Protein AF-A0A813VTF9-F1 (afdb_monomer_lite)

Organism: NCBI:txid433720

Structure (mmCIF, N/CA/C/O backbone):
data_AF-A0A813VTF9-F1
#
_entry.id   AF-A0A813VTF9-F1
#
loop_
_atom_site.group_PDB
_atom_site.id
_atom_site.type_symbol
_atom_site.label_atom_id
_atom_site.label_alt_id
_atom_site.label_comp_id
_atom_site.label_asym_id
_atom_site.label_entity_id
_atom_site.label_seq_id
_atom_site.pdbx_PDB_ins_code
_atom_site.Cartn_x
_atom_site.Cartn_y
_atom_site.Cartn_z
_atom_site.occupancy
_atom_site.B_iso_or_equiv
_atom_site.auth_seq_id
_atom_site.auth_comp_id
_atom_site.auth_asym_id
_atom_site.auth_atom_id
_atom_site.pdbx_PDB_model_num
ATOM 1 N N . MET A 1 1 ? -35.047 13.762 -8.334 1.00 35.12 1 MET A N 1
ATOM 2 C CA . MET A 1 1 ? -34.737 14.628 -7.175 1.00 35.12 1 MET A CA 1
ATOM 3 C C . MET A 1 1 ? -35.085 13.871 -5.899 1.00 35.12 1 MET A C 1
ATOM 5 O O . MET A 1 1 ? -36.221 13.922 -5.458 1.00 35.12 1 MET A O 1
ATOM 9 N N . SER A 1 2 ? -34.131 13.112 -5.356 1.00 27.03 2 SER A N 1
ATOM 10 C CA . SER A 1 2 ? -34.229 12.521 -4.016 1.00 27.03 2 SER A CA 1
ATOM 11 C C . SER A 1 2 ? -33.177 13.208 -3.155 1.00 27.03 2 SER A C 1
ATOM 13 O O . SER A 1 2 ? -32.037 13.391 -3.575 1.00 27.03 2 SER A O 1
ATOM 15 N N . SER A 1 3 ? -33.626 13.728 -2.023 1.00 28.98 3 SER A N 1
ATOM 16 C CA . SER A 1 3 ? -32.967 14.748 -1.220 1.00 28.98 3 SER A CA 1
ATOM 17 C C . SER A 1 3 ? -31.639 14.295 -0.613 1.00 28.98 3 SER A C 1
ATOM 19 O O . SER A 1 3 ? -31.598 13.292 0.097 1.00 28.98 3 SER A O 1
ATOM 21 N N . ASN A 1 4 ? -30.615 15.137 -0.780 1.00 31.95 4 ASN A N 1
ATOM 22 C CA . ASN A 1 4 ? -29.422 15.232 0.062 1.00 31.95 4 ASN A CA 1
ATOM 23 C C . ASN A 1 4 ? -29.809 15.287 1.553 1.00 31.95 4 ASN A C 1
ATOM 25 O O . ASN A 1 4 ? -30.061 16.350 2.121 1.00 31.95 4 ASN A O 1
ATOM 29 N N . LYS A 1 5 ? -29.830 14.133 2.208 1.00 35.38 5 LYS A N 1
ATOM 30 C CA . LYS A 1 5 ? -29.653 13.993 3.651 1.00 35.38 5 LYS A CA 1
ATOM 31 C C . LYS A 1 5 ? -28.443 13.090 3.794 1.00 35.38 5 LYS A C 1
ATOM 33 O O . LYS A 1 5 ? -28.574 11.952 3.401 1.00 35.38 5 LYS A O 1
ATOM 38 N N . HIS A 1 6 ? -27.304 13.596 4.275 1.00 35.31 6 HIS A N 1
ATOM 39 C CA . HIS A 1 6 ? -26.332 12.884 5.127 1.00 35.31 6 HIS A CA 1
ATOM 40 C C . HIS A 1 6 ? -25.031 13.694 5.273 1.00 35.31 6 HIS A C 1
ATOM 42 O O . HIS A 1 6 ? -24.042 13.483 4.590 1.00 35.31 6 HIS A O 1
ATOM 48 N N . SER A 1 7 ? -25.029 14.609 6.239 1.00 39.41 7 SER A N 1
ATOM 49 C CA . SER A 1 7 ? -23.903 14.752 7.170 1.00 39.41 7 SER A CA 1
ATOM 50 C C . SER A 1 7 ? -24.534 15.022 8.535 1.00 39.41 7 SER A C 1
ATOM 52 O O . SER A 1 7 ? -24.667 16.152 8.999 1.00 39.41 7 SER A O 1
ATOM 54 N N . LYS A 1 8 ? -25.096 13.963 9.132 1.00 50.84 8 LYS A N 1
ATOM 55 C CA . LYS A 1 8 ? -25.267 13.933 10.586 1.00 50.84 8 LYS A CA 1
ATOM 56 C C . LYS A 1 8 ? -23.897 13.525 11.105 1.00 50.84 8 LYS A C 1
ATOM 58 O O . LYS A 1 8 ? -23.428 12.457 10.726 1.00 50.84 8 LYS A O 1
ATOM 63 N N . HIS A 1 9 ? -23.253 14.369 11.909 1.00 65.50 9 HIS A N 1
ATOM 64 C CA . HIS A 1 9 ? -22.008 13.993 12.573 1.00 65.50 9 HIS A CA 1
ATOM 65 C C . HIS A 1 9 ? -22.188 12.629 13.240 1.00 65.50 9 HIS A C 1
ATOM 67 O O . HIS A 1 9 ? -23.135 12.439 14.009 1.00 65.50 9 HIS A O 1
ATOM 73 N N . GLN A 1 10 ? -21.306 11.690 12.901 1.00 77.69 10 GLN A N 1
ATOM 74 C CA . GLN A 1 10 ? -21.319 10.360 13.483 1.00 77.69 10 GLN A CA 1
ATOM 75 C C . GLN A 1 10 ? -21.233 10.488 15.006 1.00 77.69 10 GLN A C 1
ATOM 77 O O . GLN A 1 10 ? -20.391 11.225 15.537 1.00 77.69 10 GLN A O 1
ATOM 82 N N . LYS A 1 11 ? -22.140 9.812 15.711 1.00 85.31 11 LYS A N 1
ATOM 83 C CA . LYS A 1 11 ? -22.138 9.811 17.172 1.00 85.31 11 LYS A CA 1
ATOM 84 C C . LYS A 1 11 ? -20.863 9.138 17.677 1.00 85.31 11 LYS A C 1
ATOM 86 O O . LYS A 1 11 ? -20.319 8.232 17.050 1.00 85.31 11 LYS A O 1
ATOM 91 N N . LYS A 1 12 ? -20.350 9.643 18.798 1.00 90.25 12 LYS A N 1
ATOM 92 C CA . LYS A 1 12 ? -19.168 9.070 19.445 1.00 90.25 12 LYS A CA 1
ATOM 93 C C . LYS A 1 12 ? -19.541 7.755 20.124 1.00 90.25 12 LYS A C 1
ATOM 95 O O . LYS A 1 12 ? -20.648 7.658 20.645 1.00 90.25 12 LYS A O 1
ATOM 100 N N . ASN A 1 13 ? -18.596 6.819 20.161 1.00 92.81 13 ASN A N 1
ATOM 101 C CA . ASN A 1 13 ? -18.736 5.512 20.808 1.00 92.81 13 ASN A CA 1
ATOM 102 C C . ASN A 1 13 ? -19.949 4.703 20.308 1.00 92.81 13 ASN A C 1
ATOM 104 O O . ASN A 1 13 ? -20.626 4.040 21.087 1.00 92.81 13 ASN A O 1
ATOM 108 N N . GLU A 1 14 ? -20.225 4.770 19.006 1.00 95.56 14 GLU A N 1
ATOM 109 C CA . GLU A 1 14 ? -21.294 4.009 18.358 1.00 95.56 14 GLU A CA 1
ATOM 110 C C . GLU A 1 14 ? -20.742 3.316 17.108 1.00 95.56 14 GLU A C 1
ATOM 112 O O . GLU A 1 14 ? -20.039 3.948 16.311 1.00 95.56 14 GLU A O 1
ATOM 117 N N . LEU A 1 15 ? -21.053 2.025 16.941 1.00 95.69 15 LEU A N 1
ATOM 118 C CA . LEU A 1 15 ? -20.789 1.308 15.691 1.00 95.69 15 LEU A CA 1
ATOM 119 C C . LEU A 1 15 ? -21.570 1.969 14.554 1.00 95.69 15 LEU A C 1
ATOM 121 O O . LEU A 1 15 ? -22.799 2.022 14.591 1.00 95.69 15 LEU A O 1
ATOM 125 N N . CYS A 1 16 ? -20.876 2.459 13.529 1.00 96.31 16 CYS A N 1
ATOM 126 C CA . CYS A 1 16 ? -21.523 2.919 12.304 1.00 96.31 16 CYS A CA 1
ATOM 127 C C . CYS A 1 16 ? -20.923 2.196 11.109 1.00 96.31 16 CYS A C 1
ATOM 129 O O . CYS A 1 16 ? -19.731 2.320 10.832 1.00 96.31 16 CYS A O 1
ATOM 131 N N . GLU A 1 17 ? -21.767 1.449 10.410 1.00 96.06 17 GLU A N 1
ATOM 132 C CA . GLU A 1 17 ? -21.380 0.757 9.190 1.00 96.06 17 GLU A CA 1
ATOM 133 C C . GLU A 1 17 ? -21.183 1.779 8.062 1.00 96.06 17 GLU A C 1
ATOM 135 O O . GLU A 1 17 ? -22.076 2.574 7.761 1.00 96.06 17 GLU A O 1
ATOM 140 N N . VAL A 1 18 ? -19.979 1.804 7.492 1.00 96.50 18 VAL A N 1
ATOM 141 C CA . VAL A 1 18 ? -19.592 2.707 6.393 1.00 96.50 18 VAL A CA 1
ATOM 142 C C . VAL A 1 18 ? -19.897 2.060 5.045 1.00 96.50 18 VAL A C 1
ATOM 144 O O . VAL A 1 18 ? -20.352 2.722 4.117 1.00 96.50 18 VAL A O 1
ATOM 147 N N . GLY A 1 19 ? -19.669 0.755 4.963 1.00 95.38 19 GLY A N 1
ATOM 148 C CA . GLY A 1 19 ? -20.058 -0.121 3.868 1.00 95.38 19 GLY A CA 1
ATOM 149 C C . GLY A 1 19 ? -20.132 -1.558 4.390 1.00 95.38 19 GLY A C 1
ATOM 150 O O . GLY A 1 19 ? -19.764 -1.778 5.547 1.00 95.38 19 GLY A O 1
ATOM 151 N N . PRO A 1 20 ? -20.593 -2.517 3.571 1.00 96.38 20 PRO A N 1
ATOM 152 C CA . PRO A 1 20 ? -20.852 -3.883 4.018 1.00 96.38 20 PRO A CA 1
ATOM 153 C C . PRO A 1 20 ? -19.658 -4.483 4.762 1.00 96.38 20 PRO A C 1
ATOM 155 O O . PRO A 1 20 ? -18.559 -4.541 4.210 1.00 96.38 20 PRO A O 1
ATOM 158 N N . GLY A 1 21 ? -19.862 -4.877 6.020 1.00 97.69 21 GLY A N 1
ATOM 159 C CA . GLY A 1 21 ? -18.821 -5.519 6.828 1.00 97.69 21 GLY A CA 1
ATOM 160 C C . GLY A 1 21 ? -17.725 -4.579 7.346 1.00 97.69 21 GLY A C 1
ATOM 161 O O . GLY A 1 21 ? -16.727 -5.053 7.876 1.00 97.69 21 GLY A O 1
ATOM 162 N N . PHE A 1 22 ? -17.879 -3.256 7.221 1.00 98.56 22 PHE A N 1
ATOM 163 C CA . PHE A 1 22 ? -16.922 -2.275 7.741 1.00 98.56 22 PHE A CA 1
ATOM 164 C C . PHE A 1 22 ? -17.611 -1.292 8.687 1.00 98.56 22 PHE A C 1
ATOM 166 O O . PHE A 1 22 ? -18.355 -0.405 8.255 1.00 98.56 22 PHE A O 1
ATOM 173 N N . TRP A 1 23 ? -17.290 -1.370 9.977 1.00 98.50 23 TRP A N 1
ATOM 174 C CA . TRP A 1 23 ? -17.762 -0.425 10.989 1.00 98.50 23 TRP A CA 1
ATOM 175 C C . TRP A 1 23 ? -16.655 0.549 11.376 1.00 98.50 23 TRP A C 1
ATOM 177 O O . TRP A 1 23 ? -15.575 0.144 11.797 1.00 98.50 23 TRP A O 1
ATOM 187 N N . ASN A 1 24 ? -16.941 1.849 11.307 1.00 97.94 24 ASN A N 1
ATOM 188 C CA . ASN A 1 24 ? -16.107 2.883 11.915 1.00 97.94 24 ASN A CA 1
ATOM 189 C C . ASN A 1 24 ? -16.721 3.326 13.244 1.00 97.94 24 ASN A C 1
ATOM 191 O O . ASN A 1 24 ? -17.942 3.435 13.369 1.00 97.94 24 ASN A O 1
ATOM 195 N N . ILE A 1 25 ? -15.875 3.635 14.223 1.00 97.31 25 ILE A N 1
ATOM 196 C CA . ILE A 1 25 ? -16.282 4.145 15.528 1.00 97.31 25 ILE A CA 1
ATOM 197 C C . ILE A 1 25 ? -15.475 5.399 15.828 1.00 97.31 25 ILE A C 1
ATOM 199 O O . ILE A 1 25 ? -14.245 5.383 15.807 1.00 97.31 25 ILE A O 1
ATOM 203 N N . ARG A 1 26 ? -16.161 6.499 16.154 1.00 94.81 26 ARG A N 1
ATOM 204 C CA . ARG A 1 26 ? -15.509 7.765 16.512 1.00 94.81 26 ARG A CA 1
ATOM 205 C C . ARG A 1 26 ? -15.298 7.854 18.018 1.00 94.81 26 ARG A C 1
ATOM 207 O O . ARG A 1 26 ? -16.262 7.879 18.778 1.00 94.81 26 ARG A O 1
ATOM 214 N N . GLY A 1 27 ? -14.050 8.025 18.437 1.00 92.31 27 GLY A N 1
ATOM 215 C CA . GLY A 1 27 ? -13.674 8.332 19.816 1.00 92.31 27 GLY A CA 1
ATOM 216 C C . GLY A 1 27 ? -13.471 9.829 20.054 1.00 92.31 27 GLY A C 1
ATOM 217 O O . GLY A 1 27 ? -13.483 10.648 19.121 1.00 92.31 27 GLY A O 1
ATOM 218 N N . ARG A 1 28 ? -13.282 10.201 21.321 1.00 89.56 28 ARG A N 1
ATOM 219 C CA . ARG A 1 28 ? -12.905 11.564 21.725 1.00 89.56 28 ARG A CA 1
ATOM 220 C C . ARG A 1 28 ? -11.393 11.673 21.853 1.00 89.56 28 ARG A C 1
ATOM 222 O O . ARG A 1 28 ? -10.757 10.808 22.445 1.00 89.56 28 ARG A O 1
ATOM 229 N N . PHE A 1 29 ? -10.829 12.771 21.366 1.00 84.94 29 PHE A N 1
ATOM 230 C CA . PHE A 1 29 ? -9.423 13.094 21.574 1.00 84.94 29 PHE A CA 1
ATOM 231 C C . PHE A 1 29 ? -9.270 14.600 21.733 1.00 84.94 29 PHE A C 1
ATOM 233 O O . PHE A 1 29 ? -9.351 15.364 20.771 1.00 84.94 29 PHE A O 1
ATOM 240 N N . LYS A 1 30 ? -9.066 15.040 22.975 1.00 81.44 30 LYS A N 1
ATOM 241 C CA . LYS A 1 30 ? -9.001 16.465 23.288 1.00 81.44 30 LYS A CA 1
ATOM 242 C C . LYS A 1 30 ? -7.561 16.980 23.327 1.00 81.44 30 LYS A C 1
ATOM 244 O O . LYS A 1 30 ? -6.712 16.421 24.018 1.00 81.44 30 LYS A O 1
ATOM 249 N N . MET A 1 31 ? -7.325 18.094 22.643 1.00 69.94 31 MET A N 1
ATOM 250 C CA . MET A 1 31 ? -6.094 18.884 22.637 1.00 69.94 31 MET A CA 1
ATOM 251 C C . MET A 1 31 ? -6.274 20.230 23.365 1.00 69.94 31 MET A C 1
ATOM 253 O O . MET A 1 31 ? -7.388 20.607 23.735 1.00 69.94 31 MET A O 1
ATOM 257 N N . PHE A 1 32 ? -5.163 20.951 23.578 1.00 68.50 32 PHE A N 1
ATOM 258 C CA . PHE A 1 32 ? -5.109 22.280 24.213 1.00 68.50 32 PHE A CA 1
ATOM 259 C C . PHE A 1 32 ? -5.773 22.322 25.596 1.00 68.50 32 PHE A C 1
ATOM 261 O O . PHE A 1 32 ? -6.759 23.029 25.808 1.00 68.50 32 PHE A O 1
ATOM 268 N N . SER A 1 33 ? -5.254 21.520 26.532 1.00 71.94 33 SER A N 1
ATOM 269 C CA . SER A 1 33 ? -5.801 21.404 27.894 1.00 71.94 33 SER A CA 1
ATOM 270 C C . SER A 1 33 ? -7.301 21.087 27.895 1.00 71.94 33 SER A C 1
ATOM 272 O O . SER A 1 33 ? -8.088 21.709 28.601 1.00 71.94 33 SER A O 1
ATOM 274 N N . GLN A 1 34 ? -7.691 20.117 27.065 1.00 74.81 34 GLN A N 1
ATOM 275 C CA . GLN A 1 34 ? -9.054 19.597 26.919 1.00 74.81 34 GLN A CA 1
ATOM 276 C C . GLN A 1 34 ? -10.094 20.523 26.252 1.00 74.81 34 GLN A C 1
ATOM 278 O O . GLN A 1 34 ? -11.285 20.203 26.271 1.00 74.81 34 GLN A O 1
ATOM 283 N N . LYS A 1 35 ? -9.689 21.641 25.638 1.00 72.88 35 LYS A N 1
ATOM 284 C CA . LYS A 1 35 ? -10.631 22.612 25.050 1.00 72.88 35 LYS A CA 1
ATOM 285 C C . LYS A 1 35 ? -11.107 22.263 23.639 1.00 72.88 35 LYS A C 1
ATOM 287 O O . LYS A 1 35 ? -12.194 22.682 23.258 1.00 72.88 35 LYS A O 1
ATOM 292 N N . VAL A 1 36 ? -10.321 21.514 22.865 1.00 74.81 36 VAL A N 1
ATOM 293 C CA . VAL A 1 36 ? -10.637 21.203 21.460 1.00 74.81 36 VAL A CA 1
ATOM 294 C C . VAL A 1 36 ? -10.634 19.696 21.257 1.00 74.81 36 VAL A C 1
ATOM 296 O O . VAL A 1 36 ? -9.583 19.076 21.366 1.00 74.81 36 VAL A O 1
ATOM 299 N N . ASP A 1 37 ? -11.792 19.104 20.965 1.00 82.69 37 ASP A N 1
ATOM 300 C CA . ASP A 1 37 ? -11.892 17.692 20.580 1.00 82.69 37 ASP A CA 1
ATOM 301 C C . ASP A 1 37 ? -11.661 17.553 19.073 1.00 82.69 37 ASP A C 1
ATOM 303 O O . ASP A 1 37 ? -12.479 18.002 18.271 1.00 82.69 37 ASP A O 1
ATOM 307 N N . ILE A 1 38 ? -10.534 16.954 18.695 1.00 82.38 38 ILE A N 1
ATOM 308 C CA . ILE A 1 38 ? -10.207 16.649 17.297 1.00 82.38 38 ILE A CA 1
ATOM 309 C C . ILE A 1 38 ? -10.622 15.226 16.903 1.00 82.38 38 ILE A C 1
ATOM 311 O O . ILE A 1 38 ? -10.539 14.872 15.731 1.00 82.38 38 ILE A O 1
ATOM 315 N N . GLY A 1 39 ? -11.128 14.432 17.853 1.00 88.00 39 GLY A N 1
ATOM 316 C CA . GLY A 1 39 ? -11.560 13.055 17.646 1.00 88.00 39 GLY A CA 1
ATOM 317 C C . GLY A 1 39 ? -10.419 12.062 17.425 1.00 88.00 39 GLY A C 1
ATOM 318 O O . GLY A 1 39 ? -9.292 12.432 17.124 1.00 88.00 39 GLY A O 1
ATOM 319 N N . THR A 1 40 ? -10.739 10.786 17.592 1.00 91.88 40 THR A N 1
ATOM 320 C CA . THR A 1 40 ? -9.923 9.640 17.166 1.00 91.88 40 THR A CA 1
ATOM 321 C C . THR A 1 40 ? -10.864 8.579 16.584 1.00 91.88 40 THR A C 1
ATOM 323 O O . THR A 1 40 ? -12.086 8.800 16.557 1.00 91.88 40 THR A O 1
ATOM 326 N N . GLN A 1 41 ? -10.343 7.439 16.142 1.00 95.38 41 GLN A N 1
ATOM 327 C CA . GLN A 1 41 ? -11.140 6.373 15.555 1.00 95.38 41 GLN A CA 1
ATOM 328 C C . GLN A 1 41 ? -10.683 4.970 15.935 1.00 95.38 41 GLN A C 1
ATOM 330 O O . GLN A 1 41 ? -9.569 4.761 16.394 1.00 95.38 41 GLN A O 1
ATOM 335 N N . MET A 1 42 ? -11.585 4.029 15.698 1.00 97.62 42 MET A N 1
ATOM 336 C CA . MET A 1 42 ? -11.351 2.592 15.644 1.00 97.62 42 MET A CA 1
ATOM 337 C C . MET A 1 42 ? -12.169 2.058 14.470 1.00 97.62 42 MET A C 1
ATOM 339 O O . MET A 1 42 ? -13.184 2.656 14.091 1.00 97.62 42 MET A O 1
ATOM 343 N N . SER A 1 43 ? -11.742 0.965 13.855 1.00 98.50 43 SER A N 1
ATOM 344 C CA . SER A 1 43 ? -12.553 0.262 12.859 1.00 98.50 43 SER A CA 1
ATOM 345 C C . SER A 1 43 ? -12.626 -1.221 13.169 1.00 98.50 43 SER A C 1
ATOM 347 O O . SER A 1 43 ? -11.704 -1.780 13.750 1.00 98.50 43 SER A O 1
ATOM 349 N N . ILE A 1 44 ? -13.747 -1.836 12.817 1.00 98.69 44 ILE A N 1
ATOM 350 C CA . ILE A 1 44 ? -13.959 -3.277 12.902 1.00 98.69 44 ILE A CA 1
ATOM 351 C C . ILE A 1 44 ? -14.335 -3.732 11.501 1.00 98.69 44 ILE A C 1
ATOM 353 O O . ILE A 1 44 ? -15.208 -3.125 10.877 1.00 98.69 44 ILE A O 1
ATOM 357 N N . ILE A 1 45 ? -13.657 -4.758 11.011 1.00 98.75 45 ILE A N 1
ATOM 358 C CA . ILE A 1 45 ? -13.865 -5.319 9.679 1.00 98.75 45 ILE A CA 1
ATOM 359 C C . ILE A 1 45 ? -14.298 -6.765 9.847 1.00 98.75 45 ILE A C 1
ATOM 361 O O . ILE A 1 45 ? -13.673 -7.492 10.615 1.00 98.75 45 ILE A O 1
ATOM 365 N N . GLN A 1 46 ? -15.372 -7.159 9.172 1.00 98.62 46 GLN A N 1
ATOM 366 C CA . GLN A 1 46 ? -15.791 -8.549 9.061 1.00 98.62 46 GLN A CA 1
ATOM 367 C C . GLN A 1 46 ? -15.071 -9.203 7.885 1.00 98.62 46 GLN A C 1
ATOM 369 O O . GLN A 1 46 ? -15.086 -8.676 6.778 1.00 98.62 46 GLN A O 1
ATOM 374 N N . LEU A 1 47 ? -14.472 -10.356 8.144 1.00 98.38 47 LEU A N 1
ATOM 375 C CA . LEU A 1 47 ? -13.821 -11.205 7.158 1.00 98.38 47 LEU A CA 1
ATOM 376 C C . LEU A 1 47 ? -14.852 -12.102 6.458 1.00 98.38 47 LEU A C 1
ATOM 378 O O . LEU A 1 47 ? -15.944 -12.354 6.977 1.00 98.38 47 LEU A O 1
ATOM 382 N N . SER A 1 48 ? -14.484 -12.647 5.303 1.00 95.56 48 SER A N 1
ATOM 383 C CA . SER A 1 48 ? -15.306 -13.568 4.508 1.00 95.56 48 SER A CA 1
ATOM 384 C C . SER A 1 48 ? -15.699 -14.840 5.268 1.00 95.56 48 SER A C 1
ATOM 386 O O . SER A 1 48 ? -16.774 -15.396 5.038 1.00 95.56 48 SER A O 1
ATOM 388 N N . ASN A 1 49 ? -14.869 -15.271 6.222 1.00 93.81 49 ASN A N 1
ATOM 389 C CA . ASN A 1 49 ? -15.136 -16.409 7.103 1.00 93.81 49 ASN A CA 1
ATOM 390 C C . ASN A 1 49 ? -16.131 -16.094 8.245 1.00 93.81 49 ASN A C 1
ATOM 392 O O . ASN A 1 49 ? -16.499 -16.993 9.001 1.00 93.81 49 ASN A O 1
ATOM 396 N N . GLY A 1 50 ? -16.576 -14.839 8.373 1.00 97.56 50 GLY A N 1
ATOM 397 C CA . GLY A 1 50 ? -17.513 -14.372 9.395 1.00 97.56 50 GLY A CA 1
ATOM 398 C C . GLY A 1 50 ? -16.870 -13.831 10.677 1.00 97.56 50 GLY A C 1
ATOM 399 O O . GLY A 1 50 ? -17.593 -13.239 11.483 1.00 97.56 50 GLY A O 1
ATOM 400 N N . ASN A 1 51 ? -15.554 -13.985 10.854 1.00 98.50 51 ASN A N 1
ATOM 401 C CA . ASN A 1 51 ? -14.797 -13.418 11.972 1.00 98.50 51 ASN A CA 1
ATOM 402 C C . ASN A 1 51 ? -14.485 -11.931 11.752 1.00 98.50 51 ASN A C 1
ATOM 404 O O . ASN A 1 51 ? -14.866 -11.337 10.744 1.00 98.50 51 ASN A O 1
ATOM 408 N N . PHE A 1 52 ? -13.803 -11.307 12.715 1.00 98.81 52 PHE A N 1
ATOM 409 C CA . PHE A 1 52 ? -13.549 -9.872 12.730 1.00 98.81 52 PHE A CA 1
ATOM 410 C C . PHE A 1 52 ? -12.094 -9.517 13.033 1.00 98.81 52 PHE A C 1
ATOM 412 O O . PHE A 1 52 ? -11.413 -10.185 13.811 1.00 98.81 52 PHE A O 1
ATOM 419 N N . VAL A 1 53 ? -11.659 -8.378 12.498 1.00 98.75 53 VAL A N 1
ATOM 420 C CA . VAL A 1 53 ? -10.381 -7.738 12.828 1.00 98.75 53 VAL A CA 1
ATOM 421 C C . VAL A 1 53 ? -10.636 -6.309 13.285 1.00 98.75 53 VAL A C 1
ATOM 423 O O . VAL A 1 53 ? -11.445 -5.586 12.698 1.00 98.75 53 VAL A O 1
ATOM 426 N N . VAL A 1 54 ? -9.953 -5.897 14.351 1.00 98.81 54 VAL A N 1
ATOM 427 C CA . VAL A 1 54 ? -10.058 -4.551 14.922 1.00 98.81 54 VAL A CA 1
ATOM 428 C C . VAL A 1 54 ? -8.813 -3.743 14.563 1.00 98.81 54 VAL A C 1
ATOM 430 O O . VAL A 1 54 ? -7.694 -4.176 14.823 1.00 98.81 54 VAL A O 1
ATOM 433 N N . PHE A 1 55 ? -9.011 -2.545 14.018 1.00 98.50 55 PHE A N 1
ATOM 434 C CA . PHE A 1 55 ? -7.954 -1.604 13.646 1.00 98.50 55 PHE A CA 1
ATOM 435 C C . PHE A 1 55 ? -7.990 -0.366 14.533 1.00 98.50 55 PHE A C 1
ATOM 437 O O . PHE A 1 55 ? -9.000 0.347 14.600 1.00 98.50 55 PHE A O 1
ATOM 444 N N . ASP A 1 56 ? -6.856 -0.137 15.192 1.00 97.56 56 ASP A N 1
ATOM 445 C CA . ASP A 1 56 ? -6.658 0.799 16.290 1.00 97.56 56 ASP A CA 1
ATOM 446 C C . ASP A 1 56 ? -7.677 0.611 17.419 1.00 97.56 56 ASP A C 1
ATOM 448 O O . ASP A 1 56 ? -8.490 -0.311 17.429 1.00 97.56 56 ASP A O 1
ATOM 452 N N . THR A 1 57 ? -7.588 1.437 18.456 1.00 96.56 57 THR A N 1
ATOM 453 C CA . THR A 1 57 ? -8.484 1.322 19.607 1.00 96.56 57 THR A CA 1
ATOM 454 C C . THR A 1 57 ? -8.918 2.690 20.095 1.00 96.56 57 THR A C 1
ATOM 456 O O . THR A 1 57 ? -8.177 3.674 20.045 1.00 96.56 57 THR A O 1
ATOM 459 N N . ILE A 1 58 ? -10.134 2.738 20.630 1.00 95.44 58 ILE A N 1
ATOM 460 C CA . ILE A 1 58 ? -10.640 3.879 21.389 1.00 95.44 58 ILE A CA 1
ATOM 461 C C . ILE A 1 58 ? -11.057 3.428 22.783 1.00 95.44 58 ILE A C 1
ATOM 463 O O . ILE A 1 58 ? -11.185 2.237 23.066 1.00 95.44 58 ILE A O 1
ATOM 467 N N . GLU A 1 59 ? -11.257 4.390 23.677 1.00 93.44 59 GLU A N 1
ATOM 468 C CA . GLU A 1 59 ? -11.782 4.108 25.007 1.00 93.44 59 GLU A CA 1
ATOM 469 C C . GLU A 1 59 ? -13.194 3.516 24.909 1.00 93.44 59 GLU A C 1
ATOM 471 O O . GLU A 1 59 ? -14.076 4.084 24.262 1.00 93.44 59 GLU A O 1
ATOM 476 N N . LEU A 1 60 ? -13.390 2.363 25.550 1.00 94.75 60 LEU A N 1
ATOM 477 C CA . LEU A 1 60 ? -14.667 1.664 25.572 1.00 94.75 60 LEU A CA 1
ATOM 478 C C . LEU A 1 60 ? -15.512 2.174 26.735 1.00 94.75 60 LEU A C 1
ATOM 480 O O . LEU A 1 60 ? -15.149 1.999 27.898 1.00 94.75 60 LEU A O 1
ATOM 484 N N . ASP A 1 61 ? -16.671 2.748 26.426 1.00 95.00 61 ASP A N 1
ATOM 485 C CA . ASP A 1 61 ? -17.734 2.870 27.415 1.00 95.00 61 ASP A CA 1
ATOM 486 C C . ASP A 1 61 ? -18.608 1.605 27.438 1.00 95.00 61 ASP A C 1
ATOM 488 O O . ASP A 1 61 ? -18.498 0.706 26.597 1.00 95.00 61 ASP A O 1
ATOM 492 N N . SER A 1 62 ? -19.491 1.520 28.434 1.00 96.06 62 SER A N 1
ATOM 493 C CA . SER A 1 62 ? -20.369 0.358 28.605 1.00 96.06 62 SER A CA 1
ATOM 494 C C . SER A 1 62 ? -21.350 0.153 27.445 1.00 96.06 62 SER A C 1
ATOM 496 O O . SER A 1 62 ? -21.830 -0.965 27.255 1.00 96.06 62 SER A O 1
ATOM 498 N N . HIS A 1 63 ? -21.664 1.199 26.676 1.00 96.38 63 HIS A N 1
ATOM 499 C CA . HIS A 1 63 ? -22.559 1.102 25.531 1.00 96.38 63 HIS A CA 1
ATOM 500 C C . HIS A 1 63 ? -21.833 0.487 24.336 1.00 96.38 63 HIS A C 1
ATOM 502 O O . HIS A 1 63 ? -22.276 -0.540 23.822 1.00 96.38 63 HIS A O 1
ATOM 508 N N . LEU A 1 64 ? -20.685 1.053 23.960 1.00 97.06 64 LEU A N 1
ATOM 509 C CA . LEU A 1 64 ? -19.860 0.548 22.871 1.00 97.06 64 LEU A CA 1
ATOM 510 C C . LEU A 1 64 ? -19.387 -0.880 23.146 1.00 97.06 64 LEU A C 1
ATOM 512 O O . LEU A 1 64 ? -19.437 -1.716 22.247 1.00 97.06 64 LEU A O 1
ATOM 516 N N . LYS A 1 65 ? -18.995 -1.198 24.390 1.00 97.75 65 LYS A N 1
ATOM 517 C CA . LYS A 1 65 ? -18.601 -2.569 24.741 1.00 97.75 65 LYS A CA 1
ATOM 518 C C . LYS A 1 65 ? -19.729 -3.563 24.450 1.00 97.75 65 LYS A C 1
ATOM 520 O O . LYS A 1 65 ? -19.492 -4.547 23.767 1.00 97.75 65 LYS A O 1
ATOM 525 N N . LYS A 1 66 ? -20.966 -3.271 24.874 1.00 98.25 66 LYS A N 1
ATOM 526 C CA . LYS A 1 66 ? -22.130 -4.134 24.592 1.00 98.25 66 LYS A CA 1
ATOM 527 C C . LYS A 1 66 ? -22.397 -4.299 23.096 1.00 98.25 66 LYS A C 1
ATOM 529 O O . LYS A 1 66 ? -22.848 -5.360 22.676 1.00 98.25 66 LYS A O 1
ATOM 534 N N . GLN A 1 67 ? -22.165 -3.254 22.302 1.00 98.31 67 GLN A N 1
ATOM 535 C CA . GLN A 1 67 ? -22.309 -3.332 20.849 1.00 98.31 67 GLN A CA 1
ATOM 536 C C . GLN A 1 67 ? -21.261 -4.266 20.232 1.00 98.31 67 GLN A C 1
ATOM 538 O O . GLN A 1 67 ? -21.625 -5.116 19.423 1.00 98.31 67 GLN A O 1
ATOM 543 N N . ILE A 1 68 ? -19.997 -4.143 20.650 1.00 98.25 68 ILE A N 1
ATOM 544 C CA . ILE A 1 68 ? -18.905 -5.016 20.200 1.00 98.25 68 ILE A CA 1
ATOM 545 C C . ILE A 1 68 ? -19.159 -6.454 20.654 1.00 98.25 68 ILE A C 1
ATOM 547 O O . ILE A 1 68 ? -19.170 -7.340 19.813 1.00 98.25 68 ILE A O 1
ATOM 551 N N . ASP A 1 69 ? -19.473 -6.677 21.933 1.00 98.50 69 ASP A N 1
ATOM 552 C CA . ASP A 1 69 ? -19.771 -8.007 22.481 1.00 98.50 69 ASP A CA 1
ATOM 553 C C . ASP A 1 69 ? -20.889 -8.707 21.698 1.00 98.50 69 ASP A C 1
ATOM 555 O O . ASP A 1 69 ? -20.811 -9.898 21.409 1.00 98.50 69 ASP A O 1
ATOM 559 N N . LYS A 1 70 ? -21.935 -7.965 21.320 1.00 98.50 70 LYS A N 1
ATOM 560 C CA . LYS A 1 70 ? -23.023 -8.514 20.511 1.00 98.50 70 LYS A CA 1
ATOM 561 C C . LYS A 1 70 ? -22.571 -8.856 19.088 1.00 98.50 70 LYS A C 1
ATOM 563 O O . LYS A 1 70 ? -23.034 -9.855 18.548 1.00 98.50 70 LYS A O 1
ATOM 568 N N . LEU A 1 71 ? -21.732 -8.018 18.480 1.00 98.00 71 LEU A N 1
ATOM 569 C CA . LEU A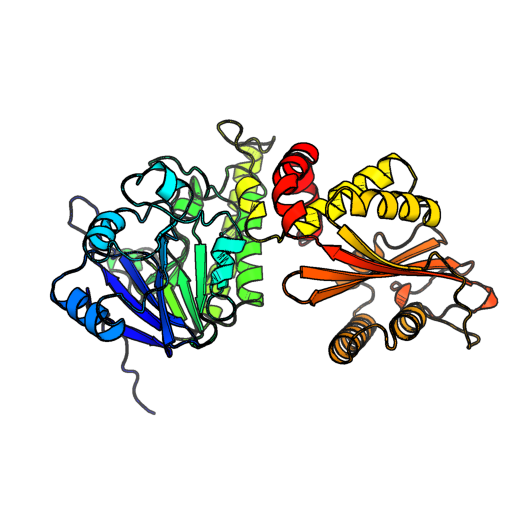 1 71 ? -21.249 -8.210 17.111 1.00 98.00 71 LEU A CA 1
ATOM 570 C C . LEU A 1 71 ? -20.284 -9.398 17.014 1.00 98.00 71 LEU A C 1
ATOM 572 O O . LEU A 1 71 ? -20.364 -10.173 16.070 1.00 98.00 71 LEU A O 1
ATOM 576 N N . THR A 1 72 ? -19.396 -9.543 17.995 1.00 98.19 72 THR A N 1
ATOM 577 C CA . THR A 1 72 ? -18.237 -10.441 17.920 1.00 98.19 72 THR A CA 1
ATOM 578 C C . THR A 1 72 ? -18.323 -11.631 18.870 1.00 98.19 72 THR A C 1
ATOM 580 O O . THR A 1 72 ? -17.315 -12.286 19.117 1.00 98.19 72 THR A O 1
ATOM 583 N N . ASN A 1 73 ? -19.507 -11.897 19.431 1.00 98.00 73 ASN A N 1
ATOM 584 C CA . ASN A 1 73 ? -19.720 -12.898 20.477 1.00 98.00 73 ASN A CA 1
ATOM 585 C C . ASN A 1 73 ? -18.725 -12.731 21.645 1.00 98.00 73 ASN A C 1
ATOM 587 O O . ASN A 1 73 ? -17.862 -13.564 21.879 1.00 98.00 73 ASN A O 1
ATOM 591 N N . ASN A 1 74 ? -18.824 -11.612 22.364 1.00 97.38 74 ASN A N 1
ATOM 592 C CA . ASN A 1 74 ? -17.958 -11.257 23.499 1.00 97.38 74 ASN A CA 1
ATOM 593 C C . ASN A 1 74 ? -16.452 -11.233 23.166 1.00 97.38 74 ASN A C 1
ATOM 595 O O . ASN A 1 74 ? -15.609 -11.406 24.046 1.00 97.38 74 ASN A O 1
ATOM 599 N N . GLY A 1 75 ? -16.111 -10.978 21.901 1.00 97.56 75 GLY A N 1
ATOM 600 C CA . GLY A 1 75 ? -14.737 -10.976 21.410 1.00 97.56 75 GLY A CA 1
ATOM 601 C C . GLY A 1 75 ? -14.245 -12.322 20.880 1.00 97.56 75 GLY A C 1
ATOM 602 O O . GLY A 1 75 ? -13.161 -12.348 20.310 1.00 97.56 75 GLY A O 1
ATOM 603 N N . ASP A 1 76 ? -15.018 -13.406 21.003 1.00 98.00 76 ASP A N 1
ATOM 604 C CA . ASP A 1 76 ? -14.609 -14.749 20.564 1.00 98.00 76 ASP A CA 1
ATOM 605 C C . ASP A 1 76 ? -14.410 -14.849 19.046 1.00 98.00 76 ASP A C 1
ATOM 607 O O . ASP A 1 76 ? -13.628 -15.670 18.577 1.00 98.00 76 ASP A O 1
ATOM 611 N N . LEU A 1 77 ? -15.103 -14.008 18.273 1.00 98.50 77 LEU A N 1
ATOM 612 C CA . LEU A 1 77 ? -14.973 -13.946 16.815 1.00 98.50 77 LEU A CA 1
ATOM 613 C C . LEU A 1 77 ? -13.911 -12.941 16.348 1.00 98.50 77 LEU A C 1
ATOM 615 O O . LEU A 1 77 ? -13.825 -12.673 15.153 1.00 98.50 77 LEU A O 1
ATOM 619 N N . ILE A 1 78 ? -13.135 -12.329 17.249 1.00 98.69 78 ILE A N 1
ATOM 620 C CA . ILE A 1 78 ? -12.072 -11.394 16.860 1.00 98.69 78 ILE A CA 1
ATOM 621 C C . ILE A 1 78 ? -10.755 -12.159 16.693 1.00 98.69 78 ILE A C 1
ATOM 623 O O . ILE A 1 78 ? -10.197 -12.663 17.664 1.00 98.69 78 ILE A O 1
ATOM 627 N N . GLU A 1 79 ? -10.218 -12.181 15.474 1.00 98.06 79 GLU A N 1
ATOM 628 C CA . GLU A 1 79 ? -8.940 -12.840 15.164 1.00 98.06 79 GLU A CA 1
ATOM 629 C C . GLU A 1 79 ? -7.719 -11.986 15.519 1.00 98.06 79 GLU A C 1
ATOM 631 O O . GLU A 1 79 ? -6.636 -12.512 15.784 1.00 98.06 79 GLU A O 1
ATOM 636 N N . GLY A 1 80 ? -7.871 -10.660 15.522 1.00 98.38 80 GLY A N 1
ATOM 637 C CA . GLY A 1 80 ? -6.762 -9.757 15.793 1.00 98.38 80 GLY A CA 1
ATOM 638 C C . GLY A 1 80 ? -7.174 -8.329 16.126 1.00 98.38 80 GLY A C 1
ATOM 639 O O . GLY A 1 80 ? -8.174 -7.812 15.626 1.00 98.38 80 GLY A O 1
ATOM 640 N N . VAL A 1 81 ? -6.355 -7.681 16.954 1.00 98.69 81 VAL A N 1
ATOM 641 C CA . VAL A 1 81 ? -6.400 -6.238 17.219 1.00 98.69 81 VAL A CA 1
ATOM 642 C C . VAL A 1 81 ? -5.078 -5.616 16.778 1.00 98.69 81 VAL A C 1
ATOM 644 O O . VAL A 1 81 ? -4.008 -6.040 17.217 1.00 98.69 81 VAL A O 1
ATOM 647 N N . ILE A 1 82 ? -5.145 -4.606 15.912 1.00 98.56 82 ILE A N 1
ATOM 648 C CA . ILE A 1 82 ? -3.995 -4.121 15.148 1.00 98.56 82 ILE A CA 1
ATOM 649 C C . ILE A 1 82 ? -3.751 -2.634 15.413 1.00 98.56 82 ILE A C 1
ATOM 651 O O . ILE A 1 82 ? -4.616 -1.805 15.150 1.00 98.56 82 ILE A O 1
ATOM 655 N N . GLY A 1 83 ? -2.566 -2.283 15.916 1.00 97.75 83 GLY A N 1
ATOM 656 C CA . GLY A 1 83 ? -2.112 -0.899 16.095 1.00 97.75 83 GLY A CA 1
ATOM 657 C C . GLY A 1 83 ? -1.367 -0.384 14.881 1.00 97.75 83 GLY A C 1
ATOM 658 O O . GLY A 1 83 ? -0.199 -0.722 14.687 1.00 97.75 83 GLY A O 1
ATOM 659 N N . THR A 1 84 ? -2.023 0.461 14.089 1.00 95.88 84 THR A N 1
ATOM 660 C CA . THR A 1 84 ? -1.573 0.818 12.735 1.00 95.88 84 THR A CA 1
ATOM 661 C C . THR A 1 84 ? -0.800 2.141 12.677 1.00 95.88 84 THR A C 1
ATOM 663 O O . THR A 1 84 ? -0.114 2.425 11.693 1.00 95.88 84 THR A O 1
ATOM 666 N N . HIS A 1 85 ? -0.837 2.946 13.744 1.00 93.75 85 HIS A N 1
ATOM 667 C CA . HIS A 1 85 ? -0.100 4.208 13.833 1.00 93.75 85 HIS A CA 1
ATOM 668 C C . HIS A 1 85 ? 0.815 4.250 15.075 1.00 93.75 85 HIS A C 1
ATOM 670 O O . HIS A 1 85 ? 0.315 4.098 16.191 1.00 93.75 85 HIS A O 1
ATOM 676 N N . PRO A 1 86 ? 2.131 4.548 14.960 1.00 90.75 86 PRO A N 1
ATOM 677 C CA . PRO A 1 86 ? 3.093 4.473 16.077 1.00 90.75 86 PRO A CA 1
ATOM 678 C C . PRO A 1 86 ? 2.743 5.264 17.352 1.00 90.75 86 PRO A C 1
ATOM 680 O O . PRO A 1 86 ? 3.259 4.977 18.434 1.00 90.75 86 PRO A O 1
ATOM 683 N N . PHE A 1 87 ? 1.890 6.282 17.232 1.00 89.88 87 PHE A N 1
ATOM 684 C CA . PHE A 1 87 ? 1.451 7.139 18.340 1.00 89.88 87 PHE A CA 1
ATOM 685 C C . PHE A 1 87 ? 0.008 6.911 18.819 1.00 89.88 87 PHE A C 1
ATOM 687 O O . PHE A 1 87 ? -0.424 7.579 19.761 1.00 89.88 87 PHE A O 1
ATOM 694 N N . HIS A 1 88 ? -0.744 5.980 18.229 1.00 88.56 88 HIS A N 1
ATOM 695 C CA . HIS A 1 88 ? -2.135 5.701 18.614 1.00 88.56 88 HIS A CA 1
ATOM 696 C C . HIS A 1 88 ? -2.215 4.698 19.767 1.00 88.56 88 HIS A C 1
ATOM 698 O O . HIS A 1 88 ? -2.854 3.664 19.690 1.00 88.56 88 HIS A O 1
ATOM 704 N N . THR A 1 89 ? -1.563 5.011 20.883 1.00 85.44 89 THR A N 1
ATOM 705 C CA . THR A 1 89 ? -1.307 4.037 21.959 1.00 85.44 89 THR A CA 1
ATOM 706 C C . THR A 1 89 ? -2.271 4.119 23.146 1.00 85.44 89 THR A C 1
ATOM 708 O O . THR A 1 89 ? -2.305 3.221 23.985 1.00 85.44 89 THR A O 1
ATOM 711 N N . ARG A 1 90 ? -3.054 5.201 23.264 1.00 87.75 90 ARG A N 1
ATOM 712 C CA . ARG A 1 90 ? -3.745 5.562 24.521 1.00 87.75 90 ARG A CA 1
ATOM 713 C C . ARG A 1 90 ? -4.758 4.528 25.010 1.00 87.75 90 ARG A C 1
ATOM 715 O O . ARG A 1 90 ? -4.884 4.344 26.217 1.00 87.75 90 ARG A O 1
ATOM 722 N N . SER A 1 91 ? -5.482 3.893 24.097 1.00 93.50 91 SER A N 1
ATOM 723 C CA . SER A 1 91 ? -6.616 3.025 24.433 1.00 93.50 91 SER A CA 1
ATOM 724 C C . SER A 1 91 ? -6.300 1.535 24.332 1.00 93.50 91 SER A C 1
ATOM 726 O O . SER A 1 91 ? -7.109 0.715 24.755 1.00 93.50 91 SER A O 1
ATOM 728 N N . PHE A 1 92 ? -5.106 1.166 23.865 1.00 96.38 92 PHE A N 1
ATOM 729 C CA . PHE A 1 92 ? -4.743 -0.236 23.666 1.00 96.38 92 PHE A CA 1
ATOM 730 C C . PHE A 1 92 ? -4.723 -1.022 24.974 1.00 96.38 92 PHE A C 1
ATOM 732 O O . PHE A 1 92 ? -5.252 -2.126 25.034 1.00 96.38 92 PHE A O 1
ATOM 739 N N . LEU A 1 93 ? -4.176 -0.447 26.050 1.00 95.56 93 LEU A N 1
ATOM 740 C CA . LEU A 1 93 ? -4.101 -1.148 27.333 1.00 95.56 93 LEU A CA 1
ATOM 741 C C . LEU A 1 93 ? -5.485 -1.360 27.964 1.00 95.56 93 LEU A C 1
ATOM 743 O O . LEU A 1 93 ? -5.719 -2.390 28.593 1.00 95.56 93 LEU A O 1
ATOM 747 N N . SER A 1 94 ? -6.407 -0.402 27.829 1.00 95.00 94 SER A N 1
ATOM 748 C CA . SER A 1 94 ? -7.777 -0.574 28.325 1.00 95.00 94 SER A CA 1
ATOM 749 C C . SER A 1 94 ? -8.574 -1.544 27.457 1.00 95.00 94 SER A C 1
ATOM 751 O O . SER A 1 94 ? -9.321 -2.351 28.003 1.00 95.00 94 SER A O 1
ATOM 753 N N . PHE A 1 95 ? -8.371 -1.525 26.139 1.00 97.62 95 PHE A N 1
ATOM 754 C CA . PHE A 1 95 ? -8.979 -2.488 25.226 1.00 97.62 95 PHE A CA 1
ATOM 755 C C . PHE A 1 95 ? -8.470 -3.915 25.494 1.00 97.62 95 PHE A C 1
ATOM 757 O O . PHE A 1 95 ? -9.275 -4.831 25.608 1.00 97.62 95 PHE A O 1
ATOM 764 N N . TYR A 1 96 ? -7.162 -4.095 25.711 1.00 98.00 96 TYR A N 1
ATOM 765 C CA . TYR A 1 96 ? -6.567 -5.377 26.111 1.00 98.00 96 TYR A CA 1
ATOM 766 C C . TYR A 1 96 ? -7.136 -5.907 27.427 1.00 98.00 96 TYR A C 1
ATOM 768 O O . TYR A 1 96 ? -7.464 -7.080 27.532 1.00 98.00 96 TYR A O 1
ATOM 776 N N . LYS A 1 97 ? -7.348 -5.046 28.428 1.00 97.19 97 LYS A N 1
ATOM 777 C CA . LYS A 1 97 ? -8.019 -5.462 29.672 1.00 97.19 97 LYS A CA 1
ATOM 778 C C . LYS A 1 97 ? -9.458 -5.931 29.446 1.00 97.19 97 LYS A C 1
ATOM 780 O O . LYS A 1 97 ? -9.940 -6.752 30.218 1.00 97.19 97 LYS A O 1
ATOM 785 N N . ALA A 1 98 ? -10.149 -5.382 28.447 1.00 97.50 98 ALA A N 1
ATOM 786 C CA . ALA A 1 98 ? -11.512 -5.780 28.111 1.00 97.50 98 ALA A CA 1
ATOM 787 C C . ALA A 1 98 ? -11.565 -7.096 27.320 1.00 97.50 98 ALA A C 1
ATOM 789 O O . ALA A 1 98 ? -12.536 -7.832 27.478 1.00 97.50 98 ALA A O 1
ATOM 790 N N . TYR A 1 99 ? -10.535 -7.383 26.517 1.00 98.00 99 TYR A N 1
ATOM 791 C CA . TYR A 1 99 ? -10.439 -8.580 25.681 1.00 98.00 99 TYR A CA 1
ATOM 792 C C . TYR A 1 99 ? -9.023 -9.196 25.700 1.00 98.00 99 TYR A C 1
ATOM 794 O O . TYR A 1 99 ? -8.312 -9.171 24.692 1.00 98.00 99 TYR A O 1
ATOM 802 N N . PRO A 1 100 ? -8.573 -9.741 26.843 1.00 97.31 100 PRO A N 1
ATOM 803 C CA . PRO A 1 100 ? -7.194 -10.206 27.006 1.00 97.31 100 PRO A CA 1
ATOM 804 C C . PRO A 1 100 ? -6.864 -11.473 26.206 1.00 97.31 100 PRO A C 1
ATOM 806 O O . PRO A 1 100 ? -5.694 -11.817 26.069 1.00 97.31 100 PRO A O 1
ATOM 809 N N . GLN A 1 101 ? -7.879 -12.182 25.709 1.00 95.62 101 GLN A N 1
ATOM 810 C CA . GLN A 1 101 ? -7.735 -13.442 24.983 1.00 95.62 101 GLN A CA 1
ATOM 811 C C . GLN A 1 101 ? -7.368 -13.276 23.499 1.00 95.62 101 GLN A C 1
ATOM 813 O O . GLN A 1 101 ? -6.976 -14.251 22.865 1.00 95.62 101 GLN A O 1
ATOM 818 N N . ILE A 1 102 ? -7.525 -12.075 22.935 1.00 97.75 102 ILE A N 1
ATOM 819 C CA . ILE A 1 102 ? -7.336 -11.825 21.500 1.00 97.75 102 ILE A CA 1
ATOM 820 C C . ILE A 1 102 ? -5.843 -11.664 21.177 1.00 97.75 102 ILE A C 1
ATOM 822 O O . ILE A 1 102 ? -5.064 -11.194 22.005 1.00 97.75 102 ILE A O 1
ATOM 826 N N . ALA A 1 103 ? -5.434 -12.012 19.956 1.00 98.00 103 ALA A N 1
ATOM 827 C CA . ALA A 1 103 ? -4.094 -11.722 19.456 1.00 98.00 103 ALA A CA 1
ATOM 828 C C . ALA A 1 103 ? -3.909 -10.227 19.120 1.00 98.00 103 ALA A C 1
ATOM 830 O O . ALA A 1 103 ? -4.744 -9.614 18.454 1.00 98.00 103 ALA A O 1
ATOM 831 N N . TYR A 1 104 ? -2.778 -9.644 19.525 1.00 98.62 104 TYR A N 1
ATOM 832 C CA . TYR A 1 104 ? -2.455 -8.235 19.270 1.00 98.62 104 TYR A CA 1
ATOM 833 C C . TYR A 1 104 ? -1.262 -8.098 18.329 1.00 98.62 104 TYR A C 1
ATOM 835 O O . TYR A 1 104 ? -0.247 -8.764 18.513 1.00 98.62 104 TYR A O 1
ATOM 843 N N . TYR A 1 105 ? -1.349 -7.183 17.368 1.00 98.44 105 TYR A N 1
ATOM 844 C CA . TYR A 1 105 ? -0.288 -6.878 16.405 1.00 98.44 105 TYR A CA 1
ATOM 845 C C . TYR A 1 105 ? -0.083 -5.375 16.334 1.00 98.44 105 TYR A C 1
ATOM 847 O O . TYR A 1 105 ? -1.042 -4.614 16.438 1.00 98.44 105 TYR A O 1
ATOM 855 N N . GLY A 1 106 ? 1.145 -4.906 16.169 1.00 96.56 106 GLY A N 1
ATOM 856 C CA . GLY A 1 106 ? 1.380 -3.469 16.216 1.00 96.56 106 GLY A CA 1
ATOM 857 C C . GLY A 1 106 ? 2.632 -3.040 15.493 1.00 96.56 106 GLY A C 1
ATOM 858 O O . GLY A 1 106 ? 3.491 -3.845 15.152 1.00 96.56 106 GLY A O 1
ATOM 859 N N . THR A 1 107 ? 2.737 -1.734 15.269 1.00 93.81 107 THR A N 1
ATOM 860 C CA . THR A 1 107 ? 3.986 -1.141 14.780 1.00 93.81 107 THR A CA 1
ATOM 861 C C . THR A 1 107 ? 5.158 -1.424 15.737 1.00 93.81 107 THR A C 1
ATOM 863 O O . THR A 1 107 ? 4.941 -1.643 16.936 1.00 93.81 107 THR A O 1
ATOM 866 N N . PRO A 1 108 ? 6.416 -1.289 15.288 1.00 89.56 108 PRO A N 1
ATOM 867 C CA . PRO A 1 108 ? 7.589 -1.562 16.127 1.00 89.56 108 PRO A CA 1
ATOM 868 C C . PRO A 1 108 ? 7.607 -0.729 17.411 1.00 89.56 108 PRO A C 1
ATOM 870 O O . PRO A 1 108 ? 8.080 -1.160 18.466 1.00 89.56 108 PRO A O 1
ATOM 873 N N . ARG A 1 109 ? 7.067 0.494 17.343 1.00 91.31 109 ARG A N 1
ATOM 874 C CA . ARG A 1 109 ? 6.941 1.374 18.504 1.00 91.31 109 ARG A CA 1
ATOM 875 C C . ARG A 1 109 ? 5.960 0.824 19.543 1.00 91.31 109 ARG A C 1
ATOM 877 O O . ARG A 1 109 ? 6.244 0.966 20.729 1.00 91.31 109 ARG A O 1
ATOM 884 N N . HIS A 1 110 ? 4.856 0.194 19.140 1.00 94.38 110 HIS A N 1
ATOM 885 C CA . HIS A 1 110 ? 3.926 -0.443 20.077 1.00 94.38 110 HIS A CA 1
ATOM 886 C C . HIS A 1 110 ? 4.627 -1.535 20.884 1.00 94.38 110 HIS A C 1
ATOM 888 O O . HIS A 1 110 ? 4.601 -1.488 22.114 1.00 94.38 110 HIS A O 1
ATOM 894 N N . LEU A 1 111 ? 5.341 -2.432 20.198 1.00 94.00 111 LEU A N 1
ATOM 895 C CA . LEU A 1 111 ? 6.094 -3.525 20.816 1.00 94.00 111 LEU A CA 1
ATOM 896 C C . LEU A 1 111 ? 7.106 -2.998 21.846 1.00 94.00 111 LEU A C 1
ATOM 898 O O . LEU A 1 111 ? 7.191 -3.513 22.958 1.00 94.00 111 LEU A O 1
ATOM 902 N N . ARG A 1 112 ? 7.834 -1.921 21.514 1.00 92.38 112 ARG A N 1
ATOM 903 C CA . ARG A 1 112 ? 8.827 -1.323 22.425 1.00 92.38 112 ARG A CA 1
ATOM 904 C C . ARG A 1 112 ? 8.221 -0.550 23.597 1.00 92.38 112 ARG A C 1
ATOM 906 O O . ARG A 1 112 ? 8.839 -0.480 24.653 1.00 92.38 112 ARG A O 1
ATOM 913 N N . GLN A 1 113 ? 7.089 0.124 23.402 1.00 90.19 113 GLN A N 1
ATOM 914 C CA . GLN A 1 113 ? 6.554 1.093 24.374 1.00 90.19 113 GLN A CA 1
ATOM 915 C C . GLN A 1 113 ? 5.398 0.543 25.213 1.00 90.19 113 GLN A C 1
ATOM 917 O O . GLN A 1 113 ? 5.054 1.141 26.232 1.00 90.19 113 GLN A O 1
ATOM 922 N N . MET A 1 114 ? 4.797 -0.573 24.802 1.00 93.88 114 MET A N 1
ATOM 923 C CA . MET A 1 114 ? 3.663 -1.203 25.478 1.00 93.88 114 MET A CA 1
ATOM 924 C C . MET A 1 114 ? 3.941 -2.684 25.777 1.00 93.88 114 MET A C 1
ATOM 926 O O . MET A 1 114 ? 3.178 -3.541 25.328 1.00 93.88 114 MET A O 1
ATOM 930 N N . PRO A 1 115 ? 5.003 -3.011 26.541 1.00 94.94 115 PRO A N 1
ATOM 931 C CA . PRO A 1 115 ? 5.384 -4.397 26.832 1.00 94.94 115 PRO A CA 1
ATOM 932 C C . PRO A 1 115 ? 4.358 -5.147 27.699 1.00 94.94 115 PRO A C 1
ATOM 934 O O . PRO A 1 115 ? 4.491 -6.345 27.910 1.00 94.94 115 PRO A O 1
ATOM 937 N N . GLN A 1 116 ? 3.344 -4.454 28.233 1.00 95.56 116 GLN A N 1
ATOM 938 C CA . GLN A 1 116 ? 2.257 -5.071 28.998 1.00 95.56 116 GLN A CA 1
ATOM 939 C C . GLN A 1 116 ? 1.265 -5.836 28.110 1.00 95.56 116 GLN A C 1
ATOM 941 O O . GLN A 1 116 ? 0.486 -6.632 28.631 1.00 95.56 116 GLN A O 1
ATOM 946 N N . ILE A 1 117 ? 1.257 -5.563 26.803 1.00 97.44 117 ILE A N 1
ATOM 947 C CA . ILE A 1 117 ? 0.468 -6.311 25.825 1.00 97.44 117 ILE A CA 1
ATOM 948 C C . ILE A 1 117 ? 1.399 -7.354 25.192 1.00 97.44 117 ILE A C 1
ATOM 950 O O . ILE A 1 117 ? 2.469 -6.979 24.707 1.00 97.44 117 ILE A O 1
ATOM 954 N N . PRO A 1 118 ? 1.026 -8.646 25.179 1.00 96.81 118 PRO A N 1
ATOM 955 C CA . PRO A 1 118 ? 1.804 -9.692 24.526 1.00 96.81 118 PRO A CA 1
ATOM 956 C C . PRO A 1 118 ? 1.611 -9.616 23.003 1.00 96.81 118 PRO A C 1
ATOM 958 O O . PRO A 1 118 ? 0.860 -10.392 22.418 1.00 96.81 118 PRO A O 1
ATOM 961 N N . TRP A 1 119 ? 2.254 -8.639 22.360 1.00 96.50 119 TRP A N 1
ATOM 962 C CA . TRP A 1 119 ? 2.195 -8.461 20.909 1.00 96.50 119 TRP A CA 1
ATOM 963 C C . TRP A 1 119 ? 2.709 -9.715 20.188 1.00 96.50 119 TRP A C 1
ATOM 965 O O . TRP A 1 119 ? 3.849 -10.129 20.387 1.00 96.50 119 TRP A O 1
ATOM 975 N N . LEU A 1 120 ? 1.867 -10.298 19.337 1.00 96.12 120 LEU A N 1
ATOM 976 C CA . LEU A 1 120 ? 2.136 -11.527 18.594 1.00 96.12 120 LEU A CA 1
ATOM 977 C C . LEU A 1 120 ? 2.897 -11.275 17.284 1.00 96.12 120 LEU A C 1
ATOM 979 O O . LEU A 1 120 ? 3.462 -12.207 16.718 1.00 96.12 120 LEU A O 1
ATOM 983 N N . GLY A 1 121 ? 2.930 -10.035 16.791 1.00 90.81 121 GLY A N 1
ATOM 984 C CA . GLY A 1 121 ? 3.692 -9.702 15.590 1.00 90.81 121 GLY A CA 1
ATOM 985 C C . GLY A 1 121 ? 3.910 -8.209 15.370 1.00 90.81 121 GLY A C 1
ATOM 986 O O . GLY A 1 121 ? 3.149 -7.365 15.853 1.00 90.81 121 GLY A O 1
ATOM 987 N N . ASP A 1 122 ? 4.975 -7.922 14.624 1.00 88.38 122 ASP A N 1
ATOM 988 C CA . ASP A 1 122 ? 5.382 -6.589 14.185 1.00 88.38 122 ASP A CA 1
ATOM 989 C C . ASP A 1 122 ? 4.785 -6.295 12.803 1.00 88.38 122 ASP A C 1
ATOM 991 O O . ASP A 1 122 ? 4.964 -7.069 11.865 1.00 88.38 122 ASP A O 1
ATOM 995 N N . LEU A 1 123 ? 4.120 -5.150 12.657 1.00 88.94 123 LEU A N 1
ATOM 996 C CA . LEU A 1 123 ? 3.611 -4.675 11.374 1.00 88.94 123 LEU A CA 1
ATOM 997 C C . LEU A 1 123 ? 4.694 -4.287 10.366 1.00 88.94 123 LEU A C 1
ATOM 999 O O . LEU A 1 123 ? 4.308 -3.928 9.266 1.00 88.94 123 LEU A O 1
ATOM 1003 N N . GLN A 1 124 ? 5.994 -4.338 10.674 1.00 81.88 124 GLN A N 1
ATOM 1004 C CA . GLN A 1 124 ? 7.065 -4.329 9.662 1.00 81.88 124 GLN A CA 1
ATOM 1005 C C . GLN A 1 124 ? 7.180 -5.656 8.903 1.00 81.88 124 GLN A C 1
ATOM 1007 O O . GLN A 1 124 ? 7.595 -5.657 7.742 1.00 81.88 124 GLN A O 1
ATOM 1012 N N . ASP A 1 125 ? 6.754 -6.771 9.494 1.00 74.69 125 ASP A N 1
ATOM 1013 C CA . ASP A 1 125 ? 6.738 -8.069 8.822 1.00 74.69 125 ASP A CA 1
ATOM 1014 C C . ASP A 1 125 ? 5.559 -8.147 7.838 1.00 74.69 125 ASP A C 1
ATOM 1016 O O . ASP A 1 125 ? 4.398 -7.965 8.214 1.00 74.69 125 ASP A O 1
ATOM 1020 N N . CYS A 1 126 ? 5.855 -8.402 6.561 1.00 74.12 126 CYS A N 1
ATOM 1021 C CA . CYS A 1 126 ? 4.830 -8.537 5.526 1.00 74.12 126 CYS A CA 1
ATOM 1022 C C . CYS A 1 126 ? 3.898 -9.718 5.798 1.00 74.12 126 CYS A C 1
ATOM 1024 O O . CYS A 1 126 ? 2.696 -9.566 5.617 1.00 74.12 126 CYS A O 1
ATOM 1026 N N . ASN A 1 127 ? 4.397 -10.826 6.359 1.00 76.00 127 ASN A N 1
ATOM 1027 C CA . ASN A 1 127 ? 3.547 -11.972 6.687 1.00 76.00 127 ASN A CA 1
ATOM 1028 C C . ASN A 1 127 ? 2.485 -11.608 7.727 1.00 76.00 127 ASN A C 1
ATOM 1030 O O . ASN A 1 127 ? 1.401 -12.178 7.729 1.00 76.00 127 ASN A O 1
ATOM 1034 N N . VAL A 1 128 ? 2.792 -10.669 8.632 1.00 85.75 128 VAL A N 1
ATOM 1035 C CA . VAL A 1 128 ? 1.822 -10.168 9.615 1.00 85.75 128 VAL A CA 1
ATOM 1036 C C . VAL A 1 128 ? 0.764 -9.304 8.932 1.00 85.75 128 VAL A C 1
ATOM 1038 O O . VAL A 1 128 ? -0.412 -9.425 9.264 1.00 85.75 128 VAL A O 1
ATOM 1041 N N . ARG A 1 129 ? 1.163 -8.456 7.977 1.00 91.44 129 ARG A N 1
ATOM 1042 C CA . ARG A 1 129 ? 0.239 -7.611 7.203 1.00 91.44 129 ARG A CA 1
ATOM 1043 C C . ARG A 1 129 ? -0.684 -8.429 6.291 1.00 91.44 129 ARG A C 1
ATOM 1045 O O . ARG A 1 129 ? -1.854 -8.089 6.181 1.00 91.44 129 ARG A O 1
ATOM 1052 N N . GLN A 1 130 ? -0.181 -9.527 5.727 1.00 85.12 130 GLN A N 1
ATOM 1053 C CA . GLN A 1 130 ? -0.885 -10.376 4.757 1.00 85.12 130 GLN A CA 1
ATOM 1054 C C . GLN A 1 130 ? -1.811 -11.429 5.387 1.00 85.12 130 GLN A C 1
ATOM 1056 O O . GLN A 1 130 ? -2.527 -12.123 4.674 1.00 85.12 130 GLN A O 1
ATOM 1061 N N . LYS A 1 131 ? -1.850 -11.561 6.722 1.00 90.81 131 LYS A N 1
ATOM 1062 C CA . LYS A 1 131 ? -2.636 -12.613 7.405 1.00 90.81 131 LYS A CA 1
ATOM 1063 C C . LYS A 1 131 ? -4.121 -12.637 7.051 1.00 90.81 131 LYS A C 1
ATOM 1065 O O . LYS A 1 131 ? -4.744 -13.686 7.173 1.00 90.81 131 LYS A O 1
ATOM 1070 N N . TRP A 1 132 ? -4.676 -11.483 6.699 1.00 94.81 132 TRP A N 1
ATOM 1071 C CA . TRP A 1 132 ? -6.102 -11.310 6.430 1.00 94.81 132 TRP A CA 1
ATOM 1072 C C . TRP A 1 132 ? -6.387 -11.008 4.961 1.00 94.81 132 TRP A C 1
ATOM 1074 O O . TRP A 1 132 ? -7.499 -10.609 4.628 1.00 94.81 132 TRP A O 1
ATOM 1084 N N . GLU A 1 133 ? -5.407 -11.193 4.076 1.00 88.88 133 GLU A N 1
ATOM 1085 C CA . GLU A 1 133 ? -5.647 -11.129 2.638 1.00 88.88 133 GLU A CA 1
ATOM 1086 C C . GLU A 1 133 ? -6.473 -12.347 2.172 1.00 88.88 133 GLU A C 1
ATOM 1088 O O . GLU A 1 133 ? -6.366 -13.431 2.752 1.00 88.88 133 GLU A O 1
ATOM 1093 N N . PRO A 1 134 ? -7.323 -12.193 1.139 1.00 91.25 134 PRO A N 1
ATOM 1094 C CA . PRO A 1 134 ? -7.566 -10.970 0.365 1.00 91.25 134 PRO A CA 1
ATOM 1095 C C . PRO A 1 134 ? -8.617 -10.030 0.987 1.00 91.25 134 PRO A C 1
ATOM 1097 O O . PRO A 1 134 ? -8.933 -8.997 0.400 1.00 91.25 134 PRO A O 1
ATOM 1100 N N . ASP A 1 135 ? -9.191 -10.369 2.145 1.00 92.56 135 ASP A N 1
ATOM 1101 C CA . ASP A 1 135 ? -10.257 -9.566 2.758 1.00 92.56 135 ASP A CA 1
ATOM 1102 C C . ASP A 1 135 ? -9.747 -8.192 3.212 1.00 92.56 135 ASP A C 1
ATOM 1104 O O . ASP A 1 135 ? -10.464 -7.198 3.106 1.00 92.56 135 ASP A O 1
ATOM 1108 N N . VAL A 1 136 ? -8.509 -8.108 3.699 1.00 97.81 136 VAL A N 1
ATOM 1109 C CA . VAL A 1 136 ? -7.892 -6.859 4.147 1.00 97.81 136 VAL A CA 1
ATOM 1110 C C . VAL A 1 136 ? -6.474 -6.724 3.613 1.00 97.81 136 VAL A C 1
ATOM 1112 O O . VAL A 1 136 ? -5.613 -7.539 3.923 1.00 97.81 136 VAL A O 1
ATOM 1115 N N . GLU A 1 137 ? -6.217 -5.628 2.905 1.00 94.81 137 GLU A N 1
ATOM 1116 C CA . GLU A 1 137 ? -4.885 -5.258 2.425 1.00 94.81 137 GLU A CA 1
ATOM 1117 C C . GLU A 1 137 ? -4.277 -4.159 3.308 1.00 94.81 137 GLU A C 1
ATOM 1119 O O . GLU A 1 137 ? -4.972 -3.229 3.738 1.00 94.81 137 GLU A O 1
ATOM 1124 N N . MET A 1 138 ? -2.968 -4.234 3.571 1.00 95.06 138 MET A N 1
ATOM 1125 C CA . MET A 1 138 ? -2.268 -3.277 4.436 1.00 95.06 138 MET A CA 1
ATOM 1126 C C . MET A 1 138 ? -0.950 -2.808 3.830 1.00 95.06 138 MET A C 1
ATOM 1128 O O . MET A 1 138 ? -0.100 -3.623 3.484 1.00 95.06 138 MET A O 1
ATOM 1132 N N . ARG A 1 139 ? -0.733 -1.489 3.795 1.00 90.62 139 ARG A N 1
ATOM 1133 C CA . ARG A 1 139 ? 0.500 -0.886 3.260 1.00 90.62 139 ARG A CA 1
ATOM 1134 C C . ARG A 1 139 ? 1.046 0.193 4.174 1.00 90.62 139 ARG A C 1
ATOM 1136 O O . ARG A 1 139 ? 0.283 0.981 4.733 1.00 90.62 139 ARG A O 1
ATOM 1143 N N . ILE A 1 140 ? 2.365 0.243 4.328 1.00 90.38 140 ILE A N 1
ATOM 1144 C CA . ILE A 1 140 ? 3.042 1.259 5.146 1.00 90.38 140 ILE A CA 1
ATOM 1145 C C . ILE A 1 140 ? 3.364 2.457 4.255 1.00 90.38 140 ILE A C 1
ATOM 1147 O O . ILE A 1 140 ? 3.997 2.302 3.218 1.00 90.38 140 ILE A O 1
ATOM 1151 N N . THR A 1 141 ? 2.967 3.663 4.662 1.00 90.44 141 THR A N 1
ATOM 1152 C CA . THR A 1 141 ? 3.331 4.895 3.941 1.00 90.44 141 THR A CA 1
ATOM 1153 C C . THR A 1 141 ? 4.849 5.086 3.860 1.00 90.44 141 THR A C 1
ATOM 1155 O O . THR A 1 141 ? 5.530 4.914 4.869 1.00 90.44 141 THR A O 1
ATOM 1158 N N . ALA A 1 142 ? 5.362 5.550 2.718 1.00 83.31 142 ALA A N 1
ATOM 1159 C CA . ALA A 1 142 ? 6.795 5.780 2.504 1.00 83.31 142 ALA A CA 1
ATOM 1160 C C . ALA A 1 142 ? 7.253 7.236 2.745 1.00 83.31 142 ALA A C 1
ATOM 1162 O O . ALA A 1 142 ? 6.456 8.171 2.830 1.00 83.31 142 ALA A O 1
ATOM 1163 N N . GLY A 1 143 ? 8.573 7.448 2.780 1.00 80.12 143 GLY A N 1
ATOM 1164 C CA . GLY A 1 143 ? 9.194 8.781 2.762 1.00 80.12 143 GLY A CA 1
ATOM 1165 C C . GLY A 1 143 ? 9.354 9.457 4.129 1.00 80.12 143 GLY A C 1
ATOM 1166 O O . GLY A 1 143 ? 9.826 10.594 4.202 1.00 80.12 143 GLY A O 1
ATOM 1167 N N . GLY A 1 144 ? 9.011 8.786 5.224 1.00 85.38 144 GLY A N 1
ATOM 1168 C CA . GLY A 1 144 ? 9.220 9.269 6.587 1.00 85.38 144 GLY A CA 1
ATOM 1169 C C . GLY A 1 144 ? 9.434 8.122 7.569 1.00 85.38 144 GLY A C 1
ATOM 1170 O O . GLY A 1 144 ? 9.290 6.966 7.206 1.00 85.38 144 GLY A O 1
ATOM 1171 N N . GLU A 1 145 ? 9.719 8.476 8.822 1.00 85.38 145 GLU A N 1
ATOM 1172 C CA . GLU A 1 145 ? 10.066 7.526 9.885 1.00 85.38 145 GLU A CA 1
ATOM 1173 C C . GLU A 1 145 ? 8.836 6.788 10.448 1.00 85.38 145 GLU A C 1
ATOM 1175 O O . GLU A 1 145 ? 7.983 7.415 11.092 1.00 85.38 145 GLU A O 1
ATOM 1180 N N . PHE A 1 146 ? 8.781 5.465 10.279 1.00 86.12 146 PHE A N 1
ATOM 1181 C CA . PHE A 1 146 ? 7.746 4.587 10.841 1.00 86.12 146 PHE A CA 1
ATOM 1182 C C . PHE A 1 146 ? 8.283 3.622 11.917 1.00 86.12 146 PHE A C 1
ATOM 1184 O O . PHE A 1 146 ? 7.584 3.369 12.908 1.00 86.12 146 PHE A O 1
ATOM 1191 N N . VAL A 1 147 ? 9.528 3.138 11.800 1.00 82.31 147 VAL A N 1
ATOM 1192 C CA . VAL A 1 147 ? 10.107 2.136 12.720 1.00 82.31 147 VAL A CA 1
ATOM 1193 C C . VAL A 1 147 ? 10.367 2.684 14.120 1.00 82.31 147 VAL A C 1
ATOM 1195 O O . VAL A 1 147 ? 9.943 2.111 15.131 1.00 82.31 147 VAL A O 1
ATOM 1198 N N . ASN A 1 148 ? 11.112 3.781 14.219 1.00 81.31 148 ASN A N 1
ATOM 1199 C CA . ASN A 1 148 ? 11.550 4.392 15.465 1.00 81.31 148 ASN A CA 1
ATOM 1200 C C . ASN A 1 148 ? 11.283 5.899 15.547 1.00 81.31 148 ASN A C 1
ATOM 1202 O O . ASN A 1 148 ? 12.192 6.689 15.841 1.00 81.31 148 ASN A O 1
ATOM 1206 N N . PRO A 1 149 ? 10.013 6.316 15.394 1.00 83.38 149 PRO A N 1
ATOM 1207 C CA . PRO A 1 149 ? 9.659 7.711 15.539 1.00 83.38 149 PRO A CA 1
ATOM 1208 C C . PRO A 1 149 ? 9.862 8.159 16.994 1.00 83.38 149 PRO A C 1
ATOM 1210 O O . PRO A 1 149 ? 9.390 7.534 17.955 1.00 83.38 149 PRO A O 1
ATOM 1213 N N . GLN A 1 150 ? 10.606 9.257 17.141 1.00 76.75 150 GLN A N 1
ATOM 1214 C CA . GLN A 1 150 ? 10.925 9.874 18.426 1.00 76.75 150 GLN A CA 1
ATOM 1215 C C . GLN A 1 150 ? 9.727 10.629 19.008 1.00 76.75 150 GLN A C 1
ATOM 1217 O O . GLN A 1 150 ? 8.843 11.091 18.296 1.00 76.75 150 GLN A O 1
ATOM 1222 N N . PHE A 1 151 ? 9.683 10.800 20.327 1.00 63.91 151 PHE A N 1
ATOM 1223 C CA . PHE A 1 151 ? 8.618 11.592 20.940 1.00 63.91 151 PHE A CA 1
ATOM 1224 C C . PHE A 1 151 ? 8.672 13.051 20.445 1.00 63.91 151 PHE A C 1
ATOM 1226 O O . PHE A 1 151 ? 9.730 13.675 20.464 1.00 63.91 151 PHE A O 1
ATOM 1233 N N . GLY A 1 152 ? 7.541 13.588 19.975 1.00 61.59 152 GLY A N 1
ATOM 1234 C CA . GLY A 1 152 ? 7.491 14.898 19.310 1.00 61.59 152 GLY A CA 1
ATOM 1235 C C . GLY A 1 152 ? 7.919 14.885 17.834 1.00 61.59 152 GLY A C 1
ATOM 1236 O O . GLY A 1 152 ? 7.992 15.951 17.219 1.00 61.59 152 GLY A O 1
ATOM 1237 N N . SER A 1 153 ? 8.189 13.706 17.258 1.00 65.75 153 SER A N 1
ATOM 1238 C CA . SER A 1 153 ? 8.349 13.524 15.814 1.00 65.75 153 SER A CA 1
ATOM 1239 C C . SER A 1 153 ? 6.986 13.455 15.104 1.00 65.75 153 SER A C 1
ATOM 1241 O O . SER A 1 153 ? 5.957 13.893 15.620 1.00 65.75 153 SER A O 1
ATOM 1243 N N . SER A 1 154 ? 6.984 13.006 13.855 1.00 71.81 154 SER A N 1
ATOM 1244 C CA . SER A 1 154 ? 5.835 13.079 12.967 1.00 71.81 154 SER A CA 1
ATOM 1245 C C . SER A 1 154 ? 4.750 12.039 13.207 1.00 71.81 154 SER A C 1
ATOM 1247 O O . SER A 1 154 ? 5.027 10.862 13.387 1.00 71.81 154 SER A O 1
ATOM 1249 N N . HIS A 1 155 ? 3.511 12.487 13.026 1.00 83.06 155 HIS A N 1
ATOM 1250 C CA . HIS A 1 155 ? 2.298 11.678 12.900 1.00 83.06 155 HIS A CA 1
ATOM 1251 C C . HIS A 1 155 ? 1.912 11.394 11.430 1.00 83.06 155 HIS A C 1
ATOM 1253 O O . HIS A 1 155 ? 0.762 11.144 11.107 1.00 83.06 155 HIS A O 1
ATOM 1259 N N . LEU A 1 156 ? 2.836 11.553 10.480 1.00 90.88 156 LEU A N 1
ATOM 1260 C CA . LEU A 1 156 ? 2.515 11.391 9.056 1.00 90.88 156 LEU A CA 1
ATOM 1261 C C . LEU A 1 156 ? 2.522 9.923 8.634 1.00 90.88 156 LEU A C 1
ATOM 1263 O O . LEU A 1 156 ? 1.719 9.559 7.783 1.00 90.88 156 LEU A O 1
ATOM 1267 N N . MET A 1 157 ? 3.426 9.110 9.184 1.00 91.12 157 MET A N 1
ATOM 1268 C CA . MET A 1 157 ? 3.605 7.730 8.740 1.00 91.12 157 MET A CA 1
ATOM 1269 C C . MET A 1 157 ? 2.676 6.777 9.487 1.00 91.12 157 MET A C 1
ATOM 1271 O O . MET A 1 157 ? 2.619 6.798 10.719 1.00 91.12 157 MET A O 1
ATOM 1275 N N . SER A 1 158 ? 1.961 5.933 8.748 1.00 93.06 158 SER A N 1
ATOM 1276 C CA . SER A 1 158 ? 1.073 4.911 9.307 1.00 93.06 158 SER A CA 1
ATOM 1277 C C . SER A 1 158 ? 0.851 3.759 8.335 1.00 93.06 158 SER A C 1
ATOM 1279 O O . SER A 1 158 ? 1.250 3.836 7.174 1.00 93.06 158 SER A O 1
ATOM 1281 N N . VAL A 1 159 ? 0.211 2.694 8.814 1.00 95.38 159 VAL A N 1
ATOM 1282 C CA . VAL A 1 159 ? -0.302 1.636 7.944 1.00 95.38 159 VAL A CA 1
ATOM 1283 C C . VAL A 1 159 ? -1.689 2.043 7.450 1.00 95.38 159 VAL A C 1
ATOM 1285 O O . VAL A 1 159 ? -2.576 2.332 8.254 1.00 95.38 159 VAL A O 1
ATOM 1288 N N . PHE A 1 160 ? -1.874 2.091 6.134 1.00 97.31 160 PHE A N 1
ATOM 1289 C CA . PHE A 1 160 ? -3.190 2.236 5.522 1.00 97.31 160 PHE A CA 1
ATOM 1290 C C . PHE A 1 160 ? -3.811 0.858 5.374 1.00 97.31 160 PHE A C 1
ATOM 1292 O O . PHE A 1 160 ? -3.127 -0.087 4.985 1.00 97.31 160 PHE A O 1
ATOM 1299 N N . ILE A 1 161 ? -5.107 0.776 5.656 1.00 98.38 161 ILE A N 1
ATOM 1300 C CA . ILE A 1 161 ? -5.872 -0.466 5.574 1.00 98.38 161 ILE A CA 1
ATOM 1301 C C . ILE A 1 161 ? -6.944 -0.294 4.513 1.00 98.38 161 ILE A C 1
ATOM 1303 O O . ILE A 1 161 ? -7.726 0.661 4.584 1.00 98.38 161 ILE A O 1
ATOM 1307 N N . TYR A 1 162 ? -7.000 -1.219 3.566 1.00 98.50 162 TYR A N 1
ATOM 1308 C CA . TYR A 1 162 ? -8.028 -1.275 2.543 1.00 98.50 162 TYR A CA 1
ATOM 1309 C C . TYR A 1 162 ? -8.882 -2.523 2.721 1.00 98.50 162 TYR A C 1
ATOM 1311 O O . TYR A 1 162 ? -8.371 -3.629 2.855 1.00 98.50 162 TYR A O 1
ATOM 1319 N N . HIS A 1 163 ? -10.197 -2.322 2.732 1.00 98.56 163 HIS A N 1
ATOM 1320 C CA . HIS A 1 163 ? -11.182 -3.395 2.702 1.00 98.56 163 HIS A CA 1
ATOM 1321 C C . HIS A 1 163 ? -11.880 -3.374 1.337 1.00 98.56 163 HIS A C 1
ATOM 1323 O O . HIS A 1 163 ? -12.726 -2.489 1.110 1.00 98.56 163 HIS A O 1
ATOM 1329 N N . PRO A 1 164 ? -11.540 -4.301 0.419 1.00 96.81 164 PRO A N 1
ATOM 1330 C CA . PRO A 1 164 ? -12.066 -4.303 -0.942 1.00 96.81 164 PRO A CA 1
ATOM 1331 C C . PRO A 1 164 ? -13.592 -4.390 -0.992 1.00 96.81 164 PRO A C 1
ATOM 1333 O O . PRO A 1 164 ? -14.229 -3.605 -1.698 1.00 96.81 164 PRO A O 1
ATOM 1336 N N . ALA A 1 165 ? -14.199 -5.265 -0.179 1.00 96.56 165 ALA A N 1
ATOM 1337 C CA . ALA A 1 165 ? -15.641 -5.518 -0.207 1.00 96.56 165 ALA A CA 1
ATOM 1338 C C . ALA A 1 165 ? -16.480 -4.269 0.122 1.00 96.56 165 ALA A C 1
ATOM 1340 O O . ALA A 1 165 ? -17.482 -3.998 -0.542 1.00 96.56 165 ALA A O 1
ATOM 1341 N N . SER A 1 166 ? -16.054 -3.456 1.097 1.00 98.12 166 SER A N 1
ATOM 1342 C CA . SER A 1 166 ? -16.738 -2.195 1.425 1.00 98.12 166 SER A CA 1
ATOM 1343 C C . SER A 1 166 ? -16.197 -0.984 0.665 1.00 98.12 166 SER A C 1
ATOM 1345 O O . SER A 1 166 ? -16.725 0.119 0.832 1.00 98.12 166 SER A O 1
ATOM 1347 N N . ARG A 1 167 ? -15.114 -1.153 -0.106 1.00 98.44 167 ARG A N 1
ATOM 1348 C CA . ARG A 1 167 ? -14.355 -0.073 -0.753 1.00 98.44 167 ARG A CA 1
ATOM 1349 C C . ARG A 1 167 ? -13.980 1.035 0.239 1.00 98.44 167 ARG A C 1
ATOM 1351 O O . ARG A 1 167 ? -14.133 2.222 -0.061 1.00 98.44 167 ARG A O 1
ATOM 1358 N N . THR A 1 168 ? -13.526 0.663 1.435 1.00 98.75 168 THR A N 1
ATOM 1359 C CA . THR A 1 168 ? -13.229 1.625 2.509 1.00 98.75 168 THR A CA 1
ATOM 1360 C C . THR A 1 168 ? -11.756 1.604 2.866 1.00 98.75 168 THR A C 1
ATOM 1362 O O . THR A 1 168 ? -11.193 0.541 3.110 1.00 98.75 168 THR A O 1
ATOM 1365 N N . LEU A 1 169 ? -11.158 2.793 2.948 1.00 98.25 169 LEU A N 1
ATOM 1366 C CA . LEU A 1 169 ? -9.847 2.990 3.551 1.00 98.25 169 LEU A CA 1
ATOM 1367 C C . LEU A 1 169 ? -9.964 3.395 5.016 1.00 98.25 169 LEU A C 1
ATOM 1369 O O . LEU A 1 169 ? -10.692 4.331 5.351 1.00 98.25 169 LEU A O 1
ATOM 1373 N N . HIS A 1 170 ? -9.181 2.761 5.877 1.00 98.12 170 HIS A N 1
ATOM 1374 C CA . HIS A 1 170 ? -8.829 3.307 7.179 1.00 98.12 170 HIS A CA 1
ATOM 1375 C C . HIS A 1 170 ? -7.474 4.000 7.058 1.00 98.12 170 HIS A C 1
ATOM 1377 O O . HIS A 1 170 ? -6.477 3.373 6.698 1.00 98.12 170 HIS A O 1
ATOM 1383 N N . VAL A 1 171 ? -7.436 5.292 7.376 1.00 94.44 171 VAL A N 1
ATOM 1384 C CA . VAL A 1 171 ? -6.201 6.080 7.401 1.00 94.44 171 VAL A CA 1
ATOM 1385 C C . VAL A 1 171 ? -6.116 6.826 8.718 1.00 94.44 171 VAL A C 1
ATOM 1387 O O . VAL A 1 171 ? -7.097 7.412 9.177 1.00 94.44 171 VAL A O 1
ATOM 1390 N N . ASN A 1 172 ? -4.947 6.821 9.343 1.00 91.88 172 ASN A N 1
ATOM 1391 C CA . ASN A 1 172 ? -4.766 7.519 10.607 1.00 91.88 172 ASN A CA 1
ATOM 1392 C C . ASN A 1 172 ? -4.553 9.018 10.397 1.00 91.88 172 ASN A C 1
ATOM 1394 O O . ASN A 1 172 ? -5.311 9.680 9.687 1.00 91.88 172 ASN A O 1
ATOM 1398 N N . ASP A 1 173 ? -3.537 9.579 11.034 1.00 91.06 173 ASP A N 1
ATOM 1399 C CA . ASP A 1 173 ? -3.289 11.013 11.053 1.00 91.06 173 ASP A CA 1
ATOM 1400 C C . ASP A 1 173 ? -2.816 11.518 9.677 1.00 91.06 173 ASP A C 1
ATOM 1402 O O . ASP A 1 173 ? -2.973 12.704 9.382 1.00 91.06 173 ASP A O 1
ATOM 1406 N N . THR A 1 174 ? -2.298 10.622 8.818 1.00 94.00 174 THR A N 1
ATOM 1407 C CA . THR A 1 174 ? -1.705 10.922 7.504 1.00 94.00 174 THR A CA 1
ATOM 1408 C C . THR A 1 174 ? -2.586 11.823 6.645 1.00 94.00 174 THR A C 1
ATOM 1410 O O . THR A 1 174 ? -2.101 12.819 6.099 1.00 94.00 174 THR A O 1
ATOM 1413 N N . ILE A 1 175 ? -3.880 11.503 6.547 1.00 94.62 175 ILE A N 1
ATOM 1414 C CA . ILE A 1 175 ? -4.886 12.300 5.844 1.00 94.62 175 ILE A CA 1
ATOM 1415 C C . ILE A 1 175 ? -5.962 12.682 6.850 1.00 94.62 175 ILE A C 1
ATOM 1417 O O . ILE A 1 175 ? -6.522 11.837 7.537 1.00 94.62 175 ILE A O 1
ATOM 1421 N N . MET A 1 176 ? -6.294 13.967 6.893 1.00 90.62 176 MET A N 1
ATOM 1422 C CA . MET A 1 176 ? -7.396 14.493 7.687 1.00 90.62 176 MET A CA 1
ATOM 1423 C C . MET A 1 176 ? -8.484 15.014 6.7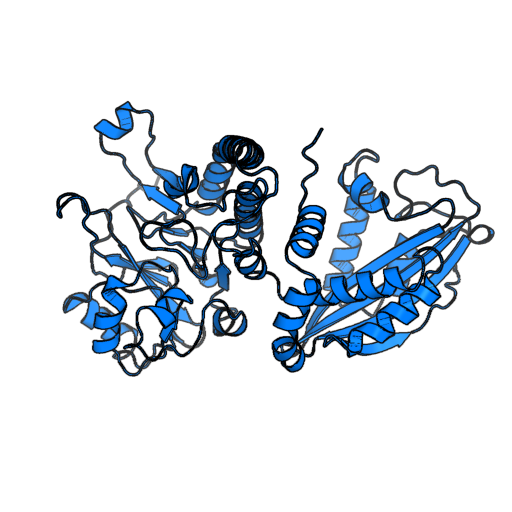59 1.00 90.62 176 MET A C 1
ATOM 1425 O O . MET A 1 176 ? -8.191 15.665 5.753 1.00 90.62 176 MET A O 1
ATOM 1429 N N . TYR A 1 177 ? -9.742 14.797 7.130 1.00 88.62 177 TYR A N 1
ATOM 1430 C CA . TYR A 1 177 ? -10.892 15.266 6.369 1.00 88.62 177 TYR A CA 1
ATOM 1431 C C . TYR A 1 177 ? -11.819 16.119 7.227 1.00 88.62 177 TYR A C 1
ATOM 1433 O O . TYR A 1 177 ? -12.156 15.751 8.350 1.00 88.62 177 TYR A O 1
ATOM 1441 N N . THR A 1 178 ? -12.282 17.247 6.689 1.00 77.69 178 THR A N 1
ATOM 1442 C CA . THR A 1 178 ? -13.332 18.034 7.337 1.00 77.69 178 THR A CA 1
ATOM 1443 C C . THR A 1 178 ? -14.424 18.456 6.367 1.00 77.69 178 THR A C 1
ATOM 1445 O O . THR A 1 178 ? -14.163 19.054 5.323 1.00 77.69 178 THR A O 1
ATOM 1448 N N . ASP A 1 179 ? -15.671 18.201 6.765 1.00 70.38 179 ASP A N 1
ATOM 1449 C CA . ASP A 1 179 ? -16.859 18.714 6.084 1.00 70.38 179 ASP A CA 1
ATOM 1450 C C . ASP A 1 179 ? -16.975 20.231 6.218 1.00 70.38 179 ASP A C 1
ATOM 1452 O O . ASP A 1 179 ? -17.512 20.886 5.330 1.00 70.38 179 ASP A O 1
ATOM 1456 N N . ARG A 1 180 ? -16.526 20.794 7.349 1.00 64.31 180 ARG A N 1
ATOM 1457 C CA . ARG A 1 180 ? -16.721 22.208 7.681 1.00 64.31 180 ARG A CA 1
ATOM 1458 C C . ARG A 1 180 ? -15.557 22.763 8.484 1.00 64.31 180 ARG A C 1
ATOM 1460 O O . ARG A 1 180 ? -15.273 22.298 9.587 1.00 64.31 180 ARG A O 1
ATOM 1467 N N . PHE A 1 181 ? -14.927 23.819 7.982 1.00 61.81 181 PHE A N 1
ATOM 1468 C CA . PHE A 1 181 ? -14.039 24.630 8.814 1.00 61.81 181 PHE A CA 1
ATOM 1469 C C . PHE A 1 181 ? -14.842 25.600 9.690 1.00 61.81 181 PHE A C 1
ATOM 1471 O O . PHE A 1 181 ? -15.920 26.065 9.311 1.00 61.81 181 PHE A O 1
ATOM 1478 N N . THR A 1 182 ? -14.307 25.945 10.866 1.00 57.31 182 THR A N 1
ATOM 1479 C CA . THR A 1 182 ? -14.837 27.062 11.663 1.00 57.31 182 THR A CA 1
ATOM 1480 C C . THR A 1 182 ? -14.768 28.355 10.841 1.00 57.31 182 THR A C 1
ATOM 1482 O O . THR A 1 182 ? -13.870 28.511 10.012 1.00 57.31 182 THR A O 1
ATOM 1485 N N . GLN A 1 183 ? -15.693 29.300 11.055 1.00 51.12 183 GLN A N 1
ATOM 1486 C CA . GLN A 1 183 ? -15.742 30.565 10.293 1.00 51.12 183 GLN A CA 1
ATOM 1487 C C . GLN A 1 183 ? -14.391 31.303 10.279 1.00 51.12 183 GLN A C 1
ATOM 1489 O O . GLN A 1 183 ? -13.991 31.840 9.251 1.00 51.12 183 GLN A O 1
ATOM 1494 N N . PHE A 1 184 ? -13.645 31.239 11.383 1.00 45.06 184 PHE A N 1
ATOM 1495 C CA . PHE A 1 184 ? -12.296 31.791 11.488 1.00 45.06 184 PHE A CA 1
ATOM 1496 C C . PHE A 1 184 ? -11.304 31.164 10.493 1.00 45.06 184 PHE A C 1
ATOM 1498 O O . PHE A 1 184 ? -10.536 31.876 9.861 1.00 45.06 184 PHE A O 1
ATOM 1505 N N . LEU A 1 185 ? -11.336 29.842 10.300 1.00 54.59 185 LEU A N 1
ATOM 1506 C CA . LEU A 1 185 ? -10.454 29.147 9.354 1.00 54.59 185 LEU A CA 1
ATOM 1507 C C . LEU A 1 185 ? -10.873 29.358 7.890 1.00 54.59 185 LEU A C 1
ATOM 1509 O O . LEU A 1 185 ? -10.014 29.309 7.008 1.00 54.59 185 LEU A O 1
ATOM 1513 N N . LYS A 1 186 ? -12.154 29.659 7.635 1.00 57.19 186 LYS A N 1
ATOM 1514 C CA . LYS A 1 186 ? -12.647 30.067 6.309 1.00 57.19 186 LYS A CA 1
ATOM 1515 C C . LYS A 1 186 ? -12.094 31.428 5.874 1.00 57.19 186 LYS A C 1
ATOM 1517 O O . LYS A 1 186 ? -11.777 31.590 4.700 1.00 57.19 186 LYS A O 1
ATOM 1522 N N . LEU A 1 187 ? -11.891 32.366 6.810 1.00 50.12 187 LEU A N 1
ATOM 1523 C CA . LEU A 1 187 ? -11.263 33.670 6.527 1.00 50.12 187 LEU A CA 1
ATOM 1524 C C . LEU A 1 187 ? -9.819 33.551 6.003 1.00 50.12 187 LEU A C 1
ATOM 1526 O O . LEU A 1 187 ? -9.351 34.450 5.315 1.00 50.12 187 LEU A O 1
ATOM 1530 N N . PHE A 1 188 ? -9.129 32.437 6.272 1.00 49.06 188 PHE A N 1
ATOM 1531 C CA . PHE A 1 188 ? -7.782 32.153 5.754 1.00 49.06 188 PHE A CA 1
ATOM 1532 C C . PHE A 1 188 ? -7.793 31.286 4.482 1.00 49.06 188 PHE A C 1
ATOM 1534 O O . PHE A 1 188 ? -6.819 30.589 4.196 1.00 49.06 188 PHE A O 1
ATOM 1541 N N . GLY A 1 189 ? -8.898 31.292 3.730 1.00 53.41 189 GLY A N 1
ATOM 1542 C CA . GLY A 1 189 ? -8.989 30.651 2.415 1.00 53.41 189 GLY A CA 1
ATOM 1543 C C . GLY A 1 189 ? -9.148 29.129 2.438 1.00 53.41 189 GLY A C 1
ATOM 1544 O O . GLY A 1 189 ? -8.905 28.480 1.423 1.00 53.41 189 GLY A O 1
ATOM 1545 N N . LYS A 1 190 ? -9.545 28.527 3.570 1.00 60.91 190 LYS A N 1
ATOM 1546 C CA . LYS A 1 190 ? -9.850 27.089 3.625 1.00 60.91 190 LYS A CA 1
ATOM 1547 C C . LYS A 1 190 ? -11.301 26.821 3.226 1.00 60.91 190 LYS A C 1
ATOM 1549 O O . LYS A 1 190 ? -12.222 27.350 3.848 1.00 60.91 190 LYS A O 1
ATOM 1554 N N . SER A 1 191 ? -11.493 25.979 2.214 1.00 61.34 191 SER A N 1
ATOM 1555 C CA . SER A 1 191 ? -12.805 25.521 1.755 1.00 61.34 191 SER A CA 1
ATOM 1556 C C . SER A 1 191 ? -13.301 24.305 2.540 1.00 61.34 191 SER A C 1
ATOM 1558 O O . SER A 1 191 ? -12.520 23.512 3.066 1.00 61.34 191 SER A O 1
ATOM 1560 N N . ASP A 1 192 ? -14.622 24.181 2.627 1.00 70.94 192 ASP A N 1
ATOM 1561 C CA . ASP A 1 192 ? -15.308 23.020 3.195 1.00 70.94 192 ASP A CA 1
ATOM 1562 C C . ASP A 1 192 ? -15.106 21.772 2.319 1.00 70.94 192 ASP A C 1
ATOM 1564 O O . ASP A 1 192 ? -14.862 21.877 1.116 1.00 70.94 192 ASP A O 1
ATOM 1568 N N . GLY A 1 193 ? -15.229 20.586 2.919 1.00 74.75 193 GLY A N 1
ATOM 1569 C CA . GLY A 1 193 ? -15.202 19.315 2.193 1.00 74.75 193 GLY A CA 1
ATOM 1570 C C . GLY A 1 193 ? -13.848 18.970 1.572 1.00 74.75 193 GLY A C 1
ATOM 1571 O O . GLY A 1 193 ? -13.814 18.286 0.549 1.00 74.75 193 GLY A O 1
ATOM 1572 N N . ILE A 1 194 ? -12.747 19.434 2.170 1.00 81.44 194 ILE A N 1
ATOM 1573 C CA . ILE A 1 194 ? -11.392 19.123 1.706 1.00 81.44 194 ILE A CA 1
ATOM 1574 C C . ILE A 1 194 ? -10.711 18.093 2.606 1.00 81.44 194 ILE A C 1
ATOM 1576 O O . ILE A 1 194 ? -10.757 18.172 3.835 1.00 81.44 194 ILE A O 1
ATOM 1580 N N . MET A 1 195 ? -10.002 17.164 1.974 1.00 91.12 195 MET A N 1
ATOM 1581 C CA . MET A 1 195 ? -8.957 16.371 2.624 1.00 91.12 195 MET A CA 1
ATOM 1582 C C . MET A 1 195 ? -7.683 17.197 2.693 1.00 91.12 195 MET A C 1
ATOM 1584 O O . MET A 1 195 ? -7.496 18.032 1.823 1.00 91.12 195 MET A O 1
ATOM 1588 N N . ILE A 1 196 ? -6.813 17.007 3.679 1.00 91.25 196 ILE A N 1
ATOM 1589 C CA . ILE A 1 196 ? -5.470 17.605 3.783 1.00 91.25 196 ILE A CA 1
ATOM 1590 C C . ILE A 1 196 ? -4.507 16.558 4.345 1.00 91.25 196 ILE A C 1
ATOM 1592 O O . ILE A 1 196 ? -4.911 15.751 5.175 1.00 91.25 196 ILE A O 1
ATOM 1596 N N . PHE A 1 197 ? -3.232 16.598 3.955 1.00 94.12 197 PHE A N 1
ATOM 1597 C CA . PHE A 1 197 ? -2.210 15.826 4.663 1.00 94.12 197 PHE A CA 1
ATOM 1598 C C . PHE A 1 197 ? -1.974 16.378 6.071 1.00 94.12 197 PHE A C 1
ATOM 1600 O O . PHE A 1 197 ? -2.181 17.577 6.322 1.00 94.12 197 PHE A O 1
ATOM 1607 N N . HIS A 1 198 ? -1.496 15.518 6.972 1.00 91.62 198 HIS A N 1
ATOM 1608 C CA . HIS A 1 198 ? -1.055 15.929 8.299 1.00 91.62 198 HIS A CA 1
ATOM 1609 C C . HIS A 1 198 ? -0.071 17.101 8.216 1.00 91.62 198 HIS A C 1
ATOM 1611 O O . HIS A 1 198 ? 0.791 17.166 7.336 1.00 91.62 198 HIS A O 1
ATOM 1617 N N . THR A 1 199 ? -0.162 18.046 9.152 1.00 89.12 199 THR A N 1
ATOM 1618 C CA . THR A 1 199 ? 0.649 19.275 9.107 1.00 89.12 199 THR A CA 1
ATOM 1619 C C . THR A 1 199 ? 2.148 19.008 9.237 1.00 89.12 199 THR A C 1
ATOM 1621 O O . THR A 1 199 ? 2.944 19.817 8.745 1.00 89.12 199 THR A O 1
ATOM 1624 N N . SER A 1 200 ? 2.533 17.866 9.820 1.00 90.56 200 SER A N 1
ATOM 1625 C CA . SER A 1 200 ? 3.934 17.453 9.944 1.00 90.56 200 SER A CA 1
ATOM 1626 C C . SER A 1 200 ? 4.626 17.227 8.597 1.00 90.56 200 SER A C 1
ATOM 1628 O O . SER A 1 200 ? 5.849 17.326 8.527 1.00 90.56 200 SER A O 1
ATOM 1630 N N . ILE A 1 201 ? 3.883 17.043 7.496 1.00 92.75 201 ILE A N 1
ATOM 1631 C CA . ILE A 1 201 ? 4.460 16.910 6.147 1.00 92.75 201 ILE A CA 1
ATOM 1632 C C . ILE A 1 201 ? 5.379 18.080 5.766 1.00 92.75 201 ILE A C 1
ATOM 1634 O O . ILE A 1 201 ? 6.316 17.923 4.994 1.00 92.75 201 ILE A O 1
ATOM 1638 N N . LYS A 1 202 ? 5.153 19.272 6.333 1.00 90.50 202 LYS A N 1
ATOM 1639 C CA . LYS A 1 202 ? 5.931 20.484 6.023 1.00 90.50 202 LYS A CA 1
ATOM 1640 C C . LYS A 1 202 ? 7.260 20.582 6.782 1.00 90.50 202 LYS A C 1
ATOM 1642 O O . LYS A 1 202 ? 8.077 21.456 6.456 1.00 90.50 202 LYS A O 1
ATOM 1647 N N . ASN A 1 203 ? 7.455 19.778 7.828 1.00 85.06 203 ASN A N 1
ATOM 1648 C CA . ASN A 1 203 ? 8.602 19.884 8.727 1.00 85.06 203 ASN A CA 1
ATOM 1649 C C . ASN A 1 203 ? 9.256 18.533 9.055 1.00 85.06 203 ASN A C 1
ATOM 1651 O O . ASN A 1 203 ? 10.304 18.256 8.489 1.00 85.06 203 ASN A O 1
ATOM 1655 N N . CYS A 1 204 ? 8.696 17.749 9.973 1.00 86.44 204 CYS A N 1
ATOM 1656 C CA . CYS A 1 204 ? 9.309 16.550 10.542 1.00 86.44 204 CYS A CA 1
ATOM 1657 C C . CYS A 1 204 ? 8.713 15.249 10.003 1.00 86.44 204 CYS A C 1
ATOM 1659 O O . CYS A 1 204 ? 9.138 14.181 10.430 1.00 86.44 204 CYS A O 1
ATOM 1661 N N . GLY A 1 205 ? 7.706 15.331 9.127 1.00 88.06 205 GLY A N 1
ATOM 1662 C CA . GLY A 1 205 ? 6.964 14.165 8.663 1.00 88.06 205 GLY A CA 1
ATOM 1663 C C . GLY A 1 205 ? 7.512 13.398 7.505 1.00 88.06 205 GLY A C 1
ATOM 1664 O O . GLY A 1 205 ? 7.146 12.241 7.352 1.00 88.06 205 GLY A O 1
ATOM 1665 N N . LEU A 1 206 ? 8.431 14.010 6.787 1.00 88.81 206 LEU A N 1
ATOM 1666 C CA . LEU A 1 206 ? 9.228 13.341 5.789 1.00 88.81 206 LEU A CA 1
ATOM 1667 C C . LEU A 1 206 ? 10.671 13.367 6.265 1.00 88.81 206 LEU A C 1
ATOM 1669 O O . LEU A 1 206 ? 11.069 14.291 6.989 1.00 88.81 206 LEU A O 1
ATOM 1673 N N . HIS A 1 207 ? 11.454 12.377 5.853 1.00 85.06 207 HIS A N 1
ATOM 1674 C CA . HIS A 1 207 ? 12.884 12.406 6.108 1.00 85.06 207 HIS A CA 1
ATOM 1675 C C . HIS A 1 207 ? 13.506 13.692 5.529 1.00 85.06 207 HIS A C 1
ATOM 1677 O O . HIS A 1 207 ? 13.028 14.235 4.524 1.00 85.06 207 HIS A O 1
ATOM 1683 N N . PRO A 1 208 ? 14.570 14.230 6.154 1.00 84.50 208 PRO A N 1
ATOM 1684 C CA . PRO A 1 208 ? 15.235 15.452 5.709 1.00 84.50 208 PRO A CA 1
ATOM 1685 C C . PRO A 1 208 ? 16.131 15.212 4.481 1.00 84.50 208 PRO A C 1
ATOM 1687 O O . PRO A 1 208 ? 17.236 15.746 4.401 1.00 84.50 208 PRO A O 1
ATOM 1690 N N . THR A 1 209 ? 15.663 14.421 3.522 1.00 79.69 209 THR A N 1
ATOM 1691 C CA . THR A 1 209 ? 16.354 14.047 2.287 1.00 79.69 209 THR A CA 1
ATOM 1692 C C . THR A 1 209 ? 15.585 14.577 1.073 1.00 79.69 209 THR A C 1
ATOM 1694 O O . THR A 1 209 ? 14.426 14.999 1.176 1.00 79.69 209 THR A O 1
ATOM 1697 N N . ALA A 1 210 ? 16.254 14.688 -0.074 1.00 77.19 210 ALA A N 1
ATOM 1698 C CA . ALA A 1 210 ? 15.670 15.309 -1.266 1.00 77.19 210 ALA A CA 1
ATOM 1699 C C . ALA A 1 210 ? 14.607 14.430 -1.954 1.00 77.19 210 ALA A C 1
ATOM 1701 O O . ALA A 1 210 ? 13.725 14.957 -2.628 1.00 77.19 210 ALA A O 1
ATOM 1702 N N . ASP A 1 211 ? 14.702 13.120 -1.783 1.00 73.88 211 ASP A N 1
ATOM 1703 C CA . ASP A 1 211 ? 13.854 12.060 -2.334 1.00 73.88 211 ASP A CA 1
ATOM 1704 C C . ASP A 1 211 ? 12.588 11.804 -1.503 1.00 73.88 211 ASP A C 1
ATOM 1706 O O . ASP A 1 211 ? 11.533 11.540 -2.070 1.00 73.88 211 ASP A O 1
ATOM 1710 N N . ALA A 1 212 ? 12.649 11.966 -0.180 1.00 79.62 212 ALA A N 1
ATOM 1711 C CA . ALA A 1 212 ? 11.549 11.662 0.739 1.00 79.62 212 ALA A CA 1
ATOM 1712 C C . ALA A 1 212 ? 10.162 12.228 0.346 1.00 79.62 212 ALA A C 1
ATOM 1714 O O . ALA A 1 212 ? 9.178 11.490 0.425 1.00 79.62 212 ALA A O 1
ATOM 1715 N N . PRO A 1 213 ? 10.027 13.489 -0.118 1.00 85.06 213 PRO A N 1
ATOM 1716 C CA . PRO A 1 213 ? 8.741 13.993 -0.602 1.00 85.06 213 PRO A CA 1
ATOM 1717 C C . PRO A 1 213 ? 8.205 13.269 -1.839 1.00 85.06 213 PRO A C 1
ATOM 1719 O O . PRO A 1 213 ? 6.991 13.125 -1.958 1.00 85.06 213 PRO A O 1
ATOM 1722 N N . TYR A 1 214 ? 9.085 12.827 -2.739 1.00 80.81 214 TYR A N 1
ATOM 1723 C CA . TYR A 1 214 ? 8.693 12.083 -3.935 1.00 80.81 214 TYR A CA 1
ATOM 1724 C C . TYR A 1 214 ? 8.351 10.637 -3.594 1.00 80.81 214 TYR A C 1
ATOM 1726 O O . TYR A 1 214 ? 7.310 10.171 -4.026 1.00 80.81 214 TYR A O 1
ATOM 1734 N N . LEU A 1 215 ? 9.102 9.990 -2.698 1.00 77.38 215 LEU A N 1
ATOM 1735 C CA . LEU A 1 215 ? 8.752 8.658 -2.191 1.00 77.38 215 LEU A CA 1
ATOM 1736 C C . LEU A 1 215 ? 7.336 8.624 -1.597 1.00 77.38 215 LEU A C 1
ATOM 1738 O O . LEU A 1 215 ? 6.543 7.750 -1.928 1.00 77.38 215 LEU A O 1
ATOM 1742 N N . PHE A 1 216 ? 6.981 9.613 -0.770 1.00 85.31 216 PHE A N 1
ATOM 1743 C CA . PHE A 1 216 ? 5.620 9.718 -0.235 1.00 85.31 216 PHE A CA 1
ATOM 1744 C C . PHE A 1 216 ? 4.577 9.989 -1.332 1.00 85.31 216 PHE A C 1
ATOM 1746 O O . PHE A 1 216 ? 3.501 9.391 -1.328 1.00 85.31 216 PHE A O 1
ATOM 1753 N N . ARG A 1 217 ? 4.877 10.892 -2.277 1.00 88.50 217 ARG A N 1
ATOM 1754 C CA . ARG A 1 217 ? 4.001 11.198 -3.420 1.00 88.50 217 ARG A CA 1
ATOM 1755 C C . ARG A 1 217 ? 3.729 9.951 -4.259 1.00 88.50 217 ARG A C 1
ATOM 1757 O O . ARG A 1 217 ? 2.576 9.689 -4.582 1.00 88.50 217 ARG A O 1
ATOM 1764 N N . ASP A 1 218 ? 4.771 9.212 -4.607 1.00 77.69 218 ASP A N 1
ATOM 1765 C CA . ASP A 1 218 ? 4.696 8.067 -5.509 1.00 77.69 218 ASP A CA 1
ATOM 1766 C C . ASP A 1 218 ? 4.019 6.888 -4.824 1.00 77.69 218 ASP A C 1
ATOM 1768 O O . ASP A 1 218 ? 3.137 6.273 -5.415 1.00 77.69 218 ASP A O 1
ATOM 1772 N N . TRP A 1 219 ? 4.277 6.680 -3.530 1.00 87.56 219 TRP A N 1
ATOM 1773 C CA . TRP A 1 219 ? 3.497 5.748 -2.719 1.00 87.56 219 TRP A CA 1
ATOM 1774 C C . TRP A 1 219 ? 1.993 6.071 -2.754 1.00 87.56 219 TRP A C 1
ATOM 1776 O O . TRP A 1 219 ? 1.168 5.195 -3.012 1.00 87.56 219 TRP A O 1
ATOM 1786 N N . MET A 1 220 ? 1.619 7.346 -2.580 1.00 91.62 220 MET A N 1
ATOM 1787 C CA . MET A 1 220 ? 0.220 7.783 -2.678 1.00 91.62 220 MET A CA 1
ATOM 1788 C C . MET A 1 220 ? -0.371 7.557 -4.082 1.00 91.62 220 MET A C 1
ATOM 1790 O O . MET A 1 220 ? -1.552 7.221 -4.183 1.00 91.62 220 MET A O 1
ATOM 1794 N N . ARG A 1 221 ? 0.412 7.745 -5.158 1.00 83.62 221 ARG A N 1
ATOM 1795 C CA . ARG A 1 221 ? -0.023 7.467 -6.544 1.00 83.62 221 ARG A CA 1
ATOM 1796 C C . ARG A 1 221 ? -0.246 5.974 -6.766 1.00 83.62 221 ARG A C 1
ATOM 1798 O O . ARG A 1 221 ? -1.283 5.605 -7.302 1.00 83.62 221 ARG A O 1
ATOM 1805 N N . ASN A 1 222 ? 0.680 5.136 -6.313 1.00 77.50 222 ASN A N 1
ATOM 1806 C CA . ASN A 1 222 ? 0.579 3.684 -6.442 1.00 77.50 222 ASN A CA 1
ATOM 1807 C C . ASN A 1 222 ? -0.647 3.159 -5.693 1.00 77.50 222 ASN A C 1
ATOM 1809 O O . ASN A 1 222 ? -1.455 2.436 -6.261 1.00 77.50 222 ASN A O 1
ATOM 1813 N N . MET A 1 223 ? -0.872 3.638 -4.468 1.00 91.62 223 MET A N 1
ATOM 1814 C CA . MET A 1 223 ? -2.085 3.329 -3.714 1.00 91.62 223 MET A CA 1
ATOM 1815 C C . MET A 1 223 ? -3.365 3.721 -4.472 1.00 91.62 223 MET A C 1
ATOM 1817 O O . MET A 1 223 ? -4.309 2.939 -4.523 1.00 91.62 223 MET A O 1
ATOM 1821 N N . LEU A 1 224 ? -3.408 4.905 -5.098 1.00 90.75 224 LEU A N 1
ATOM 1822 C CA . LEU A 1 224 ? -4.558 5.331 -5.908 1.00 90.75 224 LEU A CA 1
ATOM 1823 C C . LEU A 1 224 ? -4.771 4.469 -7.161 1.00 90.75 224 LEU A C 1
ATOM 1825 O O . LEU A 1 224 ? -5.910 4.344 -7.611 1.00 90.75 224 LEU A O 1
ATOM 1829 N N . ASN A 1 225 ? -3.710 3.915 -7.742 1.00 80.56 225 ASN A N 1
ATOM 1830 C CA . ASN A 1 225 ? -3.820 3.031 -8.900 1.00 80.56 225 ASN A CA 1
ATOM 1831 C C . ASN A 1 225 ? -4.366 1.660 -8.489 1.00 80.56 225 ASN A C 1
ATOM 1833 O O . ASN A 1 225 ? -5.290 1.148 -9.125 1.00 80.56 225 ASN A O 1
ATOM 1837 N N . ASP A 1 226 ? -3.840 1.117 -7.394 1.00 77.25 226 ASP A N 1
ATOM 1838 C CA . ASP A 1 226 ? -4.118 -0.250 -6.966 1.00 77.25 226 ASP A CA 1
ATOM 1839 C C . ASP A 1 226 ? -5.461 -0.362 -6.235 1.00 77.25 226 ASP A C 1
ATOM 1841 O O . ASP A 1 226 ? -6.237 -1.288 -6.471 1.00 77.25 226 ASP A O 1
ATOM 1845 N N . TRP A 1 227 ? -5.780 0.597 -5.361 1.00 91.56 227 TRP A N 1
ATOM 1846 C CA . TRP A 1 227 ? -6.940 0.508 -4.478 1.00 91.56 227 TRP A CA 1
ATOM 1847 C C . TRP A 1 227 ? -8.130 1.315 -4.979 1.00 91.56 227 TRP A C 1
ATOM 1849 O O . TRP A 1 227 ? -8.149 2.548 -4.994 1.00 91.56 227 TRP A O 1
ATOM 1859 N N . GLN A 1 228 ? -9.206 0.599 -5.297 1.00 93.56 228 GLN A N 1
ATOM 1860 C CA . GLN A 1 228 ? -10.464 1.172 -5.766 1.00 93.56 228 GLN A CA 1
ATOM 1861 C C . GLN A 1 228 ? -11.413 1.444 -4.591 1.00 93.56 228 GLN A C 1
ATOM 1863 O O . GLN A 1 228 ? -12.440 0.784 -4.415 1.00 93.56 228 GLN A O 1
ATOM 1868 N N . PHE A 1 229 ? -11.072 2.417 -3.748 1.00 98.06 229 PHE A N 1
ATOM 1869 C CA . PHE A 1 229 ? -11.903 2.822 -2.610 1.00 98.06 229 PHE A CA 1
ATOM 1870 C C . PHE A 1 229 ? -12.926 3.907 -2.980 1.00 98.06 229 PHE A C 1
ATOM 1872 O O . PHE A 1 229 ? -12.755 4.672 -3.923 1.00 98.06 229 PHE A O 1
ATOM 1879 N N . ASP A 1 230 ? -14.017 3.987 -2.224 1.00 97.94 230 ASP A N 1
ATOM 1880 C CA . ASP A 1 230 ? -15.030 5.044 -2.331 1.00 97.94 230 ASP A CA 1
ATOM 1881 C C . ASP A 1 230 ? -15.200 5.807 -1.006 1.00 97.94 230 ASP A C 1
ATOM 1883 O O . ASP A 1 230 ? -15.566 6.985 -0.999 1.00 97.94 230 ASP A O 1
ATOM 1887 N N . ASN A 1 231 ? -14.834 5.169 0.112 1.00 98.06 231 ASN A N 1
ATOM 1888 C CA . ASN A 1 231 ? -14.903 5.718 1.462 1.00 98.06 231 ASN A CA 1
ATOM 1889 C C . ASN A 1 231 ? -13.507 5.830 2.088 1.00 98.06 231 ASN A C 1
ATOM 1891 O O . ASN A 1 231 ? -12.634 5.004 1.828 1.00 98.06 231 ASN A O 1
ATOM 1895 N N . ILE A 1 232 ? -13.302 6.815 2.964 1.00 97.31 232 ILE A N 1
ATOM 1896 C CA . ILE A 1 232 ? -12.075 6.948 3.760 1.00 97.31 232 ILE A CA 1
ATOM 1897 C C . ILE A 1 232 ? -12.390 7.418 5.182 1.00 97.31 232 ILE A C 1
ATOM 1899 O O . ILE A 1 232 ? -13.117 8.392 5.400 1.00 97.31 232 ILE A O 1
ATOM 1903 N N . CYS A 1 233 ? -11.836 6.711 6.159 1.00 96.88 233 CYS A N 1
ATOM 1904 C CA . CYS A 1 233 ? -11.992 6.973 7.579 1.00 96.88 233 CYS A CA 1
ATOM 1905 C C . CYS A 1 233 ? -10.702 7.575 8.131 1.00 96.88 233 CYS A C 1
ATOM 1907 O O . CYS A 1 233 ? -9.725 6.855 8.315 1.00 96.88 233 CYS A O 1
ATOM 1909 N N . CYS A 1 234 ? -10.702 8.888 8.375 1.00 93.94 234 CYS A N 1
ATOM 1910 C CA . CYS A 1 234 ? -9.563 9.626 8.922 1.00 93.94 234 CYS A CA 1
ATOM 1911 C C . CYS A 1 234 ? -9.617 9.676 10.453 1.00 93.94 234 CYS A C 1
ATOM 1913 O O . CYS A 1 234 ? -10.679 9.950 11.020 1.00 93.94 234 CYS A O 1
ATOM 1915 N N . ALA A 1 235 ? -8.485 9.523 11.144 1.00 90.31 235 ALA A N 1
ATOM 1916 C CA . ALA A 1 235 ? -8.461 9.531 12.611 1.00 90.31 235 ALA A CA 1
ATOM 1917 C C . ALA A 1 235 ? -9.030 10.820 13.209 1.00 90.31 235 ALA A C 1
ATOM 1919 O O . ALA A 1 235 ? -9.906 10.792 14.079 1.00 90.31 235 ALA A O 1
ATOM 1920 N N . HIS A 1 236 ? -8.598 11.962 12.686 1.00 87.94 236 HIS A N 1
ATOM 1921 C CA . HIS A 1 236 ? -9.008 13.268 13.177 1.00 87.94 236 HIS A CA 1
ATOM 1922 C C . HIS A 1 236 ? -10.077 13.908 12.297 1.00 87.94 236 HIS A C 1
ATOM 1924 O O . HIS A 1 236 ? -10.115 13.724 11.082 1.00 87.94 236 HIS A O 1
ATOM 1930 N N . LEU A 1 237 ? -10.918 14.719 12.940 1.00 84.06 237 LEU A N 1
ATOM 1931 C CA . LEU A 1 237 ? -12.042 15.434 12.345 1.00 84.06 237 LEU A CA 1
ATOM 1932 C C . LEU A 1 237 ? -13.146 14.456 11.901 1.00 84.06 237 LEU A C 1
ATOM 1934 O O . LEU A 1 237 ? -13.868 13.958 12.775 1.00 84.06 237 LEU A O 1
ATOM 1938 N N . ASN A 1 238 ? -13.291 14.157 10.608 1.00 87.50 238 ASN A N 1
ATOM 1939 C CA . ASN A 1 238 ? -14.414 13.372 10.086 1.00 87.50 238 ASN A CA 1
ATOM 1940 C C . ASN A 1 238 ? -13.996 12.263 9.102 1.00 87.50 238 ASN A C 1
ATOM 1942 O O . ASN A 1 238 ? -12.847 12.191 8.682 1.00 87.50 238 ASN A O 1
ATOM 1946 N N . ILE A 1 239 ? -14.958 11.421 8.723 1.00 91.75 239 ILE A N 1
ATOM 1947 C CA . ILE A 1 239 ? -14.840 10.438 7.637 1.00 91.75 239 ILE A CA 1
ATOM 1948 C C . ILE A 1 239 ? -15.464 10.995 6.353 1.00 91.75 239 ILE A C 1
ATOM 1950 O O . ILE A 1 239 ? -16.386 11.813 6.417 1.00 91.75 239 ILE A O 1
ATOM 1954 N N . LYS A 1 240 ? -15.000 10.538 5.189 1.00 92.94 240 LYS A N 1
ATOM 1955 C CA . LYS A 1 240 ? -15.618 10.841 3.893 1.00 92.94 240 LYS A CA 1
ATOM 1956 C C . LYS A 1 240 ? -16.267 9.578 3.339 1.00 92.94 240 LYS A C 1
ATOM 1958 O O . LYS A 1 240 ? -15.575 8.616 3.020 1.00 92.94 240 LYS A O 1
ATOM 1963 N N . ILE A 1 241 ? -17.586 9.631 3.174 1.00 93.56 241 ILE A N 1
ATOM 1964 C CA . ILE A 1 241 ? -18.378 8.591 2.502 1.00 93.56 241 ILE A CA 1
ATOM 1965 C C . ILE A 1 241 ? -18.608 9.011 1.048 1.00 93.56 241 ILE A C 1
ATOM 1967 O O . ILE A 1 241 ? -19.064 10.135 0.805 1.00 93.56 241 ILE A O 1
ATOM 1971 N N . GLY A 1 242 ? -18.276 8.137 0.102 1.00 94.12 242 GLY A N 1
ATOM 1972 C CA . GLY A 1 242 ? -18.403 8.340 -1.343 1.00 94.12 242 GLY A CA 1
ATOM 1973 C C . GLY A 1 242 ? -17.382 9.300 -1.963 1.00 94.12 242 GLY A C 1
ATOM 1974 O O . GLY A 1 242 ? -17.047 10.336 -1.389 1.00 94.12 242 GLY A O 1
ATOM 1975 N N . GLY A 1 243 ? -16.903 9.017 -3.171 1.00 94.81 243 GLY A N 1
ATOM 1976 C CA . GLY A 1 243 ? -16.000 9.882 -3.937 1.00 94.81 243 GLY A CA 1
ATOM 1977 C C . GLY A 1 243 ? -14.668 10.191 -3.245 1.00 94.81 243 GLY A C 1
ATOM 1978 O O . GLY A 1 243 ? -14.042 11.206 -3.566 1.00 94.81 243 GLY A O 1
ATOM 1979 N N . ALA A 1 244 ? -14.249 9.378 -2.269 1.00 96.12 244 ALA A N 1
ATOM 1980 C CA . ALA A 1 244 ? -13.014 9.598 -1.524 1.00 96.12 244 ALA A CA 1
ATOM 1981 C C . ALA A 1 244 ? -11.779 9.516 -2.426 1.00 96.12 244 ALA A C 1
ATOM 1983 O O . ALA A 1 244 ? -10.908 10.376 -2.323 1.00 96.12 244 ALA A O 1
ATOM 1984 N N . HIS A 1 245 ? -11.740 8.550 -3.347 1.00 96.94 245 HIS A N 1
ATOM 1985 C CA . HIS A 1 245 ? -10.632 8.358 -4.288 1.00 96.94 245 HIS A CA 1
ATOM 1986 C C . HIS A 1 245 ? -10.318 9.631 -5.076 1.00 96.94 245 HIS A C 1
ATOM 1988 O O . HIS A 1 245 ? -9.240 10.204 -4.929 1.00 96.94 245 HIS A O 1
ATOM 1994 N N . ALA A 1 246 ? -11.326 10.198 -5.744 1.00 94.88 246 ALA A N 1
ATOM 1995 C CA . ALA A 1 246 ? -11.186 11.455 -6.476 1.00 94.88 246 ALA A CA 1
ATOM 1996 C C . ALA A 1 246 ? -10.768 12.646 -5.586 1.00 94.88 246 ALA A C 1
ATOM 1998 O O . ALA A 1 246 ? -10.122 13.584 -6.061 1.00 94.88 246 ALA A O 1
ATOM 1999 N N . GLN A 1 247 ? -11.142 12.659 -4.301 1.00 94.75 247 GLN A N 1
ATOM 2000 C CA . GLN A 1 247 ? -10.679 13.696 -3.374 1.00 94.75 247 GLN A CA 1
ATOM 2001 C C . GLN A 1 247 ? -9.213 13.519 -2.976 1.00 94.75 247 GLN A C 1
ATOM 2003 O O . GLN A 1 247 ? -8.514 14.526 -2.843 1.00 94.75 247 GLN A O 1
ATOM 2008 N N . VAL A 1 248 ? -8.739 12.282 -2.817 1.00 96.44 248 VAL A N 1
ATOM 2009 C CA . VAL A 1 248 ? -7.325 11.992 -2.560 1.00 96.44 248 VAL A CA 1
ATOM 2010 C C . VAL A 1 248 ? -6.476 12.329 -3.791 1.00 96.44 248 VAL A C 1
ATOM 2012 O O . VAL A 1 248 ? -5.442 12.974 -3.631 1.00 96.44 248 VAL A O 1
ATOM 2015 N N . 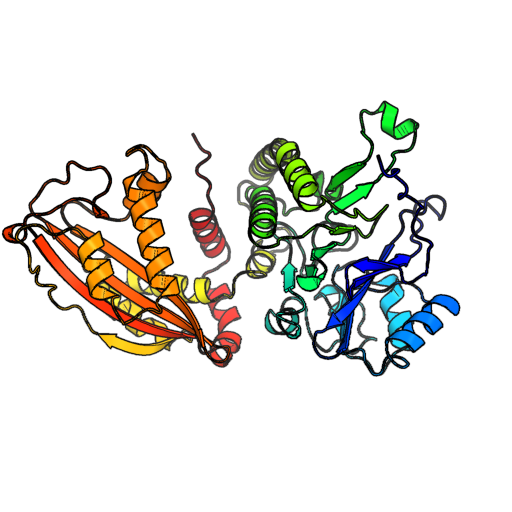THR A 1 249 ? -6.944 12.043 -5.012 1.00 95.25 249 THR A N 1
ATOM 2016 C CA . THR A 1 249 ? -6.287 12.496 -6.255 1.00 95.25 249 THR A CA 1
ATOM 2017 C C . THR A 1 249 ? -6.128 14.017 -6.275 1.00 95.25 249 THR A C 1
ATOM 2019 O O . THR A 1 249 ? -5.016 14.530 -6.362 1.00 95.25 249 THR A O 1
ATOM 2022 N N . LYS A 1 250 ? -7.220 14.763 -6.042 1.00 95.19 250 LYS A N 1
ATOM 2023 C CA . LYS A 1 250 ? -7.176 16.236 -5.960 1.00 95.19 250 LYS A CA 1
ATOM 2024 C C . LYS A 1 250 ? -6.272 16.742 -4.837 1.00 95.19 250 LYS A C 1
ATOM 2026 O O . LYS A 1 250 ? -5.671 17.810 -4.963 1.00 95.19 250 LYS A O 1
ATOM 2031 N N . LEU A 1 251 ? -6.216 16.028 -3.708 1.00 95.00 251 LEU A N 1
ATOM 2032 C CA . LEU A 1 251 ? -5.296 16.336 -2.615 1.00 95.00 251 LEU A CA 1
ATOM 2033 C C . LEU A 1 251 ? -3.845 16.201 -3.080 1.00 95.00 251 LEU A C 1
ATOM 2035 O O . LEU A 1 251 ? -3.032 17.053 -2.720 1.00 95.00 251 LEU A O 1
ATOM 2039 N N . LEU A 1 252 ? -3.528 15.179 -3.866 1.00 94.38 252 LEU A N 1
ATOM 2040 C CA . LEU A 1 252 ? -2.179 14.948 -4.355 1.00 94.38 252 LEU A CA 1
ATOM 2041 C C . LEU A 1 252 ? -1.767 16.017 -5.374 1.00 94.38 252 LEU A C 1
ATOM 2043 O O . LEU A 1 252 ? -0.761 16.691 -5.154 1.00 94.38 252 LEU A O 1
ATOM 2047 N N . ASP A 1 253 ? -2.614 16.287 -6.373 1.00 92.19 253 ASP A N 1
ATOM 2048 C CA . ASP A 1 253 ? -2.362 17.272 -7.438 1.00 92.19 253 ASP A CA 1
ATOM 2049 C C . ASP A 1 253 ? -2.017 18.657 -6.881 1.00 92.19 253 ASP A C 1
ATOM 2051 O O . ASP A 1 253 ? -1.024 19.290 -7.242 1.00 92.19 253 ASP A O 1
ATOM 2055 N N . ARG A 1 254 ? -2.812 19.138 -5.921 1.00 93.56 254 ARG A N 1
ATOM 2056 C CA . ARG A 1 254 ? -2.582 20.455 -5.306 1.00 93.56 254 ARG A CA 1
ATOM 2057 C C . ARG A 1 254 ? -1.381 20.475 -4.349 1.00 93.56 254 ARG A C 1
ATOM 2059 O O . ARG A 1 254 ? -0.951 21.555 -3.941 1.00 93.56 254 ARG A O 1
ATOM 2066 N N . THR A 1 255 ? -0.878 19.309 -3.938 1.00 94.38 255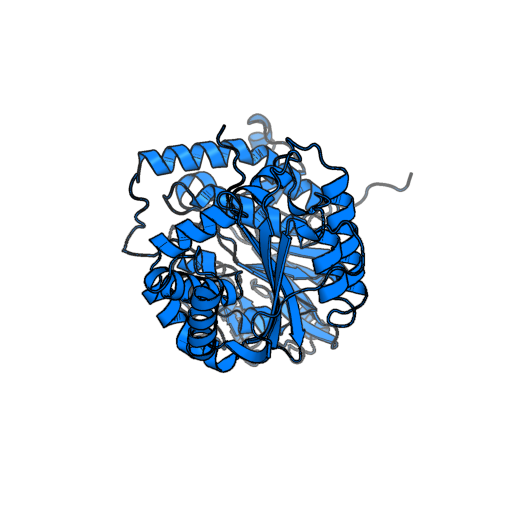 THR A N 1
ATOM 2067 C CA . THR A 1 255 ? 0.286 19.175 -3.047 1.00 94.38 255 THR A CA 1
ATOM 2068 C C . THR A 1 255 ? 1.597 19.039 -3.831 1.00 94.38 255 THR A C 1
ATOM 2070 O O . THR A 1 255 ? 2.657 19.251 -3.248 1.00 94.38 255 THR A O 1
ATOM 2073 N N . GLU A 1 256 ? 1.559 18.824 -5.149 1.00 90.50 256 GLU A N 1
ATOM 2074 C CA . GLU A 1 256 ? 2.755 18.636 -5.989 1.00 90.50 256 GLU A CA 1
ATOM 2075 C C . GLU A 1 256 ? 3.807 19.743 -5.794 1.00 90.50 256 GLU A C 1
ATOM 2077 O O . GLU A 1 256 ? 4.979 19.488 -5.509 1.00 90.50 256 GLU A O 1
ATOM 2082 N N . SER A 1 257 ? 3.372 21.007 -5.821 1.00 91.31 257 SER A N 1
ATOM 2083 C CA . SER A 1 257 ? 4.264 22.158 -5.605 1.00 91.31 257 SER A CA 1
ATOM 2084 C C . SER A 1 257 ? 4.937 22.160 -4.224 1.00 91.31 257 SER A C 1
ATOM 2086 O O . SER A 1 257 ? 6.062 22.651 -4.071 1.00 91.31 257 SER A O 1
ATOM 2088 N N . LEU A 1 258 ? 4.276 21.597 -3.205 1.00 93.38 258 LEU A N 1
ATOM 2089 C CA . LEU A 1 258 ? 4.855 21.432 -1.879 1.00 93.38 258 LEU A CA 1
ATOM 2090 C C . LEU A 1 258 ? 5.942 20.355 -1.894 1.00 93.38 258 LEU A C 1
ATOM 2092 O O . LEU A 1 258 ? 6.993 20.601 -1.303 1.00 93.38 258 LEU A O 1
ATOM 2096 N N . PHE A 1 259 ? 5.743 19.226 -2.580 1.00 89.44 259 PHE A N 1
ATOM 2097 C CA . PHE A 1 259 ? 6.764 18.176 -2.691 1.00 89.44 259 PHE A CA 1
ATOM 2098 C C . PHE A 1 259 ? 8.043 18.708 -3.337 1.00 89.44 259 PHE A C 1
ATOM 2100 O O . PHE A 1 259 ? 9.118 18.606 -2.741 1.00 89.44 259 PHE A O 1
ATOM 2107 N N . VAL A 1 260 ? 7.920 19.420 -4.462 1.00 86.69 260 VAL A N 1
ATOM 2108 C CA . VAL A 1 260 ? 9.057 20.069 -5.138 1.00 86.69 260 VAL A CA 1
ATOM 2109 C C . VAL A 1 260 ? 9.769 21.056 -4.208 1.00 86.69 260 VAL A C 1
ATOM 2111 O O . VAL A 1 260 ? 11.002 21.078 -4.116 1.00 86.69 260 VAL A O 1
ATOM 2114 N N . LYS A 1 261 ? 9.007 21.883 -3.479 1.00 93.94 261 LYS A N 1
ATOM 2115 C CA . LYS A 1 261 ? 9.567 22.853 -2.528 1.00 93.94 261 LYS A CA 1
ATOM 2116 C C . LYS A 1 261 ? 10.317 22.167 -1.385 1.00 93.94 261 LYS A C 1
ATOM 2118 O O . LYS A 1 261 ? 11.389 22.639 -0.999 1.00 93.94 261 LYS A O 1
ATOM 2123 N N . LEU A 1 262 ? 9.759 21.095 -0.826 1.00 90.00 262 LEU A N 1
ATOM 2124 C CA . LEU A 1 262 ? 10.373 20.337 0.263 1.00 90.00 262 LEU A CA 1
ATOM 2125 C C . LEU A 1 262 ? 11.637 19.618 -0.209 1.00 90.00 262 LEU A C 1
ATOM 2127 O O . LEU A 1 262 ? 12.659 19.734 0.459 1.00 90.00 262 LEU A O 1
ATOM 2131 N N . SER A 1 263 ? 11.611 19.002 -1.391 1.00 85.00 263 SER A N 1
ATOM 2132 C CA . SER A 1 263 ? 12.775 18.347 -1.993 1.00 85.00 263 SER A CA 1
ATOM 2133 C C . SER A 1 263 ? 13.942 19.326 -2.167 1.00 85.00 263 SER A C 1
ATOM 2135 O O . SER A 1 263 ? 15.038 19.102 -1.648 1.00 85.00 263 SER A O 1
ATOM 2137 N N . LYS A 1 264 ? 13.694 20.492 -2.788 1.00 84.31 264 LYS A N 1
ATOM 2138 C CA . LYS A 1 264 ? 14.708 21.553 -2.959 1.00 84.31 264 LYS A CA 1
ATOM 2139 C C . LYS A 1 264 ? 15.249 22.059 -1.620 1.00 84.31 264 LYS A C 1
ATOM 2141 O O . LYS A 1 264 ? 16.453 22.270 -1.469 1.00 84.31 264 LYS A O 1
ATOM 2146 N N . LYS A 1 265 ? 14.366 22.257 -0.635 1.00 91.62 265 LYS A N 1
ATOM 2147 C CA . LYS A 1 265 ? 14.743 22.682 0.721 1.00 91.62 265 LYS A CA 1
ATOM 2148 C C . LYS A 1 265 ? 15.634 21.639 1.402 1.00 91.62 265 LYS A C 1
ATOM 2150 O O . LYS A 1 265 ? 16.632 22.027 2.006 1.00 91.62 265 LYS A O 1
ATOM 2155 N N . ASN A 1 266 ? 15.284 20.360 1.308 1.00 84.56 266 ASN A N 1
ATOM 2156 C CA . ASN A 1 266 ? 16.029 19.270 1.930 1.00 84.56 266 ASN A CA 1
ATOM 2157 C C . ASN A 1 266 ? 17.393 19.092 1.260 1.00 84.56 266 ASN A C 1
ATOM 2159 O O . ASN A 1 266 ? 18.392 19.100 1.967 1.00 84.56 266 ASN A O 1
ATOM 2163 N N . LYS A 1 267 ? 17.466 19.113 -0.080 1.00 81.25 267 LYS A N 1
ATOM 2164 C CA . LYS A 1 267 ? 18.738 19.085 -0.826 1.00 81.25 267 LYS A CA 1
ATOM 2165 C C . LYS A 1 267 ? 19.699 20.202 -0.404 1.00 81.25 267 LYS A C 1
ATOM 2167 O O . LYS A 1 267 ? 20.898 19.982 -0.304 1.00 81.25 267 LYS A O 1
ATOM 2172 N N . LYS A 1 268 ? 19.184 21.409 -0.135 1.00 86.81 268 LYS A N 1
ATOM 2173 C CA . LYS A 1 268 ? 20.007 22.536 0.338 1.00 86.81 268 LYS A CA 1
ATOM 2174 C C . LYS A 1 268 ? 20.495 22.355 1.780 1.00 86.81 268 LYS A C 1
ATOM 2176 O O . LYS A 1 268 ? 21.584 22.811 2.107 1.00 86.81 268 LYS A O 1
ATOM 2181 N N . LYS A 1 269 ? 19.670 21.774 2.655 1.00 86.25 269 LYS A N 1
ATOM 2182 C CA . LYS A 1 269 ? 19.993 21.599 4.082 1.00 86.25 269 LYS A CA 1
ATOM 2183 C C . LYS A 1 269 ? 20.829 20.354 4.368 1.00 86.25 269 LYS A C 1
ATOM 2185 O O . LYS A 1 269 ? 21.553 20.349 5.354 1.00 86.25 269 LYS A O 1
ATOM 2190 N N . ASN A 1 270 ? 20.690 19.331 3.537 1.00 75.81 270 ASN A N 1
ATOM 2191 C CA . ASN A 1 270 ? 21.302 18.023 3.685 1.00 75.81 270 ASN A CA 1
ATOM 2192 C C . ASN A 1 270 ? 21.740 17.509 2.299 1.00 75.81 270 ASN A C 1
ATOM 2194 O O . ASN A 1 270 ? 21.064 16.664 1.708 1.00 75.81 270 ASN A O 1
ATOM 2198 N N . PRO A 1 271 ? 22.821 18.073 1.731 1.00 66.38 271 PRO A N 1
ATOM 2199 C CA . PRO A 1 271 ? 23.262 17.741 0.376 1.00 66.38 271 PRO A CA 1
ATOM 2200 C C . PRO A 1 271 ? 23.716 16.284 0.231 1.00 66.38 271 PRO A C 1
ATOM 2202 O O . PRO A 1 271 ? 23.613 15.741 -0.865 1.00 66.38 271 PRO A O 1
ATOM 2205 N N . ASN A 1 272 ? 24.154 15.658 1.328 1.00 63.78 272 ASN A N 1
ATOM 2206 C CA . ASN A 1 272 ? 24.613 14.269 1.360 1.00 63.78 272 ASN A CA 1
ATOM 2207 C C . ASN A 1 272 ? 23.474 13.263 1.600 1.00 63.78 272 ASN A C 1
ATOM 2209 O O . ASN A 1 272 ? 23.693 12.065 1.486 1.00 63.78 272 ASN A O 1
ATOM 2213 N N . GLY A 1 273 ? 22.263 13.725 1.940 1.00 65.19 273 GLY A N 1
ATOM 2214 C CA . GLY A 1 273 ? 21.121 12.842 2.200 1.00 65.19 273 GLY A CA 1
ATOM 2215 C C . GLY A 1 273 ? 21.234 12.007 3.483 1.00 65.19 273 GLY A C 1
ATOM 2216 O O . GLY A 1 273 ? 20.500 11.038 3.641 1.00 65.19 273 GLY A O 1
ATOM 2217 N N . GLU A 1 274 ? 22.113 12.379 4.413 1.00 62.28 274 GLU A N 1
ATOM 2218 C CA . GLU A 1 274 ? 22.332 11.639 5.659 1.00 62.28 274 GLU A CA 1
ATOM 2219 C C . GLU A 1 274 ? 21.130 11.794 6.603 1.00 62.28 274 GLU A C 1
ATOM 2221 O O . GLU A 1 274 ? 20.667 12.912 6.859 1.00 62.28 274 GLU A O 1
ATOM 2226 N N . LEU A 1 275 ? 20.603 10.697 7.149 1.00 62.25 275 LEU A N 1
ATOM 2227 C CA . LEU A 1 275 ? 19.593 10.805 8.199 1.00 62.25 275 LEU A CA 1
ATOM 2228 C C . LEU A 1 275 ? 20.222 11.087 9.567 1.00 62.25 275 LEU A C 1
ATOM 2230 O O . LEU A 1 275 ? 21.347 10.664 9.847 1.00 62.25 275 LEU A O 1
ATOM 2234 N N . PRO A 1 276 ? 19.463 11.717 10.481 1.00 54.88 276 PRO A N 1
ATOM 2235 C CA . PRO A 1 276 ? 19.839 11.771 11.885 1.00 54.88 276 PRO A CA 1
ATOM 2236 C C . PRO A 1 276 ? 20.075 10.365 12.463 1.00 54.88 276 PRO A C 1
ATOM 2238 O O . PRO A 1 276 ? 19.310 9.439 12.198 1.00 54.88 276 PRO A O 1
ATOM 2241 N N . ASN A 1 277 ? 21.092 10.233 13.319 1.00 51.66 277 ASN A N 1
ATOM 2242 C CA . ASN A 1 277 ? 21.383 9.043 14.135 1.00 51.66 277 ASN A CA 1
ATOM 2243 C C . ASN A 1 277 ? 21.794 7.768 13.371 1.00 51.66 277 ASN A C 1
ATOM 2245 O O . ASN A 1 277 ? 21.677 6.677 13.924 1.00 51.66 277 ASN A O 1
ATOM 2249 N N . GLY A 1 278 ? 22.268 7.879 12.125 1.00 42.50 278 GLY A N 1
ATOM 2250 C CA . GLY A 1 278 ? 22.679 6.709 11.337 1.00 42.50 278 GLY A CA 1
ATOM 2251 C C . GLY A 1 278 ? 21.516 5.805 10.914 1.00 42.50 278 GLY A C 1
ATOM 2252 O O . GLY A 1 278 ? 21.745 4.677 10.485 1.00 42.50 278 GLY A O 1
ATOM 2253 N N . ALA A 1 279 ? 20.273 6.288 11.034 1.00 44.38 279 ALA A N 1
ATOM 2254 C CA . ALA A 1 279 ? 19.113 5.625 10.457 1.00 44.38 279 ALA A CA 1
ATOM 2255 C C . ALA A 1 279 ? 19.266 5.561 8.928 1.00 44.38 279 ALA A C 1
ATOM 2257 O O . ALA A 1 279 ? 19.824 6.463 8.305 1.00 44.38 279 ALA A O 1
ATOM 2258 N N . SER A 1 280 ? 18.773 4.499 8.302 1.00 43.31 280 SER A N 1
ATOM 2259 C CA . SER A 1 280 ? 18.693 4.443 6.846 1.00 43.31 280 SER A CA 1
ATOM 2260 C C . SER A 1 280 ? 17.340 5.008 6.399 1.00 43.31 280 SER A C 1
ATOM 2262 O O . SER A 1 280 ? 16.332 4.575 6.950 1.00 43.31 280 SER A O 1
ATOM 2264 N N . PRO A 1 281 ? 17.269 5.890 5.378 1.00 40.09 281 PRO A N 1
ATOM 2265 C CA . PRO A 1 281 ? 15.995 6.302 4.766 1.00 40.09 281 PRO A CA 1
ATOM 2266 C C . PRO A 1 281 ? 15.162 5.133 4.240 1.00 40.09 281 PRO A C 1
ATOM 2268 O O . PRO A 1 281 ? 13.991 5.307 3.917 1.00 40.09 281 PRO A O 1
ATOM 2271 N N . ASN A 1 282 ? 15.759 3.943 4.164 1.00 41.84 282 ASN A N 1
ATOM 2272 C CA . ASN A 1 282 ? 15.211 2.803 3.465 1.00 41.84 282 ASN A CA 1
ATOM 2273 C C . ASN A 1 282 ? 14.632 1.740 4.390 1.00 41.84 282 ASN A C 1
ATOM 2275 O O . ASN A 1 282 ? 14.039 0.805 3.869 1.00 41.84 282 ASN A 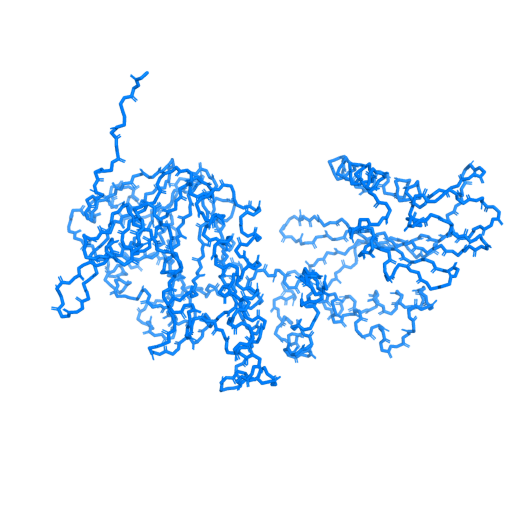O 1
ATOM 2279 N N . THR A 1 283 ? 14.748 1.850 5.719 1.00 41.19 283 THR A N 1
ATOM 2280 C CA . THR A 1 283 ? 14.040 0.907 6.609 1.00 41.19 283 THR A CA 1
ATOM 2281 C C . THR A 1 283 ? 12.530 0.940 6.370 1.00 41.19 283 THR A C 1
ATOM 2283 O O . THR A 1 283 ? 11.879 -0.091 6.491 1.00 41.19 283 THR A O 1
ATOM 2286 N N . ASP A 1 284 ? 12.009 2.086 5.916 1.00 41.78 284 ASP A N 1
ATOM 2287 C CA . ASP A 1 284 ? 10.587 2.304 5.632 1.00 41.78 284 ASP A CA 1
ATOM 2288 C C . ASP A 1 284 ? 10.215 2.183 4.136 1.00 41.78 284 ASP A C 1
ATOM 2290 O O . ASP A 1 284 ? 9.051 1.963 3.813 1.00 41.78 284 ASP A O 1
ATOM 2294 N N . ILE A 1 285 ? 11.182 2.248 3.204 1.00 40.25 285 ILE A N 1
ATOM 2295 C CA . ILE A 1 285 ? 10.956 1.999 1.756 1.00 40.25 285 ILE A CA 1
ATOM 2296 C C . ILE A 1 285 ? 10.771 0.496 1.477 1.00 40.25 285 ILE A C 1
ATOM 2298 O O . ILE A 1 285 ? 10.092 0.098 0.537 1.00 40.25 285 ILE A O 1
ATOM 2302 N N . ILE A 1 286 ? 11.320 -0.355 2.344 1.00 43.00 286 ILE A N 1
ATOM 2303 C CA . ILE A 1 286 ? 11.258 -1.822 2.249 1.00 43.00 286 ILE A CA 1
ATOM 2304 C C . ILE A 1 286 ? 9.869 -2.372 2.668 1.00 43.00 286 ILE A C 1
ATOM 2306 O O . ILE A 1 286 ? 9.629 -3.579 2.603 1.00 43.00 286 ILE A O 1
ATOM 2310 N N . GLY A 1 287 ? 8.946 -1.498 3.095 1.00 37.88 287 GLY A N 1
ATOM 2311 C CA . GLY A 1 287 ? 7.636 -1.858 3.644 1.00 37.88 287 GLY A CA 1
ATOM 2312 C C . GLY A 1 287 ? 6.616 -2.409 2.640 1.00 37.88 287 GLY A C 1
ATOM 2313 O O . GLY A 1 287 ? 5.788 -3.218 3.048 1.00 37.88 287 GLY A O 1
ATOM 2314 N N . ASP A 1 288 ? 6.685 -2.041 1.358 1.00 41.81 288 ASP A N 1
ATOM 2315 C CA . ASP A 1 288 ? 5.747 -2.535 0.324 1.00 41.81 288 ASP A CA 1
ATOM 2316 C C . ASP A 1 288 ? 6.401 -3.463 -0.706 1.00 41.81 288 ASP A C 1
ATOM 2318 O O . ASP A 1 288 ? 5.718 -4.282 -1.318 1.00 41.81 288 ASP A O 1
ATOM 2322 N N . GLU A 1 289 ? 7.722 -3.408 -0.885 1.00 49.78 289 GLU A N 1
ATOM 2323 C CA . GLU A 1 289 ? 8.386 -4.369 -1.757 1.00 49.78 289 GLU A CA 1
ATOM 2324 C C . GLU A 1 289 ? 8.481 -5.717 -1.030 1.00 49.78 289 GLU A C 1
ATOM 2326 O O . GLU A 1 289 ? 9.273 -5.899 -0.095 1.00 49.78 289 GLU A O 1
ATOM 2331 N N . CYS A 1 290 ? 7.694 -6.698 -1.488 1.00 49.28 290 CYS A N 1
ATOM 2332 C CA . CYS A 1 290 ? 8.120 -8.095 -1.450 1.00 49.28 290 CYS A CA 1
ATOM 2333 C C . CYS A 1 290 ? 9.576 -8.098 -1.921 1.00 49.28 290 CYS A C 1
ATOM 2335 O O . CYS A 1 290 ? 9.851 -7.830 -3.086 1.00 49.28 290 CYS A O 1
ATOM 2337 N N . GLY A 1 291 ? 10.546 -8.260 -1.019 1.00 51.69 291 GLY A N 1
ATOM 2338 C CA . GLY A 1 291 ? 11.932 -7.912 -1.340 1.00 51.69 291 GLY A CA 1
ATOM 2339 C C . GLY A 1 291 ? 12.646 -8.947 -2.214 1.00 51.69 291 GLY A C 1
ATOM 2340 O O . GLY A 1 291 ? 13.870 -9.053 -2.151 1.00 51.69 291 GLY A O 1
ATOM 2341 N N . CYS A 1 292 ? 11.897 -9.656 -3.061 1.00 53.12 292 CYS A N 1
ATOM 2342 C CA . CYS A 1 292 ? 12.384 -10.366 -4.234 1.00 53.12 292 CYS A CA 1
ATOM 2343 C C . CYS A 1 292 ? 13.150 -9.433 -5.190 1.00 53.12 292 CYS A C 1
ATOM 2345 O O . CYS A 1 292 ? 14.150 -9.852 -5.769 1.00 53.12 292 CYS A O 1
ATOM 2347 N N . THR A 1 293 ? 12.770 -8.153 -5.281 1.00 64.19 293 THR A N 1
ATOM 2348 C CA . THR A 1 293 ? 13.465 -7.142 -6.102 1.00 64.19 293 THR A CA 1
ATOM 2349 C C . THR A 1 293 ? 14.885 -6.851 -5.597 1.00 64.19 293 THR A C 1
ATOM 2351 O O . THR A 1 293 ? 15.810 -6.651 -6.383 1.00 64.19 293 THR A O 1
ATOM 2354 N N . LEU A 1 294 ? 15.109 -6.899 -4.277 1.00 69.31 294 LEU A N 1
ATOM 2355 C CA . LEU A 1 294 ? 16.447 -6.730 -3.694 1.00 69.31 294 LEU A CA 1
ATOM 2356 C C . LEU A 1 294 ? 17.345 -7.948 -3.953 1.00 69.31 294 LEU A C 1
ATOM 2358 O O . LEU A 1 294 ? 18.551 -7.793 -4.153 1.00 69.31 294 LEU A O 1
ATOM 2362 N N . LEU A 1 295 ? 16.763 -9.152 -3.980 1.00 73.25 295 LEU A N 1
ATOM 2363 C CA . LEU A 1 295 ? 17.476 -10.383 -4.328 1.00 73.25 295 LEU A CA 1
ATOM 2364 C C . LEU A 1 295 ? 18.006 -10.299 -5.761 1.00 73.25 295 LEU A C 1
ATOM 2366 O O . LEU A 1 295 ? 19.212 -10.414 -5.992 1.00 73.25 295 LEU A O 1
ATOM 2370 N N . THR A 1 296 ? 17.118 -10.036 -6.720 1.00 78.00 296 THR A N 1
ATOM 2371 C CA . THR A 1 296 ? 17.490 -9.965 -8.137 1.00 78.00 296 THR A CA 1
ATOM 2372 C C . THR A 1 296 ? 18.491 -8.839 -8.395 1.00 78.00 296 THR A C 1
ATOM 2374 O O . THR A 1 296 ? 19.473 -9.063 -9.103 1.00 78.00 296 THR A O 1
ATOM 2377 N N . LEU A 1 297 ? 18.359 -7.679 -7.736 1.00 80.19 297 LEU A N 1
ATOM 2378 C CA . LEU A 1 297 ? 19.355 -6.604 -7.802 1.00 80.19 297 LEU A CA 1
ATOM 2379 C C . LEU A 1 297 ? 20.744 -7.054 -7.318 1.00 80.19 297 LEU A C 1
ATOM 2381 O O . LEU A 1 297 ? 21.751 -6.786 -7.980 1.00 80.19 297 LEU A O 1
ATOM 2385 N N . LEU A 1 298 ? 20.828 -7.742 -6.174 1.00 83.50 298 LEU A N 1
ATOM 2386 C CA . LEU A 1 298 ? 22.107 -8.230 -5.654 1.00 83.50 298 LEU A CA 1
ATOM 2387 C C . LEU A 1 298 ? 22.761 -9.230 -6.618 1.00 83.50 298 LEU A C 1
ATOM 2389 O O . LEU A 1 298 ? 23.965 -9.123 -6.870 1.00 83.50 298 LEU A O 1
ATOM 2393 N N . ALA A 1 299 ? 21.987 -10.158 -7.188 1.00 86.81 299 ALA A N 1
ATOM 2394 C CA . ALA A 1 299 ? 22.492 -11.093 -8.193 1.00 86.81 299 ALA A CA 1
ATOM 2395 C C . ALA A 1 299 ? 22.963 -10.375 -9.465 1.00 86.81 299 ALA A C 1
ATOM 2397 O O . ALA A 1 299 ? 24.059 -10.653 -9.950 1.00 86.81 299 ALA A O 1
ATOM 2398 N N . GLN A 1 300 ? 22.202 -9.399 -9.971 1.00 85.31 300 GLN A N 1
ATOM 2399 C CA . GLN A 1 300 ? 22.590 -8.620 -11.150 1.00 85.31 300 GLN A CA 1
ATOM 2400 C C . GLN A 1 300 ? 23.912 -7.876 -10.934 1.00 85.31 300 GLN A C 1
ATOM 2402 O O . GLN A 1 300 ? 24.785 -7.888 -11.801 1.00 85.31 300 GLN A O 1
ATOM 2407 N N . LEU A 1 301 ? 24.085 -7.245 -9.771 1.00 85.94 301 LEU A N 1
ATOM 2408 C CA . LEU A 1 301 ? 25.315 -6.536 -9.419 1.00 85.94 301 LEU A CA 1
ATOM 2409 C C . LEU A 1 301 ? 26.517 -7.474 -9.315 1.00 85.94 301 LEU A C 1
ATOM 2411 O O . LEU A 1 301 ? 27.605 -7.137 -9.781 1.00 85.94 301 LEU A O 1
ATOM 2415 N N . ALA A 1 302 ? 26.326 -8.649 -8.718 1.00 87.19 302 ALA A N 1
ATOM 2416 C CA . ALA A 1 302 ? 27.378 -9.649 -8.607 1.00 87.19 302 ALA A CA 1
ATOM 2417 C C . ALA A 1 302 ? 27.754 -10.250 -9.976 1.00 87.19 302 ALA A C 1
ATOM 2419 O O . ALA A 1 302 ? 28.939 -10.460 -10.229 1.00 87.19 302 ALA A O 1
ATOM 2420 N N . ALA A 1 303 ? 26.789 -10.454 -10.878 1.00 87.69 303 ALA A N 1
ATOM 2421 C CA . ALA A 1 303 ? 27.053 -10.883 -12.251 1.00 87.69 303 ALA A CA 1
ATOM 2422 C C . ALA A 1 303 ? 27.790 -9.798 -13.059 1.00 87.69 303 ALA A C 1
ATOM 2424 O O . ALA A 1 303 ? 28.817 -10.082 -13.677 1.00 87.69 303 ALA A O 1
ATOM 2425 N N . ASN A 1 304 ? 27.349 -8.535 -12.967 1.00 86.31 304 ASN A N 1
ATOM 2426 C CA . ASN A 1 304 ? 28.011 -7.384 -13.599 1.00 86.31 304 ASN A CA 1
ATOM 2427 C C . ASN A 1 304 ? 29.474 -7.213 -13.154 1.00 86.31 304 ASN A C 1
ATOM 2429 O O . ASN A 1 304 ? 30.295 -6.722 -13.923 1.00 86.31 304 ASN A O 1
ATOM 2433 N N . ALA A 1 305 ? 29.809 -7.593 -11.918 1.00 87.25 305 ALA A N 1
ATOM 2434 C CA . ALA A 1 305 ? 31.178 -7.517 -11.410 1.00 87.25 305 ALA A CA 1
ATOM 2435 C C . ALA A 1 305 ? 32.112 -8.587 -12.007 1.00 87.25 305 ALA A C 1
ATOM 2437 O O . ALA A 1 305 ? 33.330 -8.447 -11.908 1.00 87.25 305 ALA A O 1
ATOM 2438 N N . LYS A 1 306 ? 31.560 -9.657 -12.596 1.00 88.19 306 LYS A N 1
ATOM 2439 C CA . LYS A 1 306 ? 32.324 -10.780 -13.158 1.00 88.19 306 LYS A CA 1
ATOM 2440 C C . LYS A 1 306 ? 32.409 -10.752 -14.678 1.00 88.19 306 LYS A C 1
ATOM 2442 O O . LYS A 1 306 ? 33.455 -11.084 -15.228 1.00 88.19 306 LYS A O 1
ATOM 2447 N N . VAL A 1 307 ? 31.312 -10.407 -15.347 1.00 85.81 307 VAL A N 1
ATOM 2448 C CA . VAL A 1 307 ? 31.185 -10.489 -16.806 1.00 85.81 307 VAL A CA 1
ATOM 2449 C C . VAL A 1 307 ? 30.534 -9.214 -17.329 1.00 85.81 307 VAL A C 1
ATOM 2451 O O . VAL A 1 307 ? 29.629 -8.660 -16.705 1.00 85.81 307 VAL A O 1
ATOM 2454 N N . THR A 1 308 ? 30.991 -8.725 -18.480 1.00 78.69 308 THR A N 1
ATOM 2455 C CA . THR A 1 308 ? 30.366 -7.579 -19.145 1.00 78.69 308 THR A CA 1
ATOM 2456 C C . THR A 1 308 ? 29.015 -7.979 -19.732 1.00 78.69 308 THR A C 1
ATOM 2458 O O . THR A 1 308 ? 28.844 -9.083 -20.244 1.00 78.69 308 THR A O 1
ATOM 2461 N N . ARG A 1 309 ? 28.044 -7.061 -19.727 1.00 71.69 309 ARG A N 1
ATOM 2462 C CA . ARG A 1 309 ? 26.704 -7.306 -20.294 1.00 71.69 309 ARG A CA 1
ATOM 2463 C C . ARG A 1 309 ? 26.707 -7.614 -21.797 1.00 71.69 309 ARG A C 1
ATOM 2465 O O . ARG A 1 309 ? 25.755 -8.201 -22.292 1.00 71.69 309 ARG A O 1
ATOM 2472 N N . THR A 1 310 ? 27.782 -7.267 -22.499 1.00 71.19 310 THR A N 1
ATOM 2473 C CA . THR A 1 310 ? 27.998 -7.602 -23.912 1.00 71.19 310 THR A CA 1
ATOM 2474 C C . THR A 1 310 ? 28.262 -9.095 -24.143 1.00 71.19 310 THR A C 1
ATOM 2476 O O . THR A 1 310 ? 27.941 -9.608 -25.209 1.00 71.19 310 THR A O 1
ATOM 2479 N N . ALA A 1 311 ? 28.785 -9.821 -23.147 1.00 79.94 311 ALA A N 1
ATOM 2480 C CA . ALA A 1 311 ? 28.963 -11.274 -23.185 1.00 79.94 311 ALA A CA 1
ATOM 2481 C C . ALA A 1 311 ? 27.755 -11.969 -22.537 1.00 79.94 311 ALA A C 1
ATOM 2483 O O . ALA A 1 311 ? 27.865 -12.632 -21.506 1.00 79.94 311 ALA A O 1
ATOM 2484 N N . ILE A 1 312 ? 26.580 -11.756 -23.126 1.00 77.31 312 ILE A N 1
ATOM 2485 C CA . ILE A 1 312 ? 25.290 -11.960 -22.466 1.00 77.31 312 ILE A CA 1
ATOM 2486 C C . ILE A 1 312 ? 25.047 -13.396 -21.979 1.00 77.31 312 ILE A C 1
ATOM 2488 O O . ILE A 1 312 ? 24.590 -13.576 -20.855 1.00 77.31 312 ILE A O 1
ATOM 2492 N N . SER A 1 313 ? 25.420 -14.419 -22.754 1.00 79.25 313 SER A N 1
ATOM 2493 C CA . SER A 1 313 ? 25.276 -15.820 -22.333 1.00 79.25 313 SER A CA 1
ATOM 2494 C C . SER A 1 313 ? 26.111 -16.117 -21.086 1.00 79.25 313 SER A C 1
ATOM 2496 O O . SER A 1 313 ? 25.584 -16.615 -20.098 1.00 79.25 313 SER A O 1
ATOM 2498 N N . ALA A 1 314 ? 27.382 -15.704 -21.078 1.00 85.00 314 ALA A N 1
ATOM 2499 C CA . ALA A 1 314 ? 28.266 -15.867 -19.923 1.00 85.00 314 ALA A CA 1
ATOM 2500 C C . ALA A 1 314 ? 27.822 -15.009 -18.724 1.00 85.00 314 ALA A C 1
ATOM 2502 O O . ALA A 1 314 ? 27.999 -15.394 -17.566 1.00 85.00 314 ALA A O 1
ATOM 2503 N N . TRP A 1 315 ? 27.237 -13.836 -18.985 1.00 87.62 315 TRP A N 1
ATOM 2504 C CA . TRP A 1 315 ? 26.647 -12.998 -17.948 1.00 87.62 315 TRP A CA 1
ATOM 2505 C C . TRP A 1 315 ? 25.459 -13.702 -17.282 1.00 87.62 315 TRP A C 1
ATOM 2507 O O . TRP A 1 315 ? 25.399 -13.750 -16.053 1.00 87.62 315 TRP A O 1
ATOM 2517 N N . TYR A 1 316 ? 24.557 -14.285 -18.077 1.00 85.00 316 TYR A N 1
ATOM 2518 C CA . TYR A 1 316 ? 23.394 -15.010 -17.569 1.00 85.00 316 TYR A CA 1
ATOM 2519 C C . TYR A 1 316 ? 23.780 -16.275 -16.825 1.00 85.00 316 TYR A C 1
ATOM 2521 O O . TYR A 1 316 ? 23.270 -16.476 -15.734 1.00 85.00 316 TYR A O 1
ATOM 2529 N N . GLU A 1 317 ? 24.740 -17.054 -17.320 1.00 84.62 317 GLU A N 1
ATOM 2530 C CA . GLU A 1 317 ? 25.266 -18.203 -16.575 1.00 84.62 317 GLU A CA 1
ATOM 2531 C C . GLU A 1 317 ? 25.730 -17.777 -15.171 1.00 84.62 317 GLU A C 1
ATOM 2533 O O . GLU A 1 317 ? 25.381 -18.395 -14.168 1.00 84.62 317 GLU A O 1
ATOM 2538 N N . ASN A 1 318 ? 26.450 -16.653 -15.058 1.00 87.75 318 ASN A N 1
ATOM 2539 C CA . ASN A 1 318 ? 26.855 -16.122 -13.753 1.00 87.75 318 ASN A CA 1
ATOM 2540 C C . ASN A 1 318 ? 25.671 -15.654 -12.900 1.00 87.75 318 ASN A C 1
ATOM 2542 O O . ASN A 1 318 ? 25.706 -15.831 -11.683 1.00 87.75 318 ASN A O 1
ATOM 2546 N N . TYR A 1 319 ? 24.663 -15.036 -13.511 1.00 87.44 319 TYR A N 1
ATOM 2547 C CA . TYR A 1 319 ? 23.451 -14.598 -12.829 1.00 87.44 319 TYR A CA 1
ATOM 2548 C C . TYR A 1 319 ? 22.644 -15.790 -12.289 1.00 87.44 319 TYR A C 1
ATOM 2550 O O . TYR A 1 319 ? 22.347 -15.823 -11.096 1.00 87.44 319 TYR A O 1
ATOM 2558 N N . GLU A 1 320 ? 22.389 -16.803 -13.117 1.00 84.00 320 GLU A N 1
ATOM 2559 C CA . GLU A 1 320 ? 21.699 -18.048 -12.757 1.00 84.00 320 GLU A CA 1
ATOM 2560 C C . GLU A 1 320 ? 22.433 -18.787 -11.631 1.00 84.00 320 GLU A C 1
ATOM 2562 O O . GLU A 1 320 ? 21.822 -19.200 -10.649 1.00 84.00 320 GLU A O 1
ATOM 2567 N N . HIS A 1 321 ? 23.768 -18.858 -11.677 1.00 85.62 321 HIS A N 1
ATOM 2568 C CA . HIS A 1 321 ? 24.560 -19.447 -10.591 1.00 85.62 321 HIS A CA 1
ATOM 2569 C C . HIS A 1 321 ? 24.417 -18.718 -9.242 1.00 85.62 321 HIS A C 1
ATOM 2571 O O . HIS A 1 321 ? 24.722 -19.295 -8.194 1.00 85.62 321 HIS A O 1
ATOM 2577 N N . LEU A 1 322 ? 23.992 -17.452 -9.234 1.00 87.50 322 LEU A N 1
ATOM 2578 C CA . LEU A 1 322 ? 23.805 -16.677 -8.008 1.00 87.50 322 LEU A CA 1
ATOM 2579 C C . LEU A 1 322 ? 22.416 -16.871 -7.404 1.00 87.50 322 LEU A C 1
ATOM 2581 O O . LEU A 1 322 ? 22.316 -16.863 -6.178 1.00 87.50 322 LEU A O 1
ATOM 2585 N N . LEU A 1 323 ? 21.383 -17.068 -8.227 1.00 87.81 323 LEU A N 1
ATOM 2586 C CA . LEU A 1 323 ? 19.979 -17.132 -7.811 1.00 87.81 323 LEU A CA 1
ATOM 2587 C C . LEU A 1 323 ? 19.711 -18.145 -6.667 1.00 87.81 323 LEU A C 1
ATOM 2589 O O . LEU A 1 323 ? 19.162 -17.723 -5.641 1.00 87.81 323 LEU A O 1
ATOM 2593 N N . PRO A 1 324 ? 20.200 -19.404 -6.716 1.00 85.19 324 PRO A N 1
ATOM 2594 C CA . PRO A 1 324 ? 20.043 -20.368 -5.618 1.00 85.19 324 PRO A CA 1
ATOM 2595 C C . PRO A 1 324 ? 20.640 -19.924 -4.284 1.00 85.19 324 PRO A C 1
ATOM 2597 O O . PRO A 1 324 ? 20.144 -20.297 -3.222 1.00 85.19 324 PRO A O 1
ATOM 2600 N N . ASN A 1 325 ? 21.683 -19.090 -4.313 1.00 85.81 325 ASN A N 1
ATOM 2601 C CA . ASN A 1 325 ? 22.331 -18.588 -3.100 1.00 85.81 325 ASN A CA 1
ATOM 2602 C C . ASN A 1 325 ? 21.536 -17.463 -2.420 1.00 85.81 325 ASN A C 1
ATOM 2604 O O . ASN A 1 325 ? 21.886 -17.040 -1.320 1.00 85.81 325 ASN A O 1
ATOM 2608 N N . ILE A 1 326 ? 20.490 -16.959 -3.076 1.00 87.38 326 ILE A N 1
ATOM 2609 C CA . ILE A 1 326 ? 19.654 -15.855 -2.602 1.00 87.38 326 ILE A CA 1
ATOM 2610 C C . ILE A 1 326 ? 18.161 -16.203 -2.688 1.00 87.38 326 ILE A C 1
ATOM 2612 O O . ILE A 1 326 ? 17.336 -15.372 -3.055 1.00 87.38 326 ILE A O 1
ATOM 2616 N N . ALA A 1 327 ? 17.829 -17.437 -2.303 1.00 86.31 327 ALA A N 1
ATOM 2617 C CA . ALA A 1 327 ? 16.471 -17.966 -2.155 1.00 86.31 327 ALA A CA 1
ATOM 2618 C C . ALA A 1 327 ? 15.657 -18.194 -3.437 1.00 86.31 327 ALA A C 1
ATOM 2620 O O . ALA A 1 327 ? 14.513 -18.624 -3.333 1.00 86.31 327 ALA A O 1
ATOM 2621 N N . TRP A 1 328 ? 16.223 -18.009 -4.627 1.00 88.31 328 TRP A N 1
ATOM 2622 C CA . TRP A 1 328 ? 15.547 -18.377 -5.871 1.00 88.31 328 TRP A CA 1
ATOM 2623 C C . TRP A 1 328 ? 15.854 -19.819 -6.257 1.00 88.31 328 TRP A C 1
ATOM 2625 O O . TRP A 1 328 ? 17.005 -20.188 -6.457 1.00 88.31 328 TRP A O 1
ATOM 2635 N N . VAL A 1 329 ? 14.820 -20.642 -6.377 1.00 88.31 329 VAL A N 1
ATOM 2636 C CA . VAL A 1 329 ? 14.936 -22.046 -6.769 1.00 88.31 329 VAL A CA 1
ATOM 2637 C C . VAL A 1 329 ? 14.532 -22.192 -8.230 1.00 88.31 329 VAL A C 1
ATOM 2639 O O . VAL A 1 329 ? 13.351 -22.085 -8.572 1.00 88.31 329 VAL A O 1
ATOM 2642 N N . THR A 1 330 ? 15.508 -22.471 -9.092 1.00 88.31 330 THR A N 1
ATOM 2643 C CA . THR A 1 330 ? 15.261 -22.757 -10.506 1.00 88.31 330 THR A CA 1
ATOM 2644 C C . THR A 1 330 ? 14.483 -24.067 -10.632 1.00 88.31 330 THR A C 1
ATOM 2646 O O . THR A 1 330 ? 14.973 -25.145 -10.302 1.00 88.31 330 THR A O 1
ATOM 2649 N N . SER A 1 331 ? 13.238 -23.965 -11.086 1.00 84.69 331 SER A N 1
ATOM 2650 C CA . SER A 1 331 ? 12.314 -25.090 -11.276 1.00 84.69 331 SER A CA 1
ATOM 2651 C C . SER A 1 331 ? 12.408 -25.672 -12.687 1.00 84.69 331 SER A C 1
ATOM 2653 O O . SER A 1 331 ? 12.204 -26.865 -12.891 1.00 84.69 331 SER A O 1
ATOM 2655 N N . SER A 1 332 ? 12.734 -24.834 -13.671 1.00 85.62 332 SER A N 1
ATOM 2656 C CA . SER A 1 332 ? 13.084 -25.267 -15.022 1.00 85.62 332 SER A CA 1
ATOM 2657 C C . SER A 1 332 ? 13.996 -24.235 -15.673 1.00 85.62 332 SER A C 1
ATOM 2659 O O . SER A 1 332 ? 13.894 -23.047 -15.375 1.00 85.62 332 SER A O 1
ATOM 2661 N N . SER A 1 333 ? 14.886 -24.674 -16.559 1.00 87.00 333 SER A N 1
ATOM 2662 C CA . SER A 1 333 ? 15.686 -23.768 -17.377 1.00 87.00 333 SER A CA 1
ATOM 2663 C C . SER A 1 333 ? 16.025 -24.381 -18.730 1.00 87.00 333 SER A C 1
ATOM 2665 O O . SER A 1 333 ? 16.022 -25.601 -18.919 1.00 87.00 333 SER A O 1
ATOM 2667 N N . ARG A 1 334 ? 16.301 -23.510 -19.695 1.00 86.44 334 ARG A N 1
ATOM 2668 C CA . ARG A 1 334 ? 16.805 -23.845 -21.021 1.00 86.44 334 ARG A CA 1
ATOM 2669 C C . ARG A 1 334 ? 17.813 -22.782 -21.422 1.00 86.44 334 ARG A C 1
ATOM 2671 O O . ARG A 1 334 ? 17.436 -21.628 -21.610 1.00 86.44 334 ARG A O 1
ATOM 2678 N N . SER A 1 335 ? 19.062 -23.199 -21.606 1.00 86.88 335 SER A N 1
ATOM 2679 C CA . SER A 1 335 ? 20.150 -22.341 -22.079 1.00 86.88 335 SER A CA 1
ATOM 2680 C C . SER A 1 335 ? 19.853 -21.737 -23.455 1.00 86.88 335 SER A C 1
ATOM 2682 O O . SER A 1 335 ? 18.971 -22.203 -24.182 1.00 86.88 335 SER A O 1
ATOM 2684 N N . PHE A 1 336 ? 20.627 -20.718 -23.831 1.00 88.31 336 PHE A N 1
ATOM 2685 C CA . PHE A 1 336 ? 20.478 -20.037 -25.114 1.00 88.31 336 PHE A CA 1
ATOM 2686 C C . PHE A 1 336 ? 20.522 -21.016 -26.287 1.00 88.31 336 PHE A C 1
ATOM 2688 O O . PHE A 1 336 ? 21.493 -21.744 -26.491 1.00 88.31 336 PHE A O 1
ATOM 2695 N N . THR A 1 337 ? 19.456 -21.002 -27.083 1.00 92.31 337 THR A N 1
ATOM 2696 C CA . THR A 1 337 ? 19.354 -21.769 -28.325 1.00 92.31 337 THR A CA 1
ATOM 2697 C C . THR A 1 337 ? 18.983 -20.852 -29.486 1.00 92.31 337 THR A C 1
ATOM 2699 O O . THR A 1 337 ? 18.249 -19.884 -29.269 1.00 92.31 337 THR A O 1
ATOM 2702 N N . PRO A 1 338 ? 19.465 -21.127 -30.714 1.00 94.38 338 PRO A N 1
ATOM 2703 C CA . PRO A 1 338 ? 19.068 -20.358 -31.886 1.00 94.38 338 PRO A CA 1
ATOM 2704 C C . PRO A 1 338 ? 17.552 -20.406 -32.098 1.00 94.38 338 PRO A C 1
ATOM 2706 O O . PRO A 1 338 ? 16.954 -21.484 -32.107 1.00 94.38 338 PRO A O 1
ATOM 2709 N N . PHE A 1 339 ? 16.940 -19.243 -32.302 1.00 95.19 339 PHE A N 1
ATOM 2710 C CA . PHE A 1 339 ? 15.577 -19.131 -32.804 1.00 95.19 339 PHE A CA 1
ATOM 2711 C C . PHE A 1 339 ? 15.633 -19.080 -34.331 1.00 95.19 339 PHE A C 1
ATOM 2713 O O . PHE A 1 339 ? 16.335 -18.241 -34.893 1.00 95.19 339 PHE A O 1
ATOM 2720 N N . ILE A 1 340 ? 14.913 -19.979 -35.004 1.00 94.12 340 ILE A N 1
ATOM 2721 C CA . ILE A 1 340 ? 14.894 -20.063 -36.469 1.00 94.12 340 ILE A CA 1
ATOM 2722 C C . ILE A 1 340 ? 13.586 -19.441 -36.977 1.00 94.12 340 ILE A C 1
ATOM 2724 O O . ILE A 1 340 ? 12.528 -20.041 -36.770 1.00 94.12 340 ILE A O 1
ATOM 2728 N N . PRO A 1 341 ? 13.627 -18.267 -37.639 1.00 92.06 341 PRO A N 1
ATOM 2729 C CA . PRO A 1 341 ? 12.439 -17.665 -38.231 1.00 92.06 341 PRO A CA 1
ATOM 2730 C C . PRO A 1 341 ? 11.821 -18.567 -39.302 1.00 92.06 341 PRO A C 1
ATOM 2732 O O . PRO A 1 341 ? 12.525 -19.140 -40.134 1.00 92.06 341 PRO A O 1
ATOM 2735 N N . THR A 1 342 ? 10.493 -18.672 -39.304 1.00 89.88 342 THR A N 1
ATOM 2736 C CA . THR A 1 342 ? 9.737 -19.427 -40.317 1.00 89.88 342 THR A CA 1
ATOM 2737 C C . THR A 1 342 ? 9.397 -18.589 -41.552 1.00 89.88 342 THR A C 1
ATOM 2739 O O . THR A 1 342 ? 9.044 -19.141 -42.592 1.00 89.88 342 THR A O 1
ATOM 2742 N N . THR A 1 343 ? 9.528 -17.267 -41.452 1.00 92.88 343 THR A N 1
ATOM 2743 C CA . THR A 1 343 ? 9.230 -16.268 -42.484 1.00 92.88 343 THR A CA 1
ATOM 2744 C C . THR A 1 343 ? 10.492 -15.517 -42.904 1.00 92.88 343 THR A C 1
ATOM 2746 O O . THR A 1 343 ? 11.485 -15.506 -42.179 1.00 92.88 343 THR A O 1
ATOM 2749 N N . ASP A 1 344 ? 10.469 -14.893 -44.087 1.00 94.44 344 ASP A N 1
ATOM 2750 C CA . ASP A 1 344 ? 11.609 -14.121 -44.616 1.00 94.44 344 ASP A CA 1
ATOM 2751 C C . ASP A 1 344 ? 11.917 -12.859 -43.805 1.00 94.44 344 ASP A C 1
ATOM 2753 O O . ASP A 1 344 ? 13.074 -12.448 -43.737 1.00 94.44 344 ASP A O 1
ATOM 2757 N N . HIS A 1 345 ? 10.901 -12.303 -43.146 1.00 93.88 345 HIS A N 1
ATOM 2758 C CA . HIS A 1 345 ? 11.031 -11.214 -42.186 1.00 93.88 345 HIS A CA 1
ATOM 2759 C C . HIS A 1 345 ? 10.589 -11.663 -40.794 1.00 93.88 345 HIS A C 1
ATOM 2761 O O . HIS A 1 345 ? 9.726 -12.537 -40.669 1.00 93.88 345 HIS A O 1
ATOM 2767 N N . ILE A 1 346 ? 11.203 -11.096 -39.759 1.00 94.12 346 ILE A N 1
ATOM 2768 C CA . ILE A 1 346 ? 10.916 -11.399 -38.361 1.00 94.12 346 ILE A CA 1
ATOM 2769 C C . ILE A 1 346 ? 11.040 -10.144 -37.496 1.00 94.12 346 ILE A C 1
ATOM 2771 O O . ILE A 1 346 ? 12.016 -9.407 -37.594 1.00 94.12 346 ILE A O 1
ATOM 2775 N N . SER A 1 347 ? 10.094 -9.954 -36.581 1.00 91.81 347 SER A N 1
ATOM 2776 C CA . SER A 1 347 ? 10.181 -8.975 -35.492 1.00 91.81 347 SER A CA 1
ATOM 2777 C C . SER A 1 347 ? 10.369 -9.653 -34.139 1.00 91.81 347 SER A C 1
ATOM 2779 O O . SER A 1 347 ? 9.935 -10.789 -33.918 1.00 91.81 347 SER A O 1
ATOM 2781 N N . LEU A 1 348 ? 10.968 -8.940 -33.181 1.00 90.88 348 LEU A N 1
ATOM 2782 C CA . LEU A 1 348 ? 11.097 -9.436 -31.808 1.00 90.88 348 LEU A CA 1
ATOM 2783 C C . LEU A 1 348 ? 9.735 -9.622 -31.126 1.00 90.88 348 LEU A C 1
ATOM 2785 O O . LEU A 1 348 ? 9.597 -10.550 -30.334 1.00 90.88 348 LEU A O 1
ATOM 2789 N N . LYS A 1 349 ? 8.709 -8.831 -31.486 1.00 91.12 349 LYS A N 1
ATOM 2790 C CA . LYS A 1 349 ? 7.306 -9.100 -31.111 1.00 91.12 349 LYS A CA 1
ATOM 2791 C C . LYS A 1 349 ? 6.915 -10.543 -31.451 1.00 91.12 349 LYS A C 1
ATOM 2793 O O . LYS A 1 349 ? 6.474 -11.283 -30.574 1.00 91.12 349 LYS A O 1
ATOM 2798 N N . SER A 1 350 ? 7.132 -10.960 -32.700 1.00 91.38 350 SER A N 1
ATOM 2799 C CA . SER A 1 350 ? 6.822 -12.317 -33.165 1.00 91.38 350 SER A CA 1
ATOM 2800 C C . SER A 1 350 ? 7.649 -13.388 -32.442 1.00 91.38 350 SER A C 1
ATOM 2802 O O . SER A 1 350 ? 7.108 -14.422 -32.039 1.00 91.38 350 SER A O 1
ATOM 2804 N N . VAL A 1 351 ? 8.937 -13.118 -32.190 1.00 94.31 351 VAL A N 1
ATOM 2805 C CA . VAL A 1 351 ? 9.806 -14.010 -31.400 1.00 94.31 351 VAL A CA 1
ATOM 2806 C C . VAL A 1 351 ? 9.248 -14.214 -29.994 1.00 94.31 351 VAL A C 1
ATOM 2808 O O . VAL A 1 351 ? 9.132 -15.360 -29.569 1.00 94.31 351 VAL A O 1
ATOM 2811 N N . ILE A 1 352 ? 8.864 -13.146 -29.285 1.00 92.94 352 ILE A N 1
ATOM 2812 C CA . ILE A 1 352 ? 8.311 -13.225 -27.922 1.00 92.94 352 ILE A CA 1
ATOM 2813 C C . ILE A 1 352 ? 6.995 -13.998 -27.920 1.00 92.94 352 ILE A C 1
ATOM 2815 O O . ILE A 1 352 ? 6.845 -14.938 -27.142 1.00 92.94 352 ILE A O 1
ATOM 2819 N N . THR A 1 353 ? 6.055 -13.639 -28.800 1.00 91.00 353 THR A N 1
ATOM 2820 C CA . THR A 1 353 ? 4.746 -14.300 -28.876 1.00 91.00 353 THR A CA 1
ATOM 2821 C C . THR A 1 353 ? 4.899 -15.792 -29.163 1.00 91.00 353 THR A C 1
ATOM 2823 O O . THR A 1 353 ? 4.268 -16.606 -28.499 1.00 91.00 353 THR A O 1
ATOM 2826 N N . THR A 1 354 ? 5.779 -16.166 -30.096 1.00 92.00 354 THR A N 1
ATOM 2827 C CA . THR A 1 354 ? 6.047 -17.577 -30.425 1.00 92.00 354 THR A CA 1
ATOM 2828 C C . THR A 1 354 ? 6.732 -18.306 -29.271 1.00 92.00 354 THR A C 1
ATOM 2830 O O . THR A 1 354 ? 6.413 -19.455 -28.985 1.00 92.00 354 THR A O 1
ATOM 2833 N N . SER A 1 355 ? 7.664 -17.634 -28.597 1.00 92.00 355 SER A N 1
ATOM 2834 C CA . SER A 1 355 ? 8.451 -18.186 -27.492 1.00 92.00 355 SER A CA 1
ATOM 2835 C C . SER A 1 355 ? 7.605 -18.475 -26.247 1.00 92.00 355 SER A C 1
ATOM 2837 O O . SER A 1 355 ? 7.783 -19.501 -25.590 1.00 92.00 355 SER A O 1
ATOM 2839 N N . LEU A 1 356 ? 6.661 -17.586 -25.929 1.00 90.75 356 LEU A N 1
ATOM 2840 C CA . LEU A 1 356 ? 5.791 -17.706 -24.755 1.00 90.75 356 LEU A CA 1
ATOM 2841 C C . LEU A 1 356 ? 4.501 -18.492 -25.017 1.00 90.75 356 LEU A C 1
ATOM 2843 O O . LEU A 1 356 ? 3.816 -18.857 -24.059 1.00 90.75 356 LEU A O 1
ATOM 2847 N N . ALA A 1 357 ? 4.171 -18.782 -26.278 1.00 88.06 357 ALA A N 1
ATOM 2848 C CA . ALA A 1 357 ? 2.963 -19.515 -26.636 1.00 88.06 357 ALA A CA 1
ATOM 2849 C C . ALA A 1 357 ? 2.883 -20.862 -25.896 1.00 88.06 357 ALA A C 1
ATOM 2851 O O . ALA A 1 357 ? 3.754 -21.722 -26.023 1.00 88.06 357 ALA A O 1
ATOM 2852 N N . GLY A 1 358 ? 1.822 -21.043 -25.105 1.00 85.75 358 GLY A N 1
ATOM 2853 C CA . GLY A 1 358 ? 1.597 -22.251 -24.305 1.00 85.75 358 GLY A CA 1
ATOM 2854 C C . GLY A 1 358 ? 2.448 -22.367 -23.033 1.00 85.75 358 GLY A C 1
ATOM 2855 O O . GLY A 1 358 ? 2.241 -23.310 -22.276 1.00 85.75 358 GLY A O 1
ATOM 2856 N N . GLN A 1 359 ? 3.366 -21.428 -22.773 1.00 84.62 359 GLN A N 1
ATOM 2857 C CA . GLN A 1 359 ? 4.133 -21.354 -21.520 1.00 84.62 359 GLN A CA 1
ATOM 2858 C C . GLN A 1 359 ? 3.498 -20.416 -20.489 1.00 84.62 359 GLN A C 1
ATOM 2860 O O . GLN A 1 359 ? 3.686 -20.599 -19.289 1.00 84.62 359 GLN A O 1
ATOM 2865 N N . ILE A 1 360 ? 2.738 -19.421 -20.950 1.00 86.00 360 ILE A N 1
ATOM 2866 C CA . ILE A 1 360 ? 1.950 -18.522 -20.102 1.00 86.00 360 ILE A CA 1
ATOM 2867 C C . ILE A 1 360 ? 0.458 -18.834 -20.214 1.00 86.00 360 ILE A C 1
ATOM 2869 O O . ILE A 1 360 ? -0.006 -19.410 -21.202 1.00 86.00 360 ILE A O 1
ATOM 2873 N N . ASN A 1 361 ? -0.307 -18.449 -19.192 1.00 83.81 361 ASN A N 1
ATOM 2874 C CA . ASN A 1 361 ? -1.756 -18.616 -19.214 1.00 83.81 361 ASN A CA 1
ATOM 2875 C C . ASN A 1 361 ? -2.418 -17.671 -20.255 1.00 83.81 361 ASN A C 1
ATOM 2877 O O . ASN A 1 361 ? -1.814 -16.671 -20.660 1.00 83.81 361 ASN A O 1
ATOM 2881 N N . PRO A 1 362 ? -3.658 -17.960 -20.699 1.00 85.31 362 PRO A N 1
ATOM 2882 C CA . PRO A 1 362 ? -4.326 -17.161 -21.730 1.00 85.31 362 PRO A CA 1
ATOM 2883 C C . PRO A 1 362 ? -4.558 -15.689 -21.361 1.00 85.31 362 PRO A C 1
ATOM 2885 O O . PRO A 1 362 ? -4.554 -14.836 -22.245 1.00 85.31 362 PRO A O 1
ATOM 2888 N N . GLU A 1 363 ? -4.743 -15.375 -20.078 1.00 84.25 363 GLU A N 1
ATOM 2889 C CA . GLU A 1 363 ? -4.954 -14.002 -19.607 1.00 84.25 363 GLU A CA 1
ATOM 2890 C C . GLU A 1 363 ? -3.677 -13.162 -19.744 1.00 84.25 363 GLU A C 1
ATOM 2892 O O . GLU A 1 363 ? -3.706 -12.056 -20.283 1.00 84.25 363 GLU A O 1
ATOM 2897 N N . LEU A 1 364 ? -2.531 -13.716 -19.349 1.00 83.38 364 LEU A N 1
ATOM 2898 C CA . LEU A 1 364 ? -1.226 -13.085 -19.536 1.00 83.38 364 LEU A CA 1
ATOM 2899 C C . LEU A 1 364 ? -0.878 -12.935 -21.018 1.00 83.38 364 LEU A C 1
ATOM 2901 O O . LEU A 1 364 ? -0.304 -11.921 -21.416 1.00 83.38 364 LEU A O 1
ATOM 2905 N N . GLN A 1 365 ? -1.261 -13.908 -21.848 1.00 86.38 365 GLN A N 1
ATOM 2906 C CA . GLN A 1 365 ? -1.103 -13.804 -23.296 1.00 86.38 365 GLN A CA 1
ATOM 2907 C C . GLN A 1 365 ? -1.928 -12.643 -23.877 1.00 86.38 365 GLN A C 1
ATOM 2909 O O . GLN A 1 365 ? -1.427 -11.915 -24.735 1.00 86.38 365 GLN A O 1
ATOM 2914 N N . ASP A 1 366 ? -3.161 -12.439 -23.403 1.00 86.31 366 ASP A N 1
ATOM 2915 C CA . ASP A 1 366 ? -3.997 -11.295 -23.789 1.00 86.31 366 ASP A CA 1
ATOM 2916 C C . ASP A 1 366 ? -3.387 -9.956 -23.340 1.00 86.31 366 ASP A C 1
ATOM 2918 O O . ASP A 1 366 ? -3.298 -9.018 -24.136 1.00 86.31 366 ASP A O 1
ATOM 2922 N N . ILE A 1 367 ? -2.897 -9.874 -22.098 1.00 87.12 367 ILE A N 1
ATOM 2923 C CA . ILE A 1 367 ? -2.213 -8.680 -21.572 1.00 87.12 367 ILE A CA 1
ATOM 2924 C C . ILE A 1 367 ? -0.991 -8.333 -22.428 1.00 87.12 367 ILE A C 1
ATOM 2926 O O . ILE A 1 367 ? -0.828 -7.178 -22.825 1.00 87.12 367 ILE A O 1
ATOM 2930 N N . LEU A 1 368 ? -0.158 -9.326 -22.750 1.00 87.31 368 LEU A N 1
ATOM 2931 C CA . LEU A 1 368 ? 1.023 -9.152 -23.592 1.00 87.31 368 LEU A CA 1
ATOM 2932 C C . LEU A 1 368 ? 0.649 -8.625 -24.986 1.00 87.31 368 LEU A C 1
ATOM 2934 O O . LEU A 1 368 ? 1.259 -7.674 -25.475 1.00 87.31 368 LEU A O 1
ATOM 2938 N N . ASN A 1 369 ? -0.384 -9.201 -25.606 1.00 87.56 369 ASN A N 1
ATOM 2939 C CA . ASN A 1 369 ? -0.861 -8.764 -26.916 1.00 87.56 369 ASN A CA 1
ATOM 2940 C C . ASN A 1 369 ? -1.364 -7.312 -26.874 1.00 87.56 369 ASN A C 1
ATOM 2942 O O . ASN A 1 369 ? -0.954 -6.501 -27.704 1.00 87.56 369 ASN A O 1
ATOM 2946 N N . ARG A 1 370 ? -2.164 -6.944 -25.864 1.00 88.12 370 ARG A N 1
ATOM 2947 C CA . ARG A 1 370 ? -2.630 -5.559 -25.673 1.00 88.12 370 ARG A CA 1
ATOM 2948 C C . ARG A 1 370 ? -1.486 -4.580 -25.422 1.00 88.12 370 ARG A C 1
ATOM 2950 O O . ARG A 1 370 ? -1.553 -3.445 -25.894 1.00 88.12 370 ARG A O 1
ATOM 2957 N N . ALA A 1 371 ? -0.443 -4.993 -24.701 1.00 86.88 371 ALA A N 1
ATOM 2958 C CA . ALA A 1 371 ? 0.743 -4.171 -24.481 1.00 86.88 371 ALA A CA 1
ATOM 2959 C C . ALA A 1 371 ? 1.479 -3.893 -25.801 1.00 86.88 371 ALA A C 1
ATOM 2961 O O . ALA A 1 371 ? 1.780 -2.738 -26.101 1.00 86.88 371 ALA A O 1
ATOM 2962 N N . PHE A 1 372 ? 1.696 -4.919 -26.631 1.00 87.06 372 PHE A N 1
ATOM 2963 C CA . PHE A 1 372 ? 2.299 -4.736 -27.953 1.00 87.06 372 PHE A CA 1
ATOM 2964 C C . PHE A 1 372 ? 1.447 -3.876 -28.879 1.00 87.06 372 PHE A C 1
ATOM 2966 O O . PHE A 1 372 ? 1.986 -3.007 -29.563 1.00 87.06 372 PHE A O 1
ATOM 2973 N N . ASP A 1 373 ? 0.131 -4.079 -28.886 1.00 86.56 373 ASP A N 1
ATOM 2974 C CA . ASP A 1 373 ? -0.773 -3.253 -29.680 1.00 86.56 373 ASP A CA 1
ATOM 2975 C C . ASP A 1 373 ? -0.722 -1.800 -29.211 1.00 86.56 373 ASP A C 1
ATOM 2977 O O . ASP A 1 373 ? -0.665 -0.891 -30.035 1.00 86.56 373 ASP A O 1
ATOM 2981 N N . LYS A 1 374 ? -0.656 -1.547 -27.900 1.00 86.25 374 LYS A N 1
ATOM 2982 C CA . LYS A 1 374 ? -0.501 -0.185 -27.386 1.00 86.25 374 LYS A CA 1
ATOM 2983 C C . LYS A 1 374 ? 0.813 0.444 -27.845 1.00 86.25 374 LYS A C 1
ATOM 2985 O O . LYS A 1 374 ? 0.763 1.559 -28.358 1.00 86.25 374 LYS A O 1
ATOM 2990 N N . LEU A 1 375 ? 1.940 -0.260 -27.697 1.00 83.69 375 LEU A N 1
ATOM 2991 C CA . LEU A 1 375 ? 3.269 0.214 -28.110 1.00 83.69 375 LEU A CA 1
ATOM 2992 C C . LEU A 1 375 ? 3.317 0.560 -29.603 1.00 83.69 375 LEU A C 1
ATOM 2994 O O . LEU A 1 375 ? 3.867 1.591 -29.972 1.00 83.69 375 LEU A O 1
ATOM 2998 N N . GLN A 1 376 ? 2.681 -0.251 -30.450 1.00 84.44 376 GLN A N 1
ATOM 2999 C CA . GLN A 1 376 ? 2.629 -0.030 -31.898 1.00 84.44 376 GLN A CA 1
ATOM 3000 C C . GLN A 1 376 ? 1.912 1.269 -32.299 1.00 84.44 376 GLN A C 1
ATOM 3002 O O . GLN A 1 376 ? 2.184 1.816 -33.364 1.00 84.44 376 GLN A O 1
ATOM 3007 N N . HIS A 1 377 ? 1.000 1.765 -31.460 1.00 85.25 377 HIS A N 1
ATOM 3008 C CA . HIS A 1 377 ? 0.239 2.990 -31.717 1.00 85.25 377 HIS A CA 1
ATOM 3009 C C . HIS A 1 377 ? 0.777 4.209 -30.952 1.00 85.25 377 HIS A C 1
ATOM 3011 O O . HIS A 1 377 ? 0.154 5.274 -31.001 1.00 85.25 377 HIS A O 1
ATOM 3017 N N . LEU A 1 378 ? 1.887 4.075 -30.217 1.00 83.19 378 LEU A N 1
ATOM 3018 C CA . LEU A 1 378 ? 2.538 5.220 -29.586 1.00 83.19 378 LEU A CA 1
ATOM 3019 C C . LEU A 1 378 ? 3.269 6.069 -30.626 1.00 83.19 378 LEU A C 1
ATOM 3021 O O . LEU A 1 378 ? 3.695 5.587 -31.675 1.00 83.19 378 LEU A O 1
ATOM 3025 N N . ASN A 1 379 ? 3.410 7.359 -30.322 1.00 79.94 379 ASN A N 1
ATOM 3026 C CA . ASN A 1 379 ? 4.294 8.216 -31.099 1.00 79.94 379 ASN A CA 1
ATOM 3027 C C . ASN A 1 379 ? 5.737 7.696 -30.929 1.00 79.94 379 ASN A C 1
ATOM 3029 O O . ASN A 1 379 ? 6.104 7.353 -29.809 1.00 79.94 379 ASN A O 1
ATOM 3033 N N . PRO A 1 380 ? 6.565 7.636 -31.983 1.00 74.25 380 PRO A N 1
ATOM 3034 C CA . PRO A 1 380 ? 7.960 7.220 -31.842 1.00 74.25 380 PRO A CA 1
ATOM 3035 C C . PRO A 1 380 ? 8.769 8.069 -30.845 1.00 74.25 380 PRO A C 1
ATOM 3037 O O . PRO A 1 380 ? 9.660 7.553 -30.189 1.00 74.25 380 PRO A O 1
ATOM 3040 N N . SER A 1 381 ? 8.403 9.345 -30.663 1.00 76.62 381 SER A N 1
ATOM 3041 C CA . SER A 1 381 ? 8.964 10.238 -29.635 1.00 76.62 381 SER A CA 1
ATOM 3042 C C . SER A 1 381 ? 8.225 10.177 -28.287 1.00 76.62 381 SER A C 1
ATOM 3044 O O . SER A 1 381 ? 8.365 11.079 -27.460 1.00 76.62 381 SER A O 1
ATOM 3046 N N . ASP A 1 382 ? 7.346 9.193 -28.083 1.00 80.50 382 ASP A N 1
ATOM 3047 C CA . ASP A 1 382 ? 6.681 8.983 -26.800 1.00 80.50 382 ASP A CA 1
ATOM 3048 C C . ASP A 1 382 ? 7.703 8.485 -25.777 1.00 80.50 382 ASP A C 1
ATOM 3050 O O . ASP A 1 382 ? 8.463 7.553 -26.029 1.00 80.50 382 ASP A O 1
ATOM 3054 N N . ARG A 1 383 ? 7.692 9.069 -24.580 1.00 72.94 383 ARG A N 1
ATOM 3055 C CA . ARG A 1 383 ? 8.640 8.723 -23.521 1.00 72.94 383 ARG A CA 1
ATOM 3056 C C . ARG A 1 383 ? 8.607 7.236 -23.149 1.00 72.94 383 ARG A C 1
ATOM 3058 O O . ARG A 1 383 ? 9.625 6.698 -22.732 1.00 72.94 383 ARG A O 1
ATOM 3065 N N . ILE A 1 384 ? 7.460 6.566 -23.270 1.00 74.56 384 ILE A N 1
ATOM 3066 C CA . ILE A 1 384 ? 7.377 5.122 -23.007 1.00 74.56 384 ILE A CA 1
ATOM 3067 C C . ILE A 1 384 ? 8.288 4.350 -23.974 1.00 74.56 384 ILE A C 1
ATOM 3069 O O . ILE A 1 384 ? 8.907 3.369 -23.568 1.00 74.56 384 ILE A O 1
ATOM 3073 N N . ILE A 1 385 ? 8.402 4.806 -25.225 1.00 75.69 385 ILE A N 1
ATOM 3074 C CA . ILE A 1 385 ? 9.322 4.239 -26.213 1.00 75.69 385 ILE A CA 1
ATOM 3075 C C . ILE A 1 385 ? 10.771 4.537 -25.831 1.00 75.69 385 ILE A C 1
ATOM 3077 O O . ILE A 1 385 ? 11.586 3.614 -25.818 1.00 75.69 385 ILE A O 1
ATOM 3081 N N . ASP A 1 386 ? 11.081 5.776 -25.448 1.00 73.94 386 ASP A N 1
ATOM 3082 C CA . ASP A 1 386 ? 12.433 6.145 -25.014 1.00 73.94 386 ASP A CA 1
ATOM 3083 C C . ASP A 1 386 ? 12.895 5.281 -23.831 1.00 73.94 386 ASP A C 1
ATOM 3085 O O . ASP A 1 386 ? 13.956 4.666 -23.889 1.00 73.94 386 ASP A O 1
ATOM 3089 N N . GLU A 1 387 ? 12.089 5.167 -22.771 1.00 72.81 387 GLU A N 1
ATOM 3090 C CA . GLU A 1 387 ? 12.449 4.377 -21.583 1.00 72.81 387 GLU A CA 1
ATOM 3091 C C . GLU A 1 387 ? 12.586 2.885 -21.904 1.00 72.81 387 GLU A C 1
ATOM 3093 O O . GLU A 1 387 ? 13.469 2.212 -21.374 1.00 72.81 387 GLU A O 1
ATOM 3098 N N . PHE A 1 388 ? 11.745 2.356 -22.796 1.00 73.81 388 PHE A N 1
ATOM 3099 C CA . PHE A 1 388 ? 11.818 0.954 -23.200 1.00 73.81 388 PHE A CA 1
ATOM 3100 C C . PHE A 1 388 ? 13.073 0.638 -24.030 1.00 73.81 388 PHE A C 1
ATOM 3102 O O . PHE A 1 388 ? 13.572 -0.487 -23.999 1.00 73.81 388 PHE A O 1
ATOM 3109 N N . THR A 1 389 ? 13.589 1.608 -24.787 1.00 73.88 389 THR A N 1
ATOM 3110 C CA . THR A 1 389 ? 14.668 1.388 -25.765 1.00 73.88 389 THR A CA 1
ATOM 3111 C C . THR A 1 389 ? 16.045 1.838 -25.286 1.00 73.88 389 THR A C 1
ATOM 3113 O O . THR A 1 389 ? 17.047 1.294 -25.752 1.00 73.88 389 THR A O 1
ATOM 3116 N N . LYS A 1 390 ? 16.109 2.766 -24.324 1.00 71.44 390 LYS A N 1
ATOM 3117 C CA . LYS A 1 390 ? 17.330 3.436 -23.844 1.00 71.44 390 LYS A CA 1
ATOM 3118 C C . LYS A 1 390 ? 18.489 2.506 -23.481 1.00 71.44 390 LYS A C 1
ATOM 3120 O O . LYS A 1 390 ? 19.634 2.851 -23.754 1.00 71.44 390 LYS A O 1
ATOM 3125 N N . ASP A 1 391 ? 18.190 1.343 -22.904 1.00 72.00 391 ASP A N 1
ATOM 3126 C CA . ASP A 1 391 ? 19.190 0.363 -22.454 1.00 72.00 391 ASP A CA 1
ATOM 3127 C C . ASP A 1 391 ? 19.061 -0.994 -23.174 1.00 72.00 391 ASP A C 1
ATOM 3129 O O . ASP A 1 391 ? 19.644 -1.997 -22.754 1.00 72.00 391 ASP A O 1
ATOM 3133 N N . ALA A 1 392 ? 18.278 -1.050 -24.257 1.00 71.44 392 ALA A N 1
ATOM 3134 C CA . ALA A 1 392 ? 17.932 -2.302 -24.922 1.00 71.44 392 ALA A CA 1
ATOM 3135 C C . ALA A 1 392 ? 18.990 -2.794 -25.921 1.00 71.44 392 ALA A C 1
ATOM 3137 O O . ALA A 1 392 ? 18.966 -3.967 -26.298 1.00 71.44 392 ALA A O 1
ATOM 3138 N N . GLY A 1 393 ? 19.923 -1.941 -26.356 1.00 73.06 393 GLY A N 1
ATOM 3139 C CA . GLY A 1 393 ? 20.942 -2.330 -27.327 1.00 73.06 393 GLY A CA 1
ATOM 3140 C C . GLY A 1 393 ? 22.220 -1.499 -27.291 1.00 73.06 393 GLY A C 1
ATOM 3141 O O . GLY A 1 393 ? 22.230 -0.355 -26.848 1.00 73.06 393 GLY A O 1
ATOM 3142 N N . ASP A 1 394 ? 23.300 -2.107 -27.778 1.00 72.88 394 ASP A N 1
ATOM 3143 C CA . ASP A 1 394 ? 24.603 -1.483 -28.010 1.00 72.88 394 ASP A CA 1
ATOM 3144 C C . ASP A 1 394 ? 25.063 -1.829 -29.434 1.00 72.88 394 ASP A C 1
ATOM 3146 O O . ASP A 1 394 ? 25.328 -2.990 -29.770 1.00 72.88 394 ASP A O 1
ATOM 3150 N N . GLY A 1 395 ? 25.087 -0.818 -30.304 1.00 76.62 395 GLY A N 1
ATOM 3151 C CA . GLY A 1 395 ? 25.370 -0.972 -31.727 1.00 76.62 395 GLY A CA 1
ATOM 3152 C C . GLY A 1 395 ? 24.379 -1.909 -32.421 1.00 76.62 395 GLY A C 1
ATOM 3153 O O . GLY A 1 395 ? 23.229 -1.556 -32.652 1.00 76.62 395 GLY A O 1
ATOM 3154 N N . ASN A 1 396 ? 24.854 -3.101 -32.768 1.00 84.44 396 ASN A N 1
ATOM 3155 C CA . ASN A 1 396 ? 24.134 -4.096 -33.564 1.00 84.44 396 ASN A CA 1
ATOM 3156 C C . ASN A 1 396 ? 23.551 -5.242 -32.721 1.00 84.44 396 ASN A C 1
ATOM 3158 O O . ASN A 1 396 ? 23.075 -6.236 -33.274 1.00 84.44 396 ASN A O 1
ATOM 3162 N N . VAL A 1 397 ? 23.646 -5.141 -31.395 1.00 84.25 397 VAL A N 1
ATOM 3163 C CA . VAL A 1 397 ? 23.224 -6.178 -30.454 1.00 84.25 397 VAL A CA 1
ATOM 3164 C C . VAL A 1 397 ? 22.128 -5.626 -29.557 1.00 84.25 397 VAL A C 1
ATOM 3166 O O . VAL A 1 397 ? 22.317 -4.602 -28.909 1.00 84.25 397 VAL A O 1
ATOM 3169 N N . TYR A 1 398 ? 21.011 -6.342 -29.482 1.00 85.31 398 TYR A N 1
ATOM 3170 C CA . TYR A 1 398 ? 19.863 -6.020 -28.643 1.00 85.31 398 TYR A CA 1
ATOM 3171 C C . TYR A 1 398 ? 19.607 -7.154 -27.660 1.00 85.31 398 TYR A C 1
ATOM 3173 O O . TYR A 1 398 ? 19.613 -8.328 -28.040 1.00 85.31 398 TYR A O 1
ATOM 3181 N N . ASN A 1 399 ? 19.364 -6.803 -26.400 1.00 83.81 399 ASN A N 1
ATOM 3182 C CA . ASN A 1 399 ? 19.069 -7.746 -25.331 1.00 83.81 399 ASN A CA 1
ATOM 3183 C C . ASN A 1 399 ? 17.737 -7.389 -24.684 1.00 83.81 399 ASN A C 1
ATOM 3185 O O . ASN A 1 399 ? 17.512 -6.250 -24.286 1.00 83.81 399 ASN A O 1
ATOM 3189 N N . LEU A 1 400 ? 16.874 -8.388 -24.535 1.00 84.19 400 LEU A N 1
ATOM 3190 C CA . LEU A 1 400 ? 15.554 -8.222 -23.952 1.00 84.19 400 LEU 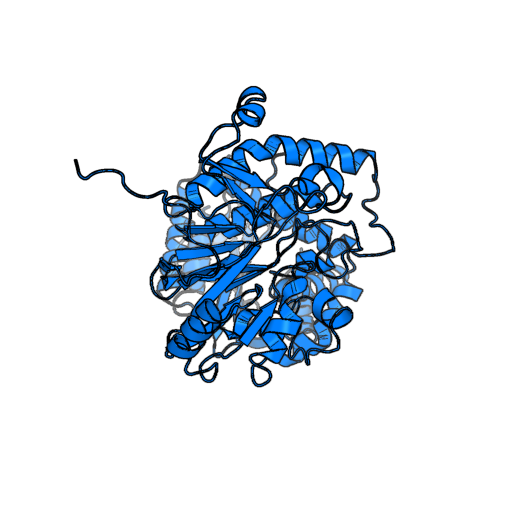A CA 1
ATOM 3191 C C . LEU A 1 400 ? 15.280 -9.316 -22.923 1.00 84.19 400 LEU A C 1
ATOM 3193 O O . LEU A 1 400 ? 15.673 -10.473 -23.091 1.00 84.19 400 LEU A O 1
ATOM 3197 N N . GLN A 1 401 ? 14.571 -8.933 -21.866 1.00 85.06 401 GLN A N 1
ATOM 3198 C CA . GLN A 1 401 ? 13.991 -9.855 -20.903 1.00 85.06 401 GLN A CA 1
ATOM 3199 C C . GLN A 1 401 ? 12.485 -9.633 -20.853 1.00 85.06 401 GLN A C 1
ATOM 3201 O O . GLN A 1 401 ? 12.031 -8.495 -20.750 1.00 85.06 401 GLN A O 1
ATOM 3206 N N . VAL A 1 402 ? 11.719 -10.717 -20.889 1.00 86.38 402 VAL A N 1
ATOM 3207 C CA . VAL A 1 402 ? 10.278 -10.696 -20.637 1.00 86.38 402 VAL A CA 1
ATOM 3208 C C . VAL A 1 402 ? 10.018 -11.572 -19.424 1.00 86.38 402 VAL A C 1
ATOM 3210 O O . VAL A 1 402 ? 10.437 -12.728 -19.398 1.00 86.38 402 VAL A O 1
ATOM 3213 N N . GLN A 1 403 ? 9.369 -11.011 -18.407 1.00 85.94 403 GLN A N 1
ATOM 3214 C CA . GLN A 1 403 ? 9.091 -11.709 -17.156 1.00 85.94 403 GLN A CA 1
ATOM 3215 C C . GLN A 1 403 ? 7.584 -11.827 -16.947 1.00 85.94 403 GLN A C 1
ATOM 3217 O O . GLN A 1 403 ? 6.846 -10.862 -17.132 1.00 85.94 403 GLN A O 1
ATOM 3222 N N . SER A 1 404 ? 7.142 -13.007 -16.532 1.00 83.31 404 SER A N 1
ATOM 3223 C CA . SER A 1 404 ? 5.795 -13.259 -16.041 1.00 83.31 404 SER A CA 1
ATOM 3224 C C . SER A 1 404 ? 5.897 -13.659 -14.581 1.00 83.31 404 SER A C 1
ATOM 3226 O O . SER A 1 404 ? 6.556 -14.645 -14.256 1.00 83.31 404 SER A O 1
ATOM 3228 N N . VAL A 1 405 ? 5.210 -12.925 -13.716 1.00 80.94 405 VAL A N 1
ATOM 3229 C CA . VAL A 1 405 ? 5.198 -13.167 -12.275 1.00 80.94 405 VAL A CA 1
ATOM 3230 C C . VAL A 1 405 ? 3.853 -13.767 -11.893 1.00 80.94 405 VAL A C 1
ATOM 3232 O O . VAL A 1 405 ? 2.813 -13.222 -12.245 1.00 80.94 405 VAL A O 1
ATOM 3235 N N . ASN A 1 406 ? 3.888 -14.896 -11.197 1.00 76.69 406 ASN A N 1
ATOM 3236 C CA . ASN A 1 406 ? 2.724 -15.589 -10.665 1.00 76.69 406 ASN A CA 1
ATOM 3237 C C . ASN A 1 406 ? 2.967 -15.934 -9.196 1.00 76.69 406 ASN A C 1
ATOM 3239 O O . ASN A 1 406 ? 4.107 -16.005 -8.745 1.00 76.69 406 ASN A O 1
ATOM 3243 N N . GLU A 1 407 ? 1.894 -16.210 -8.470 1.00 70.56 407 GLU A N 1
ATOM 3244 C CA . GLU A 1 407 ? 1.961 -16.802 -7.139 1.00 70.56 407 GLU A CA 1
ATOM 3245 C C . GLU A 1 407 ? 1.360 -18.205 -7.206 1.00 70.56 407 GLU A C 1
ATOM 3247 O O . GLU A 1 407 ? 0.243 -18.393 -7.694 1.00 70.56 407 GLU A O 1
ATOM 3252 N N . VAL A 1 408 ? 2.117 -19.207 -6.766 1.00 66.81 408 VAL A N 1
ATOM 3253 C CA . VAL A 1 408 ? 1.698 -20.610 -6.781 1.00 66.81 408 VAL A CA 1
ATOM 3254 C C . VAL A 1 408 ? 1.902 -21.174 -5.384 1.00 66.81 408 VAL A C 1
ATOM 3256 O O . VAL A 1 408 ? 3.024 -21.268 -4.903 1.00 66.81 408 VAL A O 1
ATOM 3259 N N . ASN A 1 409 ? 0.807 -21.568 -4.728 1.00 65.62 409 ASN A N 1
ATOM 3260 C CA . ASN A 1 409 ? 0.811 -22.081 -3.350 1.00 65.62 409 ASN A CA 1
ATOM 3261 C C . ASN A 1 409 ? 1.442 -21.123 -2.317 1.00 65.62 409 ASN A C 1
ATOM 3263 O O . ASN A 1 409 ? 2.037 -21.584 -1.346 1.00 65.62 409 ASN A O 1
ATOM 3267 N N . GLY A 1 410 ? 1.314 -19.807 -2.516 1.00 60.19 410 GLY A N 1
ATOM 3268 C CA . GLY A 1 410 ? 1.897 -18.799 -1.624 1.00 60.19 410 GLY A CA 1
ATOM 3269 C C . GLY A 1 410 ? 3.360 -18.456 -1.917 1.00 60.19 410 GLY A C 1
ATOM 3270 O O . GLY A 1 410 ? 3.912 -17.567 -1.276 1.00 60.19 410 GLY A O 1
ATOM 3271 N N . ASP A 1 411 ? 3.993 -19.133 -2.880 1.00 67.50 411 ASP A N 1
ATOM 3272 C CA . ASP A 1 411 ? 5.346 -18.812 -3.318 1.00 67.50 411 ASP A CA 1
ATOM 3273 C C . ASP A 1 411 ? 5.323 -18.028 -4.632 1.00 67.50 411 ASP A C 1
ATOM 3275 O O . ASP A 1 411 ? 4.578 -18.327 -5.571 1.00 67.50 411 ASP A O 1
ATOM 3279 N N . LEU A 1 412 ? 6.187 -17.019 -4.708 1.00 77.94 412 LEU A N 1
ATOM 3280 C CA . LEU A 1 412 ? 6.372 -16.212 -5.905 1.00 77.94 412 LEU A CA 1
ATOM 3281 C C . LEU A 1 412 ? 7.120 -17.022 -6.969 1.00 77.94 412 LEU A C 1
ATOM 3283 O O . LEU A 1 412 ? 8.282 -17.379 -6.775 1.00 77.94 412 LEU A O 1
ATOM 3287 N N . THR A 1 413 ? 6.500 -17.248 -8.120 1.00 83.44 413 THR A N 1
ATOM 3288 C CA . THR A 1 413 ? 7.112 -17.901 -9.278 1.00 83.44 413 THR A CA 1
ATOM 3289 C C . THR A 1 413 ? 7.271 -16.909 -10.425 1.00 83.44 413 THR A C 1
ATOM 3291 O O . THR A 1 413 ? 6.314 -16.280 -10.871 1.00 83.44 413 THR A O 1
ATOM 3294 N N . VAL A 1 414 ? 8.486 -16.798 -10.952 1.00 87.06 414 VAL A N 1
ATOM 3295 C CA . VAL A 1 414 ? 8.832 -15.937 -12.082 1.00 87.06 414 VAL A CA 1
ATOM 3296 C C . VAL A 1 414 ? 9.258 -16.806 -13.255 1.00 87.06 414 VAL A C 1
ATOM 3298 O O . VAL A 1 414 ? 10.270 -17.500 -13.180 1.00 87.06 414 VAL A O 1
ATOM 3301 N N . LEU A 1 415 ? 8.500 -16.745 -14.348 1.00 88.50 415 LEU A N 1
ATOM 3302 C CA . LEU A 1 415 ? 8.939 -17.219 -15.658 1.00 88.50 415 LEU A CA 1
ATOM 3303 C C . LEU A 1 415 ? 9.690 -16.084 -16.356 1.00 88.50 415 LEU A C 1
ATOM 3305 O O . LEU A 1 415 ? 9.183 -14.968 -16.461 1.00 88.50 415 LEU A O 1
ATOM 3309 N N . GLN A 1 416 ? 10.872 -16.385 -16.871 1.00 89.31 416 GLN A N 1
ATOM 3310 C CA . GLN A 1 416 ? 11.744 -15.468 -17.581 1.00 89.31 416 GLN A CA 1
ATOM 3311 C C . GLN A 1 416 ? 12.034 -15.989 -18.987 1.00 89.31 416 GLN A C 1
ATOM 3313 O O . GLN A 1 416 ? 12.454 -17.130 -19.162 1.00 89.31 416 GLN A O 1
ATOM 3318 N N . LEU A 1 417 ? 11.839 -15.125 -19.981 1.00 91.25 417 LEU A N 1
ATOM 3319 C CA . LEU A 1 417 ? 12.311 -15.299 -21.348 1.00 91.25 417 LEU A CA 1
ATOM 3320 C C . LEU A 1 417 ? 13.434 -14.299 -21.603 1.00 91.25 417 LEU A C 1
ATOM 3322 O O . LEU A 1 417 ? 13.248 -13.089 -21.466 1.00 91.25 417 LEU A O 1
ATOM 3326 N N . TYR A 1 418 ? 14.581 -14.816 -22.017 1.00 89.81 418 TYR A N 1
ATOM 3327 C CA . TYR A 1 418 ? 15.731 -14.031 -22.433 1.00 89.81 418 TYR A CA 1
ATOM 3328 C C . TYR A 1 418 ? 15.855 -14.075 -23.947 1.00 89.81 418 TYR A C 1
ATOM 3330 O O . TYR A 1 418 ? 15.763 -15.150 -24.542 1.00 89.81 418 TYR A O 1
ATOM 3338 N N . ILE A 1 419 ? 16.091 -12.922 -24.567 1.00 90.75 419 ILE A N 1
ATOM 3339 C CA . ILE A 1 419 ? 16.265 -12.814 -26.014 1.00 90.75 419 ILE A CA 1
ATOM 3340 C C . ILE A 1 419 ? 17.494 -11.969 -26.310 1.00 90.75 419 ILE A C 1
ATOM 3342 O O . ILE A 1 419 ? 17.642 -10.866 -25.781 1.00 90.75 419 ILE A O 1
ATOM 3346 N N . THR A 1 420 ? 18.338 -12.475 -27.200 1.00 90.12 420 THR A N 1
ATOM 3347 C CA . THR A 1 420 ? 19.433 -11.715 -27.799 1.00 90.12 420 THR A CA 1
ATOM 3348 C C . THR A 1 420 ? 19.245 -11.697 -29.302 1.00 90.12 420 THR A C 1
ATOM 3350 O O . THR A 1 420 ? 19.044 -12.744 -29.919 1.00 90.12 420 THR A O 1
ATOM 3353 N N . LEU A 1 421 ? 19.328 -10.509 -29.889 1.00 90.50 421 LEU A N 1
ATOM 3354 C CA . LEU A 1 421 ? 19.316 -10.296 -31.328 1.00 90.50 421 LEU A CA 1
ATOM 3355 C C . LEU A 1 421 ? 20.612 -9.605 -31.730 1.00 90.50 421 LEU A C 1
ATOM 3357 O O . LEU A 1 421 ? 20.957 -8.561 -31.194 1.00 90.50 421 LEU A O 1
ATOM 3361 N N . THR A 1 422 ? 21.325 -10.188 -32.686 1.00 90.62 422 THR A N 1
ATOM 3362 C CA . THR A 1 422 ? 22.435 -9.534 -33.384 1.00 90.62 422 THR A CA 1
ATOM 3363 C C . THR A 1 422 ? 22.010 -9.292 -34.818 1.00 90.62 422 THR A C 1
ATOM 3365 O O . THR A 1 422 ? 21.546 -10.222 -35.472 1.00 90.62 422 THR A O 1
ATOM 3368 N N . THR A 1 423 ? 22.154 -8.067 -35.311 1.00 90.44 423 THR A N 1
ATOM 3369 C CA . THR A 1 423 ? 21.719 -7.690 -36.659 1.00 90.44 423 THR A CA 1
ATOM 3370 C C . THR A 1 423 ? 22.808 -6.969 -37.439 1.00 90.44 423 THR A C 1
ATOM 3372 O O . THR A 1 423 ? 23.672 -6.305 -36.878 1.00 90.44 423 THR A O 1
ATOM 3375 N N . THR A 1 424 ? 22.783 -7.104 -38.760 1.00 90.31 424 THR A N 1
ATOM 3376 C CA . THR A 1 424 ? 23.589 -6.271 -39.671 1.00 90.31 424 THR A CA 1
ATOM 3377 C C . THR A 1 424 ? 22.781 -5.133 -40.293 1.00 90.31 424 THR A C 1
ATOM 3379 O O . THR A 1 424 ? 23.349 -4.283 -40.978 1.00 90.31 424 THR A O 1
ATOM 3382 N N . GLU A 1 425 ? 21.471 -5.098 -40.050 1.00 85.62 425 GLU A N 1
ATOM 3383 C CA . GLU A 1 425 ? 20.603 -4.004 -40.466 1.00 85.62 425 GLU A CA 1
ATOM 3384 C C . GLU A 1 425 ? 20.720 -2.818 -39.518 1.00 85.62 425 GLU A C 1
ATOM 3386 O O . GLU A 1 425 ? 20.836 -2.969 -38.302 1.00 85.62 425 GLU A O 1
ATOM 3391 N N . ARG A 1 426 ? 20.618 -1.618 -40.086 1.00 71.75 426 ARG A N 1
ATOM 3392 C CA . ARG A 1 426 ? 20.421 -0.406 -39.306 1.00 71.75 426 ARG A CA 1
ATOM 3393 C C . ARG A 1 426 ? 18.929 -0.295 -39.002 1.00 71.75 426 ARG A C 1
ATOM 3395 O O . ARG A 1 426 ? 18.134 -0.177 -39.928 1.00 71.75 426 ARG A O 1
ATOM 3402 N N . THR A 1 427 ? 18.543 -0.337 -37.732 1.00 67.00 427 THR A N 1
ATOM 3403 C CA . THR A 1 427 ? 17.158 -0.054 -37.337 1.00 67.00 427 THR A CA 1
ATOM 3404 C C . THR A 1 427 ? 16.854 1.415 -37.603 1.00 67.00 427 THR A C 1
ATOM 3406 O O . THR A 1 427 ? 17.411 2.291 -36.943 1.00 67.00 427 THR A O 1
ATOM 3409 N N . GLU A 1 428 ? 15.998 1.678 -38.589 1.00 55.72 428 GLU A N 1
ATOM 3410 C CA . GLU A 1 428 ? 15.477 3.021 -38.875 1.00 55.72 428 GLU A CA 1
ATOM 3411 C C . GLU A 1 428 ? 14.256 3.364 -38.010 1.00 55.72 428 GLU A C 1
ATOM 3413 O O . GLU A 1 428 ? 13.907 4.534 -37.892 1.00 55.72 428 GLU A O 1
ATOM 3418 N N . SER A 1 429 ? 13.608 2.364 -37.397 1.00 58.19 429 SER A N 1
ATOM 3419 C CA . SER A 1 429 ? 12.493 2.587 -36.476 1.00 58.19 429 SER A CA 1
ATOM 3420 C C . SER A 1 429 ? 12.994 2.899 -35.068 1.00 58.19 429 SER A C 1
ATOM 3422 O O . SER A 1 429 ? 13.851 2.173 -34.556 1.00 58.19 429 SER A O 1
ATOM 3424 N N . ASP A 1 430 ? 12.349 3.850 -34.396 1.00 63.94 430 ASP A N 1
ATOM 3425 C CA . ASP A 1 430 ? 12.614 4.162 -32.986 1.00 63.94 430 ASP A CA 1
ATOM 3426 C C . ASP A 1 430 ? 12.242 2.999 -32.034 1.00 63.94 430 ASP A C 1
ATOM 3428 O O . ASP A 1 430 ? 12.613 3.016 -30.867 1.00 63.94 430 ASP A O 1
ATOM 3432 N N . ILE A 1 431 ? 11.564 1.941 -32.518 1.00 75.00 431 ILE A N 1
ATOM 3433 C CA . ILE A 1 431 ? 11.157 0.766 -31.727 1.00 75.00 431 ILE A CA 1
ATOM 3434 C C . ILE A 1 431 ? 11.729 -0.532 -32.324 1.00 75.00 431 ILE A C 1
ATOM 3436 O O . ILE A 1 431 ? 11.048 -1.245 -33.062 1.00 75.00 431 ILE A O 1
ATOM 3440 N N . PHE A 1 432 ? 12.953 -0.905 -31.934 1.00 80.88 432 PHE A N 1
ATOM 3441 C CA . PHE A 1 432 ? 13.628 -2.143 -32.378 1.00 80.88 432 PHE A CA 1
ATOM 3442 C C . PHE A 1 432 ? 12.770 -3.420 -32.212 1.00 80.88 432 PHE A C 1
ATOM 3444 O O . PHE A 1 432 ? 12.870 -4.358 -32.997 1.00 80.88 432 PHE A O 1
ATOM 3451 N N . LEU A 1 433 ? 11.884 -3.452 -31.210 1.00 84.81 433 LEU A N 1
ATOM 3452 C CA . LEU A 1 433 ? 10.977 -4.571 -30.937 1.00 84.81 433 LEU A CA 1
ATOM 3453 C C . LEU A 1 433 ? 10.011 -4.869 -32.101 1.00 84.81 433 LEU A C 1
ATOM 3455 O O . LEU A 1 433 ? 9.649 -6.029 -32.328 1.00 84.81 433 LEU A O 1
ATOM 3459 N N . LEU A 1 434 ? 9.567 -3.813 -32.789 1.00 85.38 434 LEU A N 1
ATOM 3460 C CA . LEU A 1 434 ? 8.557 -3.854 -33.849 1.00 85.38 434 LEU A CA 1
ATOM 3461 C C . LEU A 1 434 ? 9.170 -3.781 -35.252 1.00 85.38 434 LEU A C 1
ATOM 3463 O O . LEU A 1 434 ? 8.442 -3.923 -36.232 1.00 85.38 434 LEU A O 1
ATOM 3467 N N . HIS A 1 435 ? 10.483 -3.560 -35.356 1.00 87.31 435 HIS A N 1
ATOM 3468 C CA . HIS A 1 435 ? 11.190 -3.576 -36.632 1.00 87.31 435 HIS A CA 1
ATOM 3469 C C . HIS A 1 435 ? 11.130 -4.977 -37.253 1.00 87.31 435 HIS A C 1
ATOM 3471 O O . HIS A 1 435 ? 11.346 -5.984 -36.575 1.00 87.31 435 HIS A O 1
ATOM 3477 N N . GLU A 1 436 ? 10.836 -5.032 -38.549 1.00 91.31 436 GLU A N 1
ATOM 3478 C CA . GLU A 1 436 ? 10.796 -6.269 -39.330 1.00 91.31 436 GLU A CA 1
ATOM 3479 C C . GLU A 1 436 ? 12.161 -6.503 -39.983 1.00 91.31 436 GLU A C 1
ATOM 3481 O O . GLU A 1 436 ? 12.491 -5.911 -41.011 1.00 91.31 436 GLU A O 1
ATOM 3486 N N . TYR A 1 437 ? 12.958 -7.377 -39.375 1.00 92.50 437 TYR A N 1
ATOM 3487 C CA . TYR A 1 437 ? 14.299 -7.716 -39.836 1.00 92.50 437 TYR A CA 1
ATOM 3488 C C . TYR A 1 437 ? 14.264 -8.819 -40.890 1.00 92.50 437 TYR A C 1
ATOM 3490 O O . TYR A 1 437 ? 13.519 -9.788 -40.741 1.00 92.50 437 TYR A O 1
ATOM 3498 N N . ALA A 1 438 ? 15.111 -8.748 -41.914 1.00 93.56 438 ALA A N 1
ATOM 3499 C CA . ALA A 1 438 ? 15.314 -9.868 -42.824 1.00 93.56 438 ALA A CA 1
ATOM 3500 C C . ALA A 1 438 ? 16.027 -11.022 -42.099 1.00 93.56 438 ALA A C 1
ATOM 3502 O O . ALA A 1 438 ? 17.043 -10.837 -41.422 1.00 93.56 438 ALA A O 1
ATOM 3503 N N . LYS A 1 439 ? 15.510 -12.248 -42.248 1.00 94.00 439 LYS A N 1
ATOM 3504 C CA . LYS A 1 439 ? 15.997 -13.429 -41.512 1.00 94.00 439 LYS A CA 1
ATOM 3505 C C . LYS A 1 439 ? 17.478 -13.745 -41.752 1.00 94.00 439 LYS A C 1
ATOM 3507 O O . LYS A 1 439 ? 18.110 -14.358 -40.902 1.00 94.00 439 LYS A O 1
ATOM 3512 N N . ASP A 1 440 ? 18.028 -13.363 -42.906 1.00 94.12 440 ASP A N 1
ATOM 3513 C CA . ASP A 1 440 ? 19.431 -13.579 -43.280 1.00 94.12 440 ASP A CA 1
ATOM 3514 C C . ASP A 1 440 ? 20.374 -12.503 -42.715 1.00 94.12 440 ASP A C 1
ATOM 3516 O O . ASP A 1 440 ? 21.595 -12.639 -42.806 1.00 94.12 440 ASP A O 1
ATOM 3520 N N . LYS A 1 441 ? 19.820 -11.438 -42.124 1.00 94.06 441 LYS A N 1
ATOM 3521 C CA . LYS A 1 441 ? 20.565 -10.337 -41.504 1.00 94.06 441 LYS A CA 1
ATOM 3522 C C . LYS A 1 441 ? 20.591 -10.389 -39.989 1.00 94.06 441 LYS A C 1
ATOM 3524 O O . LYS A 1 441 ? 21.328 -9.596 -39.398 1.00 94.06 441 LYS A O 1
ATOM 3529 N N . VAL A 1 442 ? 19.845 -11.312 -39.381 1.00 93.62 442 VAL A N 1
ATOM 3530 C CA . VAL A 1 442 ? 19.730 -11.453 -37.929 1.00 93.62 442 VAL A CA 1
ATOM 3531 C C . VAL A 1 442 ? 20.174 -12.814 -37.426 1.00 93.62 442 VAL A C 1
ATOM 3533 O O . VAL A 1 442 ? 19.996 -13.846 -38.065 1.00 93.62 442 VAL A O 1
ATOM 3536 N N . GLN A 1 443 ? 20.710 -12.810 -36.214 1.00 93.88 443 GLN A N 1
ATOM 3537 C CA . GLN A 1 443 ? 20.901 -13.993 -35.393 1.00 93.88 443 GLN A CA 1
ATOM 3538 C C . GLN A 1 443 ? 20.149 -13.777 -34.090 1.00 93.88 443 GLN A C 1
ATOM 3540 O O . GLN A 1 443 ? 20.397 -12.800 -33.384 1.00 93.88 443 GLN A O 1
ATOM 3545 N N . ILE A 1 444 ? 19.221 -14.681 -33.790 1.00 94.25 444 ILE A N 1
ATOM 3546 C CA . ILE A 1 444 ? 18.356 -14.585 -32.617 1.00 94.25 444 ILE A CA 1
ATOM 3547 C C . ILE A 1 444 ? 18.613 -15.799 -31.736 1.00 94.25 444 ILE A C 1
ATOM 3549 O O . ILE A 1 444 ? 18.617 -16.936 -32.213 1.00 94.25 444 ILE A O 1
ATOM 3553 N N . GLN A 1 445 ? 18.823 -15.562 -30.448 1.00 93.69 445 GLN A N 1
ATOM 3554 C CA . GLN A 1 445 ? 18.938 -16.607 -29.441 1.00 93.69 445 GLN A CA 1
ATOM 3555 C C . GLN A 1 445 ? 17.900 -16.385 -28.350 1.00 93.69 445 GLN A C 1
ATOM 3557 O O . GLN A 1 445 ? 17.666 -15.249 -27.937 1.00 93.69 445 GLN A O 1
ATOM 3562 N N . VAL A 1 446 ? 17.302 -17.478 -27.880 1.00 93.81 446 VAL A N 1
ATOM 3563 C CA . VAL A 1 446 ? 16.325 -17.467 -26.789 1.00 93.81 446 VAL A CA 1
ATOM 3564 C C . VAL A 1 446 ? 16.717 -18.451 -25.694 1.00 93.81 446 VAL A C 1
ATOM 3566 O O . VAL A 1 446 ? 17.211 -19.545 -25.987 1.00 93.81 446 VAL A O 1
ATOM 3569 N N . ALA A 1 447 ? 16.471 -18.068 -24.446 1.00 91.81 447 ALA A N 1
ATOM 3570 C CA . ALA A 1 447 ? 16.617 -18.905 -23.259 1.00 91.81 447 ALA A CA 1
ATOM 3571 C C . ALA A 1 447 ? 15.405 -18.720 -22.338 1.00 91.81 447 ALA A C 1
ATOM 3573 O O . ALA A 1 447 ? 14.734 -17.687 -22.394 1.00 91.81 447 ALA A O 1
ATOM 3574 N N . TYR A 1 448 ? 15.137 -19.714 -21.494 1.00 90.75 448 TYR A N 1
ATOM 3575 C CA . TYR A 1 448 ? 14.020 -19.686 -20.549 1.00 90.75 448 TYR A CA 1
ATOM 3576 C C . TYR A 1 448 ? 14.482 -20.101 -19.171 1.00 90.75 448 TYR A C 1
ATOM 3578 O O . TYR A 1 448 ? 15.314 -20.996 -19.035 1.00 90.75 448 TYR A O 1
ATOM 3586 N N . GLU A 1 449 ? 13.863 -19.522 -18.157 1.00 89.56 449 GLU A N 1
ATOM 3587 C CA . GLU A 1 449 ? 14.036 -19.960 -16.784 1.00 89.56 449 GLU A CA 1
ATOM 3588 C C . GLU A 1 449 ? 12.738 -19.761 -16.009 1.00 89.56 449 GLU A C 1
ATOM 3590 O O . GLU A 1 449 ? 12.041 -18.770 -16.193 1.00 89.56 449 GLU A O 1
ATOM 3595 N N . THR A 1 450 ? 12.397 -20.703 -15.139 1.00 89.56 450 THR A N 1
ATOM 3596 C CA . THR A 1 450 ? 11.348 -20.528 -14.137 1.00 89.56 450 THR A CA 1
ATOM 3597 C C . THR A 1 450 ? 11.979 -20.612 -12.764 1.00 89.56 450 THR A C 1
ATOM 3599 O O . THR A 1 450 ? 12.528 -21.654 -12.405 1.00 89.56 450 THR A O 1
ATOM 3602 N N . ASN A 1 451 ? 11.862 -19.542 -11.988 1.00 88.44 451 ASN A N 1
ATOM 3603 C CA . ASN A 1 451 ? 12.393 -19.440 -10.637 1.00 88.44 451 ASN A CA 1
ATOM 3604 C C . ASN A 1 451 ? 11.255 -19.309 -9.634 1.00 88.44 451 ASN A C 1
ATOM 3606 O O . ASN A 1 451 ? 10.360 -18.494 -9.829 1.00 88.44 451 ASN A O 1
ATOM 3610 N N . THR A 1 452 ? 11.318 -20.056 -8.539 1.00 88.44 452 THR A N 1
ATOM 3611 C CA . THR A 1 452 ? 10.376 -19.926 -7.423 1.00 88.44 452 THR A CA 1
ATOM 3612 C C . THR A 1 452 ? 11.114 -19.412 -6.200 1.00 88.44 452 THR A C 1
ATOM 3614 O O . THR A 1 452 ? 12.167 -19.938 -5.836 1.00 88.44 452 THR A O 1
ATOM 3617 N N . LEU A 1 453 ? 10.597 -18.359 -5.577 1.00 84.56 453 LEU A N 1
ATOM 3618 C CA . LEU A 1 453 ? 11.163 -17.804 -4.361 1.00 84.56 453 LEU A CA 1
ATOM 3619 C C . LEU A 1 453 ? 10.865 -18.741 -3.192 1.00 84.56 453 LEU A C 1
ATOM 3621 O O . LEU A 1 453 ? 9.715 -18.957 -2.835 1.00 84.56 453 LEU A O 1
ATOM 3625 N N . ASN A 1 454 ? 11.911 -19.250 -2.550 1.00 80.88 454 ASN A N 1
ATOM 3626 C CA . ASN A 1 454 ? 11.785 -19.937 -1.278 1.00 80.88 454 ASN A CA 1
ATOM 3627 C C . ASN A 1 454 ? 11.563 -18.900 -0.171 1.00 80.88 454 ASN A C 1
ATOM 3629 O O . ASN A 1 454 ? 12.516 -18.332 0.373 1.00 80.88 454 ASN A O 1
ATOM 3633 N N . SER A 1 455 ? 10.297 -18.665 0.161 1.00 70.19 455 SER A N 1
ATOM 3634 C CA . SER A 1 455 ? 9.870 -17.652 1.127 1.00 70.19 455 SER A CA 1
ATOM 3635 C C . SER A 1 455 ? 10.502 -17.852 2.514 1.00 70.19 455 SER A C 1
ATOM 3637 O O . SER A 1 455 ? 10.920 -16.886 3.155 1.00 70.19 455 SER A O 1
ATOM 3639 N N . GLY A 1 456 ? 10.669 -19.105 2.951 1.00 66.06 456 GLY A N 1
ATOM 3640 C CA . GLY A 1 456 ? 11.311 -19.440 4.226 1.00 66.06 456 GLY A CA 1
ATOM 3641 C C . GLY A 1 456 ? 12.798 -19.083 4.260 1.00 66.06 456 GLY A C 1
ATOM 3642 O O . GLY A 1 456 ? 13.257 -18.417 5.187 1.00 66.06 456 GLY A O 1
ATOM 3643 N N . LEU A 1 457 ? 13.562 -19.467 3.232 1.00 73.44 457 LEU A N 1
ATOM 3644 C CA . LEU A 1 457 ? 14.978 -19.109 3.137 1.00 73.44 457 LEU A CA 1
ATOM 3645 C C . LEU A 1 457 ? 15.136 -17.595 2.999 1.00 73.44 457 LEU A C 1
ATOM 3647 O O . LEU A 1 457 ? 15.979 -17.006 3.677 1.00 73.44 457 LEU A O 1
ATOM 3651 N N . TYR A 1 458 ? 14.289 -16.962 2.186 1.00 73.75 458 TYR A N 1
ATOM 3652 C CA . TYR A 1 458 ? 14.297 -15.521 1.982 1.00 73.75 458 TYR A CA 1
ATOM 3653 C C . TYR A 1 458 ? 14.173 -14.752 3.303 1.00 73.75 458 TYR A C 1
ATOM 3655 O O . TYR A 1 458 ? 14.982 -13.859 3.566 1.00 73.75 458 TYR A O 1
ATOM 3663 N N . GLN A 1 459 ? 13.233 -15.142 4.170 1.00 63.28 459 GLN A N 1
ATOM 3664 C CA . GLN A 1 459 ? 13.062 -14.531 5.492 1.00 63.28 459 GLN A CA 1
ATOM 3665 C C . GLN A 1 459 ? 14.356 -14.545 6.319 1.00 63.28 459 GLN A C 1
ATOM 3667 O O . GLN A 1 459 ? 14.672 -13.555 6.977 1.00 63.28 459 GLN A O 1
ATOM 3672 N N . THR A 1 460 ? 15.146 -15.621 6.245 1.00 69.62 460 THR A N 1
ATOM 3673 C CA . THR A 1 460 ? 16.396 -15.733 7.017 1.00 69.62 460 THR A CA 1
ATOM 3674 C C . THR A 1 460 ? 17.543 -14.879 6.468 1.00 69.62 460 THR A C 1
ATOM 3676 O O . THR A 1 460 ? 18.391 -14.431 7.239 1.00 69.62 460 THR A O 1
ATOM 3679 N N . ILE A 1 461 ? 17.580 -14.621 5.155 1.00 72.12 461 ILE A N 1
ATOM 3680 C CA . ILE A 1 461 ? 18.700 -13.922 4.496 1.00 72.12 461 ILE A CA 1
ATOM 3681 C C . ILE A 1 461 ? 18.404 -12.458 4.157 1.00 72.12 461 ILE A C 1
ATOM 3683 O O . ILE A 1 461 ? 19.332 -11.704 3.854 1.00 72.12 461 ILE A O 1
ATOM 3687 N N . ARG A 1 462 ? 17.133 -12.034 4.220 1.00 69.00 462 ARG A N 1
ATOM 3688 C CA . ARG A 1 462 ? 16.669 -10.694 3.825 1.00 69.00 462 ARG A CA 1
ATOM 3689 C C . ARG A 1 462 ? 17.521 -9.578 4.425 1.00 69.00 462 ARG A C 1
ATOM 3691 O O . ARG A 1 462 ? 17.986 -8.712 3.686 1.00 69.00 462 ARG A O 1
ATOM 3698 N N . GLN A 1 463 ? 17.765 -9.616 5.735 1.00 63.41 463 GLN A N 1
ATOM 3699 C CA . GLN A 1 463 ? 18.531 -8.564 6.408 1.00 63.41 463 GLN A CA 1
ATOM 3700 C C . GLN A 1 463 ? 19.981 -8.504 5.914 1.00 63.41 463 GLN A C 1
ATOM 3702 O O . GLN A 1 463 ? 20.469 -7.431 5.581 1.00 63.41 463 GLN A O 1
ATOM 3707 N N . SER A 1 464 ? 20.640 -9.656 5.758 1.00 72.75 464 SER A N 1
ATOM 3708 C CA . SER A 1 464 ? 22.016 -9.713 5.249 1.00 72.75 464 SER A CA 1
ATOM 3709 C C . SER A 1 464 ? 22.140 -9.115 3.843 1.00 72.75 464 SER A C 1
ATOM 3711 O O . SER A 1 464 ? 23.145 -8.487 3.510 1.00 72.75 464 SER A O 1
ATOM 3713 N N . ILE A 1 465 ? 21.107 -9.274 3.017 1.00 74.00 465 ILE A N 1
ATOM 3714 C CA . ILE A 1 465 ? 21.069 -8.739 1.654 1.00 74.00 465 ILE A CA 1
ATOM 3715 C C . ILE A 1 465 ? 20.873 -7.226 1.658 1.00 74.00 465 ILE A C 1
ATOM 3717 O O . ILE A 1 465 ? 21.578 -6.526 0.929 1.00 74.00 465 ILE A O 1
ATOM 3721 N N . ILE A 1 466 ? 19.984 -6.720 2.517 1.00 64.69 466 ILE A N 1
ATOM 3722 C CA . ILE A 1 466 ? 19.813 -5.280 2.747 1.00 64.69 466 ILE A CA 1
ATOM 3723 C C . ILE A 1 466 ? 21.144 -4.663 3.196 1.00 64.69 466 ILE A C 1
ATOM 3725 O O . ILE A 1 466 ? 21.604 -3.690 2.595 1.00 64.69 466 ILE A O 1
ATOM 3729 N N . ASP A 1 467 ? 21.802 -5.275 4.182 1.00 69.81 467 ASP A N 1
ATOM 3730 C CA . ASP A 1 467 ? 23.077 -4.803 4.725 1.00 69.81 467 ASP A CA 1
ATOM 3731 C C . ASP A 1 467 ? 24.181 -4.801 3.655 1.00 69.81 467 ASP A C 1
ATOM 3733 O O . ASP A 1 467 ? 24.967 -3.857 3.558 1.00 69.81 467 ASP A O 1
ATOM 3737 N N . LYS A 1 468 ? 24.224 -5.837 2.805 1.00 78.62 468 LYS A N 1
ATOM 3738 C CA . LYS A 1 468 ? 25.236 -5.993 1.750 1.00 78.62 468 LYS A CA 1
ATOM 3739 C C . LYS A 1 468 ? 25.050 -5.033 0.580 1.00 78.62 468 LYS A C 1
ATOM 3741 O O . LYS A 1 468 ? 26.039 -4.569 0.009 1.00 78.62 468 LYS A O 1
ATOM 3746 N N . LEU A 1 469 ? 23.809 -4.767 0.178 1.00 72.75 469 LEU A N 1
ATOM 3747 C CA . LEU A 1 469 ? 23.523 -3.765 -0.848 1.00 72.75 469 LEU A CA 1
ATOM 3748 C C . LEU A 1 469 ? 23.828 -2.362 -0.327 1.00 72.75 469 LEU A C 1
ATOM 3750 O O . LEU A 1 469 ? 24.375 -1.540 -1.066 1.00 72.75 469 LEU A O 1
ATOM 3754 N N . GLY A 1 470 ? 23.519 -2.123 0.945 1.00 64.75 470 GLY A N 1
ATOM 3755 C CA . GLY A 1 470 ? 23.667 -0.833 1.583 1.00 64.75 470 GLY A CA 1
ATOM 3756 C C . GLY A 1 470 ? 22.590 0.161 1.131 1.00 64.75 470 GLY A C 1
ATOM 3757 O O . GLY A 1 470 ? 22.040 0.078 0.026 1.00 64.75 470 GLY A O 1
ATOM 3758 N N . PRO A 1 471 ? 22.279 1.147 1.979 1.00 49.44 471 PRO A N 1
ATOM 3759 C CA . PRO A 1 471 ? 21.124 2.009 1.775 1.00 49.44 471 PRO A CA 1
ATOM 3760 C C . PRO A 1 471 ? 21.268 2.947 0.571 1.00 49.44 471 PRO A C 1
ATOM 3762 O O . PRO A 1 471 ? 20.331 3.116 -0.204 1.00 49.44 471 PRO A O 1
ATOM 3765 N N . GLU A 1 472 ? 22.450 3.506 0.332 1.00 53.81 472 GLU A N 1
ATOM 3766 C CA . GLU A 1 472 ? 22.670 4.407 -0.807 1.00 53.81 472 GLU A CA 1
ATOM 3767 C C . GLU A 1 472 ? 22.416 3.716 -2.151 1.00 53.81 472 GLU A C 1
ATOM 3769 O O . GLU A 1 472 ? 21.833 4.292 -3.071 1.00 53.81 472 GLU A O 1
ATOM 3774 N N . ARG A 1 473 ? 22.831 2.450 -2.264 1.00 63.78 473 ARG A N 1
ATOM 3775 C CA . ARG A 1 473 ? 22.686 1.685 -3.499 1.00 63.78 473 ARG A CA 1
ATOM 3776 C C . ARG A 1 473 ? 21.234 1.302 -3.742 1.00 63.78 473 ARG A C 1
ATOM 3778 O O . ARG A 1 473 ? 20.768 1.460 -4.865 1.00 63.78 473 ARG A O 1
ATOM 3785 N N . ILE A 1 474 ? 20.537 0.840 -2.703 1.00 61.00 474 ILE A N 1
ATOM 3786 C CA . ILE A 1 474 ? 19.105 0.526 -2.770 1.00 61.00 474 ILE A CA 1
ATOM 3787 C C . ILE A 1 474 ? 18.323 1.771 -3.203 1.00 61.00 474 ILE A C 1
ATOM 3789 O O . ILE A 1 474 ? 17.609 1.718 -4.199 1.00 61.00 474 ILE A O 1
ATOM 3793 N N . ALA A 1 475 ? 18.538 2.909 -2.534 1.00 53.62 475 ALA A N 1
ATOM 3794 C CA . ALA A 1 475 ? 17.851 4.162 -2.847 1.00 53.62 475 ALA A CA 1
ATOM 3795 C C . ALA A 1 475 ? 18.099 4.609 -4.293 1.00 53.62 475 ALA A C 1
ATOM 3797 O O . ALA A 1 475 ? 17.169 5.010 -4.986 1.00 53.62 475 ALA A O 1
ATOM 3798 N N . ARG A 1 476 ? 19.338 4.481 -4.786 1.00 60.66 476 ARG A N 1
ATOM 3799 C CA . ARG A 1 476 ? 19.674 4.805 -6.176 1.00 60.66 476 ARG A CA 1
ATOM 3800 C C . ARG A 1 476 ? 18.892 3.948 -7.172 1.00 60.66 476 ARG A C 1
ATOM 3802 O O . ARG A 1 476 ? 18.330 4.501 -8.109 1.00 60.66 476 ARG A O 1
ATOM 3809 N N . TYR A 1 477 ? 18.842 2.630 -6.990 1.00 61.78 477 TYR A N 1
ATOM 3810 C CA . TYR A 1 477 ? 18.137 1.754 -7.933 1.00 61.78 477 TYR A CA 1
ATOM 3811 C C . TYR A 1 477 ? 16.618 1.910 -7.855 1.00 61.78 477 TYR A C 1
ATOM 3813 O O . TYR A 1 477 ? 15.977 1.977 -8.897 1.00 61.78 477 TYR A O 1
ATOM 3821 N N . ILE A 1 478 ? 16.057 2.079 -6.657 1.00 55.53 478 ILE A N 1
ATOM 3822 C CA . ILE A 1 478 ? 14.638 2.418 -6.485 1.00 55.53 478 ILE A CA 1
ATOM 3823 C C . ILE A 1 478 ? 14.332 3.748 -7.181 1.00 55.53 478 ILE A C 1
ATOM 3825 O O . ILE A 1 478 ? 13.385 3.836 -7.956 1.00 55.53 478 ILE A O 1
ATOM 3829 N N . SER A 1 479 ? 15.182 4.765 -7.005 1.00 50.88 479 SER A N 1
ATOM 3830 C CA . SER A 1 479 ? 15.002 6.041 -7.699 1.00 50.88 479 SER A CA 1
ATOM 3831 C C . SER A 1 479 ? 15.079 5.906 -9.217 1.00 50.88 479 SER A C 1
ATOM 3833 O O . SER A 1 479 ? 14.400 6.655 -9.889 1.00 50.88 479 SER A O 1
ATOM 3835 N N . MET A 1 480 ? 15.838 4.951 -9.766 1.00 53.66 480 MET A N 1
ATOM 3836 C CA . MET A 1 480 ? 15.876 4.701 -11.214 1.00 53.66 480 MET A CA 1
ATOM 3837 C C . MET A 1 480 ? 14.614 3.994 -11.721 1.00 53.66 480 MET A C 1
ATOM 3839 O O . MET A 1 480 ? 14.200 4.250 -12.844 1.00 53.66 480 MET A O 1
ATOM 3843 N N . ILE A 1 481 ? 14.006 3.122 -10.910 1.00 49.66 481 ILE A N 1
ATOM 3844 C CA . ILE A 1 481 ? 12.759 2.417 -11.254 1.00 49.66 481 ILE A CA 1
ATOM 3845 C C . ILE A 1 481 ? 11.568 3.387 -11.246 1.00 49.66 481 ILE A C 1
ATOM 3847 O O . ILE A 1 481 ? 10.652 3.250 -12.053 1.00 49.66 481 ILE A O 1
ATOM 3851 N N . PHE A 1 482 ? 11.592 4.375 -10.347 1.00 43.22 482 PHE A N 1
ATOM 3852 C CA . PHE A 1 482 ? 10.471 5.283 -10.102 1.00 43.22 482 PHE A CA 1
ATOM 3853 C C . PHE A 1 482 ? 10.751 6.756 -10.445 1.00 43.22 482 PHE A C 1
ATOM 3855 O O . PHE A 1 482 ? 9.905 7.601 -10.150 1.00 43.22 482 PHE A O 1
ATOM 3862 N N . ASP A 1 483 ? 11.887 7.098 -11.074 1.00 44.75 483 ASP A N 1
ATOM 3863 C CA . ASP A 1 483 ? 12.094 8.448 -11.621 1.00 44.75 483 ASP A CA 1
ATOM 3864 C C . ASP A 1 483 ? 11.073 8.635 -12.754 1.00 44.75 483 ASP A C 1
ATOM 3866 O O . ASP A 1 483 ? 11.260 8.226 -13.906 1.00 44.75 483 ASP A O 1
ATOM 3870 N N . ASP A 1 484 ? 9.953 9.295 -12.453 1.00 40.91 484 ASP A N 1
ATOM 3871 C CA . ASP A 1 484 ? 9.304 10.065 -13.494 1.00 40.91 484 ASP A CA 1
ATOM 3872 C C . ASP A 1 484 ? 10.347 11.116 -13.916 1.00 40.91 484 ASP A C 1
ATOM 3874 O O . ASP A 1 484 ? 10.747 11.975 -13.142 1.00 40.91 484 ASP A O 1
ATOM 3878 N N . GLY A 1 485 ? 10.909 10.977 -15.111 1.00 41.97 485 GLY A N 1
ATOM 3879 C CA . GLY A 1 485 ? 11.889 11.864 -15.721 1.00 41.97 485 GLY A CA 1
ATOM 3880 C C . GLY A 1 485 ? 11.366 13.281 -15.968 1.00 41.97 485 GLY A C 1
ATOM 3881 O O . GLY A 1 485 ? 11.672 13.871 -16.994 1.00 41.97 485 GLY A O 1
ATOM 3882 N N . SER A 1 486 ? 10.628 13.880 -15.029 1.00 34.44 486 SER A N 1
ATOM 3883 C CA . SER A 1 486 ? 10.230 15.293 -14.992 1.00 34.44 486 SER A CA 1
ATOM 3884 C C . SER A 1 486 ? 11.403 16.267 -14.810 1.00 34.44 486 SER A C 1
ATOM 3886 O O . SER A 1 486 ? 11.214 17.437 -14.470 1.00 34.44 486 SER A O 1
ATOM 3888 N N . LYS A 1 487 ? 12.633 15.821 -15.071 1.00 36.09 487 LYS A N 1
ATOM 3889 C CA . LYS A 1 487 ? 13.780 16.695 -15.296 1.00 36.09 487 LYS A CA 1
ATOM 3890 C C . LYS A 1 487 ? 14.119 16.704 -16.781 1.00 36.09 487 LYS A C 1
ATOM 3892 O O . LYS A 1 487 ? 15.101 16.091 -17.188 1.00 36.09 487 LYS A O 1
ATOM 3897 N N . ASN A 1 488 ? 13.299 17.409 -17.555 1.00 31.03 488 ASN A N 1
ATOM 3898 C CA . ASN A 1 488 ? 13.712 18.571 -18.351 1.00 31.03 488 ASN A CA 1
ATOM 3899 C C . ASN A 1 488 ? 12.488 19.290 -18.913 1.00 31.03 488 ASN A C 1
ATOM 3901 O O . ASN A 1 488 ? 11.614 18.606 -19.484 1.00 31.03 488 ASN A O 1
#

pLDDT: mean 82.68, std 15.75, range [27.03, 98.81]

Secondary structure (DSSP, 8-state):
-------PPPPBT--EEEETTEEEEEEP-EETTTTEE--EEEEEEE-TTS-EEEES--PPPHHHHHHHHHHHTTTTTEEEEEE-STT--TTHHHHHHH-TTS-EEE-HHHHHH-TTS-EEEETTSHHHHGGGTTT-EEEEPPSS--SSPPTTS-S---EEEEETTTTEEEE-TTEEEES---HHHHTTTPPTTEEEE-GGGGTTSS-SSSSHHHHHHHHHHHHHHH---SEEEESSBBEE-SSHHHHHHHHHHHHHHHHHHHHHHHHHH-TT-PPGGG--TTTTGGGTS-THHHHHHHHHHHHHTTS-TTSHHHHHHHHHHHGGGGTEEEEEEEEEEEE--SSSEE-HHHHHHHHHTTTS-HHHHHHHHHHHHHHHTS-TT-HHHHHHHTTSEETTEEEEEEEEEEEETTEEEEEEEEEEEEESS---SS-TTT--EETTTEEEEEEEEEEEE-HHHHHHHHHHHHHHH-HHHHHHHHHHHH------

Sequence (488 aa):
MSSNKHSKHQKKNELCEVGPGFWNIRGRFKMFSQKVDIGTQMSIIQLSNGNFVVFDTIELDSHLKKQIDKLTNNGDLIEGVIGTHPFHTRSFLSFYKAYPQIAYYGTPRHLRQMPQIPWLGDLQDCNVRQKWEPDVEMRITAGGEFVNPQFGSSHLMSVFIYHPASRTLHVNDTIMYTDRFTQFLKLFGKSDGIMIFHTSIKNCGLHPTADAPYLFRDWMRNMLNDWQFDNICCAHLNIKIGGAHAQVTKLLDRTESLFVKLSKKNKKKNPNGELPNGASPNTDIIGDECGCTLLTLLAQLAANAKVTRTAISAWYENYEHLLPNIAWVTSSSRSFTPFIPTTDHISLKSVITTSLAGQINPELQDILNRAFDKLQHLNPSDRIIDEFTKDAGDGNVYNLQVQSVNEVNGDLTVLQLYITLTTTERTESDIFLLHEYAKDKVQIQVAYETNTLNSGLYQTIRQSIIDKLGPERIARYISMIFDDGSKN

InterPro domains:
  IPR025638 Protein of unknown function DUF4336 [PTHR33835] (22-180)
  IPR036866 Ribonuclease Z/Hydroxyacylglutathione hydrolase-like [SSF56281] (35-253)

Radius of gyration: 26.01 Å; chains: 1; bounding box: 67×59×74 Å

Foldseek 3Di:
DDDDDDDPPDDALDFDDLFPQKTKHWAWDADDVRPDTQIFIKMWGQAPVRAIEIEADHAHDPVSQVVCCVSHVQVVRYAEYEAWFLPSADCPVVVCVSPVPHAYEYALNCVVPPVVRPHPYHLLDVCVQCVRPPQKHKFWAAQADRRDADVVADRQITIWMAGQNGLEIEDEQQKDFFQDDDPVVVVVVDDGGAIEGHPNLLPRGGFLALCSLVSRLVSLVVCLVPRRHQWYAYGTHGIDRGPVSVRSVVNSVVCVVVSNVSSVRSCVVPVPRQGPPRDFSCSRVVGPDPCPVLLLVVLLVQLVVPDPCVVVQSSVVSSVVSQVVQQKDWPDKFGKDWDQDPDQWDFLLNVVLVVCVVVDDPVVSVVSVVVVVVVVPDDLPDVVLCVVPVPQDDVQKGKDKDWDWDADPNKIKIKIKIKMKGFPDDPPGSHRRPDIHGSVGIIMIMMITIIIGPPVVNVVCVVVSCVVCDRVNVVVVVCVVPPPCPPD